Protein AF-A0A849BFB8-F1 (afdb_monomer)

Nearest PDB structures (foldseek):
  7qha-assembly1_B  TM=6.330E-01  e=1.660E-04  Photobacterium profundum SS9
  8thi-assembly1_A  TM=6.537E-01  e=2.462E-04  Haemophilus influenzae Rd KW20
  8y4x-assembly1_A  TM=5.215E-01  e=1.589E-04  Fusobacterium nucleatum
  3ja6-assembly1_I  TM=1.451E-01  e=2.533E+00  Escherichia coli

Mean predicted aligned error: 15.57 Å

Radius of gyration: 33.69 Å; Cα contacts (8 Å, |Δi|>4): 299; chains: 1; bounding box: 98×77×92 Å

Solvent-accessible surface area (backbone atoms only — not comparable to full-atom values): 21441 Å² total; per-residue (Å²): 131,62,72,68,59,50,52,56,53,52,51,43,49,50,50,53,48,49,51,63,71,72,50,71,61,85,90,73,65,47,72,68,53,54,51,52,50,50,54,52,49,49,53,46,42,48,74,72,65,48,62,60,69,58,51,54,52,51,50,51,52,52,48,43,31,51,52,33,42,73,74,43,66,89,48,13,66,59,54,36,52,51,49,50,51,52,53,51,50,57,58,74,71,34,73,65,58,62,49,45,62,55,43,49,51,50,19,49,52,52,58,71,66,56,47,60,65,56,48,38,54,51,43,28,62,76,32,50,88,46,56,23,19,66,55,45,22,48,34,51,44,26,51,62,46,7,35,53,40,13,42,36,69,62,47,27,54,51,38,48,68,59,47,39,59,56,37,49,74,59,50,30,35,67,69,56,42,53,46,39,35,49,58,18,13,54,35,4,49,41,24,50,56,24,50,55,48,43,54,48,18,62,75,69,76,43,61,45,68,59,51,37,64,64,28,40,60,59,29,52,50,52,52,50,51,52,45,48,51,46,37,51,44,17,69,77,39,40,79,48,24,42,73,78,60,67,79,83,60,59,74,90,62,58,76,68,57,45,51,45,35,77,75,67,35,89,49,68,68,65,31,50,53,48,53,74,72,41,99,77,59,85,84,64,64,67,72,59,54,53,52,51,48,52,62,69,44,44,65,57,51,52,50,50,50,53,52,48,50,50,48,51,63,70,69,45,75,74,74,74,77,77,72,82,65,83,76,64,95,81,75,78,59,77,70,58,61,63,62,66,76,68,70,77,78,79,86,81,81,81,84,83,88,88,83,89,88,83,89,84,89,83,85,83,90,84,81,90,81,83,86,88,134

InterPro domains:
  IPR004681 TRAP transporter large membrane protein DctM [PTHR33362] (35-322)
  IPR010656 TRAP C4-dicarboxylate transport system permease DctM subunit [PF06808] (40-264)

Structure (mmCIF, N/CA/C/O backbone):
data_AF-A0A849BFB8-F1
#
_entry.id   AF-A0A849BFB8-F1
#
loop_
_atom_site.group_PDB
_atom_site.id
_atom_site.type_symbol
_atom_site.label_atom_id
_atom_site.label_alt_id
_atom_site.label_comp_id
_atom_site.label_asym_id
_atom_site.label_entity_id
_atom_site.label_seq_id
_atom_site.pdbx_PDB_ins_code
_atom_site.Cartn_x
_atom_site.Cartn_y
_atom_site.Cartn_z
_atom_site.occupancy
_atom_site.B_iso_or_equiv
_atom_site.auth_seq_id
_atom_site.auth_comp_id
_atom_site.auth_asym_id
_atom_site.auth_atom_id
_atom_site.pdbx_PDB_model_num
ATOM 1 N N . MET A 1 1 ? -9.910 -25.657 -13.206 1.00 60.25 1 MET A N 1
ATOM 2 C CA . MET A 1 1 ? -9.090 -24.467 -12.866 1.00 60.25 1 MET A CA 1
ATOM 3 C C . MET A 1 1 ? -9.930 -23.477 -12.070 1.00 60.25 1 MET A C 1
ATOM 5 O O . MET A 1 1 ? -11.123 -23.379 -12.333 1.00 60.25 1 MET A O 1
ATOM 9 N N . ARG A 1 2 ? -9.343 -22.771 -11.092 1.00 81.62 2 ARG A N 1
ATOM 10 C CA . ARG A 1 2 ? -10.025 -21.696 -10.340 1.00 81.62 2 ARG A CA 1
ATOM 11 C C . ARG A 1 2 ? -10.373 -20.537 -11.289 1.00 81.62 2 ARG A C 1
ATOM 13 O O . ARG A 1 2 ? -9.585 -20.255 -12.188 1.00 81.62 2 ARG A O 1
ATOM 20 N N . LYS A 1 3 ? -11.518 -19.866 -11.090 1.00 79.62 3 LYS A N 1
ATOM 21 C CA . LYS A 1 3 ? -11.988 -18.744 -11.943 1.00 79.62 3 LYS A CA 1
ATOM 22 C C . LYS A 1 3 ? -10.941 -17.628 -12.092 1.00 79.62 3 LYS A C 1
ATOM 24 O O . LYS A 1 3 ? -10.833 -17.015 -13.144 1.00 79.62 3 LYS A O 1
ATOM 29 N N . GLU A 1 4 ? -10.131 -17.434 -11.060 1.00 76.06 4 GLU A N 1
ATOM 30 C CA . GLU A 1 4 ? -9.043 -16.452 -10.990 1.00 76.06 4 GLU A CA 1
ATOM 31 C C . GLU A 1 4 ? -7.912 -16.736 -11.994 1.00 76.06 4 GLU A C 1
ATOM 33 O O . GLU A 1 4 ? -7.419 -15.827 -12.653 1.00 76.06 4 GLU A O 1
ATOM 38 N N . LEU A 1 5 ? -7.552 -18.010 -12.186 1.00 78.31 5 LEU A N 1
ATOM 39 C CA . LEU A 1 5 ? -6.549 -18.412 -13.182 1.00 78.31 5 LEU A CA 1
ATOM 40 C C . LEU A 1 5 ? -7.065 -18.216 -14.608 1.00 78.31 5 LEU A C 1
ATOM 42 O O . LEU A 1 5 ? -6.296 -17.914 -15.514 1.00 78.31 5 LEU A O 1
ATOM 46 N N . TRP A 1 6 ? -8.376 -18.374 -14.796 1.00 82.44 6 TRP A N 1
ATOM 47 C CA . TRP A 1 6 ? -9.026 -18.109 -16.073 1.00 82.44 6 TRP A CA 1
ATOM 48 C C . TRP A 1 6 ? -8.952 -16.625 -16.433 1.00 82.44 6 TRP A C 1
ATOM 50 O O . TRP A 1 6 ? -8.632 -16.313 -17.571 1.00 82.44 6 TRP A O 1
ATOM 60 N N . PHE A 1 7 ? -9.141 -15.720 -15.468 1.00 83.44 7 PHE A N 1
ATOM 61 C CA . PHE A 1 7 ? -8.984 -14.280 -15.695 1.00 83.44 7 PHE A CA 1
ATOM 62 C C . PHE A 1 7 ? -7.570 -13.925 -16.183 1.00 83.44 7 PHE A C 1
ATOM 64 O O . PHE A 1 7 ? -7.424 -13.313 -17.242 1.00 83.44 7 PHE A O 1
ATOM 71 N N . GLY A 1 8 ? -6.529 -14.381 -15.476 1.00 82.62 8 GLY A N 1
ATOM 72 C CA . GLY A 1 8 ? -5.137 -14.138 -15.878 1.00 82.62 8 GLY A CA 1
ATOM 73 C C . GLY A 1 8 ? -4.814 -14.704 -17.265 1.00 82.62 8 GLY A C 1
ATOM 74 O O . GLY A 1 8 ? -4.275 -13.996 -18.115 1.00 82.62 8 GLY A O 1
ATOM 75 N N . ALA A 1 9 ? -5.230 -15.945 -17.536 1.00 85.38 9 ALA A N 1
ATOM 76 C CA . ALA A 1 9 ? -5.033 -16.579 -18.838 1.00 85.38 9 ALA A CA 1
ATOM 77 C C . ALA A 1 9 ? -5.788 -15.857 -19.968 1.00 85.38 9 ALA A C 1
ATOM 79 O O . ALA A 1 9 ? -5.238 -15.685 -21.053 1.00 85.38 9 ALA A O 1
ATOM 80 N N . THR A 1 10 ? -7.018 -15.390 -19.722 1.00 88.38 10 THR A N 1
ATOM 81 C CA . THR A 1 10 ? -7.793 -14.629 -20.718 1.00 88.38 10 THR A CA 1
ATOM 82 C C . THR A 1 10 ? -7.160 -13.279 -21.031 1.00 88.38 10 THR A C 1
ATOM 84 O O . THR A 1 10 ? -7.094 -12.904 -22.198 1.00 88.38 10 THR A O 1
ATOM 87 N N . LEU A 1 11 ? -6.638 -12.574 -20.023 1.00 85.81 11 LEU A N 1
ATOM 88 C CA . LEU A 1 11 ? -5.945 -11.305 -20.229 1.00 85.81 11 LEU A CA 1
ATOM 89 C C . LEU A 1 11 ? -4.642 -11.510 -21.010 1.00 85.81 11 LEU A C 1
ATOM 91 O O . LEU A 1 11 ? -4.362 -10.762 -21.940 1.00 85.81 11 LEU A O 1
ATOM 95 N N . MET A 1 12 ? -3.877 -12.556 -20.688 1.00 86.44 12 MET A N 1
ATOM 96 C CA . MET A 1 12 ? -2.682 -12.922 -21.449 1.00 86.44 12 MET A CA 1
ATOM 97 C C . MET A 1 12 ? -2.997 -13.288 -22.899 1.00 86.44 12 MET A C 1
ATOM 99 O O . MET A 1 12 ? -2.289 -12.851 -23.803 1.00 86.44 12 MET A O 1
ATOM 103 N N . ALA A 1 13 ? -4.064 -14.056 -23.132 1.00 86.81 13 ALA A N 1
ATOM 104 C CA . ALA A 1 13 ? -4.520 -14.375 -24.479 1.00 86.81 13 ALA A CA 1
ATOM 105 C C . ALA A 1 13 ? -4.924 -13.104 -25.239 1.00 86.81 13 ALA A C 1
ATOM 107 O O . ALA A 1 13 ? -4.563 -12.952 -26.400 1.00 86.81 13 ALA A O 1
ATOM 108 N N . LEU A 1 14 ? -5.601 -12.161 -24.576 1.00 89.25 14 LEU A N 1
ATOM 109 C CA . LEU A 1 14 ? -5.961 -10.871 -25.162 1.00 89.25 14 LEU A CA 1
ATOM 110 C C . LEU A 1 14 ? -4.719 -10.056 -25.531 1.00 89.25 14 LEU A C 1
ATOM 112 O O . LEU A 1 14 ? -4.660 -9.531 -26.637 1.00 89.25 14 LEU A O 1
ATOM 116 N N . ILE A 1 15 ? -3.709 -9.997 -24.658 1.00 87.06 15 ILE A N 1
ATOM 117 C CA . ILE A 1 15 ? -2.433 -9.329 -24.950 1.00 87.06 15 ILE A CA 1
ATOM 118 C C . ILE A 1 15 ? -1.743 -9.997 -26.143 1.00 87.06 15 ILE A C 1
ATOM 120 O O . ILE A 1 15 ? -1.310 -9.302 -27.055 1.00 87.06 15 ILE A O 1
ATOM 124 N N . ALA A 1 16 ? -1.677 -11.329 -26.182 1.00 85.06 16 ALA A N 1
ATOM 125 C CA . ALA A 1 16 ? -1.066 -12.060 -27.290 1.00 85.06 16 ALA A CA 1
ATOM 126 C C . ALA A 1 16 ? -1.806 -11.828 -28.618 1.00 85.06 16 ALA A C 1
ATOM 128 O O . ALA A 1 16 ? -1.171 -11.600 -29.644 1.00 85.06 16 ALA A O 1
ATOM 129 N N . VAL A 1 17 ? -3.142 -11.823 -28.599 1.00 86.62 17 VAL A N 1
ATOM 130 C CA . VAL A 1 17 ? -3.969 -11.496 -29.770 1.00 86.62 17 VAL A CA 1
ATOM 131 C C . VAL A 1 17 ? -3.758 -10.044 -30.190 1.00 86.62 17 VAL A C 1
ATOM 133 O O . VAL A 1 17 ? -3.581 -9.784 -31.374 1.00 86.62 17 VAL A O 1
ATOM 136 N N . ALA A 1 18 ? -3.721 -9.103 -29.245 1.00 84.75 18 ALA A N 1
ATOM 137 C CA . ALA A 1 18 ? -3.447 -7.701 -29.538 1.00 84.75 18 ALA A CA 1
ATOM 138 C C . ALA A 1 18 ? -2.070 -7.535 -30.192 1.00 84.75 18 ALA A C 1
ATOM 140 O O . ALA A 1 18 ? -1.971 -6.858 -31.207 1.00 84.75 18 ALA A O 1
ATOM 141 N N . VAL A 1 19 ? -1.036 -8.209 -29.680 1.00 84.56 19 VAL A N 1
ATOM 142 C CA . VAL A 1 19 ? 0.304 -8.234 -30.286 1.00 84.56 19 VAL A CA 1
ATOM 143 C C . VAL A 1 19 ? 0.253 -8.800 -31.706 1.00 84.56 19 VAL A C 1
ATOM 145 O O . VAL A 1 19 ? 0.786 -8.173 -32.612 1.00 84.56 19 VAL A O 1
ATOM 148 N N . LEU A 1 20 ? -0.427 -9.928 -31.931 1.00 82.00 20 LEU A N 1
ATOM 149 C CA . LEU A 1 20 ? -0.538 -10.547 -33.259 1.00 82.00 20 LEU A CA 1
ATOM 150 C C . LEU A 1 20 ? -1.318 -9.695 -34.272 1.00 82.00 20 LEU A C 1
ATOM 152 O O . LEU A 1 20 ? -1.008 -9.735 -35.456 1.00 82.00 20 LEU A O 1
ATOM 156 N N . VAL A 1 21 ? -2.333 -8.952 -33.824 1.00 83.06 21 VAL A N 1
ATOM 157 C CA . VAL A 1 21 ? -3.180 -8.117 -34.691 1.00 83.06 21 VAL A CA 1
ATOM 158 C C . VAL A 1 21 ? -2.534 -6.762 -34.983 1.00 83.06 21 VAL A C 1
ATOM 160 O O . VAL A 1 21 ? -2.650 -6.263 -36.099 1.00 83.06 21 VAL A O 1
ATOM 163 N N . LEU A 1 22 ? -1.878 -6.149 -33.993 1.00 79.06 22 LEU A N 1
ATOM 164 C CA . LEU A 1 22 ? -1.239 -4.837 -34.141 1.00 79.06 22 LEU A CA 1
ATOM 165 C C . LEU A 1 22 ? 0.158 -4.911 -34.760 1.00 79.06 22 LEU A C 1
ATOM 167 O O . LEU A 1 22 ? 0.633 -3.888 -35.252 1.00 79.06 22 LEU A O 1
ATOM 171 N N . MET A 1 23 ? 0.836 -6.063 -34.725 1.00 79.44 23 MET A N 1
ATOM 172 C CA . MET A 1 23 ? 2.180 -6.163 -35.288 1.00 79.44 23 MET A CA 1
ATOM 173 C C . MET A 1 23 ? 2.169 -6.490 -36.778 1.00 79.44 23 MET A C 1
ATOM 175 O O . MET A 1 23 ? 1.620 -7.519 -37.174 1.00 79.44 23 MET A O 1
ATOM 179 N N . PRO A 1 24 ? 2.836 -5.663 -37.605 1.00 79.06 24 PRO A N 1
ATOM 180 C CA . PRO A 1 24 ? 3.096 -6.002 -38.991 1.00 79.06 24 PRO A CA 1
ATOM 181 C C . PRO A 1 24 ? 4.101 -7.156 -39.081 1.00 79.06 24 PRO A C 1
ATOM 183 O O . PRO A 1 24 ? 4.661 -7.623 -38.079 1.00 79.06 24 PRO A O 1
ATOM 186 N N . SER A 1 25 ? 4.332 -7.620 -40.309 1.00 78.12 25 SER A N 1
ATOM 187 C CA . SER A 1 25 ? 5.287 -8.690 -40.583 1.00 78.12 25 SER A CA 1
ATOM 188 C C . SER A 1 25 ? 6.670 -8.372 -39.974 1.00 78.12 25 SER A C 1
ATOM 190 O O . SER A 1 25 ? 7.061 -7.202 -39.960 1.00 78.12 25 SER A O 1
ATOM 192 N N . PRO A 1 26 ? 7.439 -9.370 -39.490 1.00 72.69 26 PRO A N 1
ATOM 193 C CA . PRO A 1 26 ? 8.773 -9.150 -38.914 1.00 72.69 26 PRO A CA 1
ATOM 194 C C . PRO A 1 26 ? 9.764 -8.397 -39.811 1.00 72.69 26 PRO A C 1
ATOM 196 O O . PRO A 1 26 ? 10.757 -7.872 -39.314 1.00 72.69 26 PRO A O 1
ATOM 199 N N . ALA A 1 27 ? 9.504 -8.336 -41.119 1.00 70.56 27 ALA A N 1
ATOM 200 C CA . ALA A 1 27 ? 10.315 -7.587 -42.071 1.00 70.56 27 ALA A CA 1
ATOM 201 C C . ALA A 1 27 ? 10.123 -6.059 -41.967 1.00 70.56 27 ALA A C 1
ATOM 203 O O . ALA A 1 27 ? 11.041 -5.320 -42.310 1.00 70.56 27 ALA A O 1
ATOM 204 N N . ASP A 1 28 ? 8.984 -5.590 -41.443 1.00 76.81 28 ASP A N 1
ATOM 205 C CA . ASP A 1 28 ? 8.615 -4.165 -41.357 1.00 76.81 28 ASP A CA 1
ATOM 206 C C . ASP A 1 28 ? 8.747 -3.600 -39.930 1.00 76.81 28 ASP A C 1
ATOM 208 O O . ASP A 1 28 ? 8.205 -2.541 -39.593 1.00 76.81 28 ASP A O 1
ATOM 212 N N . TRP A 1 29 ? 9.423 -4.326 -39.038 1.00 81.12 29 TRP A N 1
ATOM 213 C CA . TRP A 1 29 ? 9.526 -3.943 -37.635 1.00 81.12 29 TRP A CA 1
ATOM 214 C C . TRP A 1 29 ? 10.404 -2.708 -37.446 1.00 81.12 29 TRP A C 1
ATOM 216 O O . TRP A 1 29 ? 11.618 -2.730 -37.633 1.00 81.12 29 TRP A O 1
ATOM 226 N N . THR A 1 30 ? 9.776 -1.626 -36.994 1.00 84.00 30 THR A N 1
ATOM 227 C CA . THR A 1 30 ? 10.477 -0.433 -36.502 1.00 84.00 30 THR A CA 1
ATOM 228 C C . THR A 1 30 ? 10.772 -0.539 -35.002 1.00 84.00 30 THR A C 1
ATOM 230 O O . THR A 1 30 ? 10.157 -1.331 -34.283 1.00 84.00 30 THR A O 1
ATOM 233 N N . ASN A 1 31 ? 11.641 0.337 -34.485 1.00 80.81 31 ASN A N 1
ATOM 234 C CA . ASN A 1 31 ? 11.945 0.425 -33.048 1.00 80.81 31 ASN A CA 1
ATOM 235 C C . ASN A 1 31 ? 10.694 0.620 -32.167 1.00 80.81 31 ASN A C 1
ATOM 237 O O . ASN A 1 31 ? 10.649 0.137 -31.037 1.00 80.81 31 ASN A O 1
ATOM 241 N N . GLY A 1 32 ? 9.650 1.279 -32.687 1.00 82.75 32 GLY A N 1
ATOM 242 C CA . GLY A 1 32 ? 8.376 1.433 -31.978 1.00 82.75 32 GLY A CA 1
ATOM 243 C C . GLY A 1 32 ? 7.646 0.102 -31.766 1.00 82.75 32 GLY A C 1
ATOM 244 O O . GLY A 1 32 ? 7.102 -0.137 -30.690 1.00 82.75 32 GLY A O 1
ATOM 245 N N . HIS A 1 33 ? 7.697 -0.799 -32.751 1.00 86.19 33 HIS A N 1
ATOM 246 C CA . HIS A 1 33 ? 7.096 -2.131 -32.646 1.00 86.19 33 HIS A CA 1
ATOM 247 C C . HIS A 1 33 ? 7.834 -2.989 -31.616 1.00 86.19 33 HIS A C 1
ATOM 249 O O . HIS A 1 33 ? 7.190 -3.638 -30.796 1.00 86.19 33 HIS A O 1
ATOM 255 N N . LEU A 1 34 ? 9.170 -2.918 -31.577 1.00 85.50 34 LEU A N 1
ATOM 256 C CA . LEU A 1 34 ? 9.971 -3.573 -30.535 1.00 85.50 34 LEU A CA 1
ATOM 257 C C . LEU A 1 34 ? 9.601 -3.062 -29.136 1.00 85.50 34 LEU A C 1
ATOM 259 O O . LEU A 1 34 ? 9.450 -3.861 -28.217 1.00 85.50 34 LEU A O 1
ATOM 263 N N . GLY A 1 35 ? 9.381 -1.753 -28.978 1.00 86.44 35 GLY A N 1
ATOM 264 C CA . GLY A 1 35 ? 8.912 -1.168 -27.718 1.00 86.44 35 GLY A CA 1
ATOM 265 C C . GLY A 1 35 ? 7.530 -1.676 -27.284 1.00 86.44 35 GLY A C 1
ATOM 266 O O . GLY A 1 35 ? 7.337 -2.013 -26.116 1.00 86.44 35 GLY A O 1
ATOM 267 N N . LEU A 1 36 ? 6.578 -1.795 -28.216 1.00 87.12 36 LEU A N 1
ATOM 268 C CA . LEU A 1 36 ? 5.254 -2.370 -27.940 1.00 87.12 36 LEU A CA 1
ATOM 269 C C . LEU A 1 36 ? 5.335 -3.862 -27.583 1.00 87.12 36 LEU A C 1
ATOM 271 O O . LEU A 1 36 ? 4.641 -4.312 -26.669 1.00 87.12 36 LEU A O 1
ATOM 275 N N . LEU A 1 37 ? 6.213 -4.615 -28.254 1.00 88.94 37 LEU A N 1
ATOM 276 C CA . LEU A 1 37 ? 6.481 -6.024 -27.952 1.00 88.94 37 LEU A CA 1
ATOM 277 C C . LEU A 1 37 ? 7.069 -6.174 -26.548 1.00 88.94 37 LEU A C 1
ATOM 279 O O . LEU A 1 37 ? 6.595 -6.998 -25.767 1.00 88.94 37 LEU A O 1
ATOM 283 N N . MET A 1 38 ? 8.048 -5.333 -26.206 1.00 90.31 38 MET A N 1
ATOM 284 C CA . MET A 1 38 ? 8.649 -5.276 -24.877 1.00 90.31 38 MET A CA 1
ATOM 285 C C . MET A 1 38 ? 7.584 -5.024 -23.808 1.00 90.31 38 MET A C 1
ATOM 287 O O . MET A 1 38 ? 7.518 -5.765 -22.829 1.00 90.31 38 MET A O 1
ATOM 291 N N . LEU A 1 39 ? 6.723 -4.019 -24.008 1.00 89.81 39 LEU A N 1
ATOM 292 C CA . LEU A 1 39 ? 5.652 -3.682 -23.072 1.00 89.81 39 LEU A CA 1
ATOM 293 C C . LEU A 1 39 ? 4.680 -4.857 -22.883 1.00 89.81 39 LEU A C 1
ATOM 295 O O . LEU A 1 39 ? 4.382 -5.230 -21.749 1.00 89.81 39 LEU A O 1
ATOM 299 N N . ALA A 1 40 ? 4.226 -5.472 -23.976 1.00 88.88 40 ALA A N 1
ATOM 300 C CA . ALA A 1 40 ? 3.308 -6.606 -23.927 1.00 88.88 40 ALA A CA 1
ATOM 301 C C . ALA A 1 40 ? 3.915 -7.822 -23.207 1.00 88.88 40 ALA A C 1
ATOM 303 O O . ALA A 1 40 ? 3.263 -8.433 -22.356 1.00 88.88 40 ALA A O 1
ATOM 304 N N . LEU A 1 41 ? 5.178 -8.146 -23.501 1.00 89.19 41 LEU A N 1
ATOM 305 C CA . LEU A 1 41 ? 5.893 -9.246 -22.858 1.00 89.19 41 LEU A CA 1
ATOM 306 C C . LEU A 1 41 ? 6.189 -8.971 -21.379 1.00 89.19 41 LEU A C 1
ATOM 308 O O . LEU A 1 41 ? 6.083 -9.895 -20.576 1.00 89.19 41 LEU A O 1
ATOM 312 N N . ILE A 1 42 ? 6.499 -7.728 -20.992 1.00 91.38 42 ILE A N 1
ATOM 313 C CA . ILE A 1 42 ? 6.648 -7.351 -19.578 1.00 91.38 42 ILE A CA 1
ATOM 314 C C . ILE A 1 42 ? 5.334 -7.608 -18.834 1.00 91.38 42 ILE A C 1
ATOM 316 O O . ILE A 1 42 ? 5.343 -8.269 -17.798 1.00 91.38 42 ILE A O 1
ATOM 320 N N . VAL A 1 43 ? 4.197 -7.151 -19.371 1.00 88.88 43 VAL A N 1
ATOM 321 C CA . VAL A 1 43 ? 2.886 -7.377 -18.739 1.00 88.88 43 VAL A CA 1
ATOM 322 C C . VAL A 1 43 ? 2.586 -8.875 -18.628 1.00 88.88 43 VAL A C 1
ATOM 324 O O . VAL A 1 43 ? 2.190 -9.341 -17.560 1.00 88.88 43 VAL A O 1
ATOM 327 N N . ALA A 1 44 ? 2.829 -9.648 -19.689 1.00 87.94 44 ALA A N 1
ATOM 328 C CA . ALA A 1 44 ? 2.638 -11.097 -19.678 1.00 87.94 44 ALA A CA 1
ATOM 329 C C . ALA A 1 44 ? 3.535 -11.805 -18.642 1.00 87.94 44 ALA A C 1
ATOM 331 O O . ALA A 1 44 ? 3.057 -12.664 -17.902 1.00 87.94 44 ALA A O 1
ATOM 332 N N . ALA A 1 45 ? 4.811 -11.424 -18.541 1.00 88.31 45 ALA A N 1
ATOM 333 C CA . ALA A 1 45 ? 5.759 -12.006 -17.591 1.00 88.31 45 ALA A CA 1
ATOM 334 C C . ALA A 1 45 ? 5.399 -11.681 -16.129 1.00 88.31 45 ALA A C 1
ATOM 336 O O . ALA A 1 45 ? 5.499 -12.553 -15.263 1.00 88.31 45 ALA A O 1
ATOM 337 N N . ILE A 1 46 ? 4.914 -10.461 -15.865 1.00 88.44 46 ILE A N 1
ATOM 338 C CA . ILE A 1 46 ? 4.396 -10.063 -14.547 1.00 88.44 46 ILE A CA 1
ATOM 339 C C . ILE A 1 46 ? 3.151 -10.889 -14.190 1.00 88.44 46 ILE A C 1
ATOM 341 O O . ILE A 1 46 ? 3.036 -11.360 -13.060 1.00 88.44 46 ILE A O 1
ATOM 345 N N . MET A 1 47 ? 2.239 -11.120 -15.142 1.00 85.50 47 MET A N 1
ATOM 346 C CA . MET A 1 47 ? 1.052 -11.964 -14.929 1.00 85.50 47 MET A CA 1
ATOM 347 C C . MET A 1 47 ? 1.401 -13.438 -14.687 1.00 85.50 47 MET A C 1
ATOM 349 O O . MET A 1 47 ? 0.701 -14.111 -13.931 1.00 85.50 47 MET A O 1
ATOM 353 N N . LEU A 1 48 ? 2.500 -13.932 -15.269 1.00 87.06 48 LEU A N 1
ATOM 354 C CA . LEU A 1 48 ? 3.048 -15.259 -14.969 1.00 87.06 48 LEU A CA 1
ATOM 355 C C . LEU A 1 48 ? 3.595 -15.372 -13.533 1.00 87.06 48 LEU A C 1
ATOM 357 O O . LEU A 1 48 ? 3.885 -16.476 -13.075 1.00 87.06 48 LEU A O 1
ATOM 361 N N . GLY A 1 49 ? 3.747 -14.246 -12.830 1.00 85.00 49 GLY A N 1
ATOM 362 C CA . GLY A 1 49 ? 4.293 -14.185 -11.478 1.00 85.00 49 GLY A CA 1
ATOM 363 C C . GLY A 1 49 ? 5.820 -14.227 -11.428 1.00 85.00 49 GLY A C 1
ATOM 364 O O . GLY A 1 49 ? 6.380 -14.494 -10.364 1.00 85.00 49 GLY A O 1
ATOM 365 N N . PHE A 1 50 ? 6.512 -13.978 -12.546 1.00 87.25 50 PHE A N 1
ATOM 366 C CA . PHE A 1 50 ? 7.969 -13.864 -12.521 1.00 87.25 50 PHE A CA 1
ATOM 367 C C . PHE A 1 50 ? 8.379 -12.607 -11.732 1.00 87.25 50 PHE A C 1
ATOM 369 O O . PHE A 1 50 ? 7.723 -11.569 -11.869 1.00 87.25 50 PHE A O 1
ATOM 376 N N . PRO A 1 51 ? 9.445 -12.651 -10.907 1.00 89.62 51 PRO A N 1
ATOM 377 C CA . PRO A 1 51 ? 9.835 -11.495 -10.110 1.00 89.62 51 PRO A CA 1
ATOM 378 C C . PRO A 1 51 ? 10.132 -10.277 -10.991 1.00 89.62 51 PRO A C 1
ATOM 380 O O . PRO A 1 51 ? 10.963 -10.324 -11.901 1.00 89.62 51 PRO A O 1
ATOM 383 N N . THR A 1 52 ? 9.458 -9.168 -10.690 1.00 87.81 52 THR A N 1
ATOM 384 C CA . THR A 1 52 ? 9.402 -7.988 -11.565 1.00 87.81 52 THR A CA 1
ATOM 385 C C . THR A 1 52 ? 10.768 -7.335 -11.799 1.00 87.81 52 THR A C 1
ATOM 387 O O . THR A 1 52 ? 11.040 -6.822 -12.882 1.00 87.81 52 THR A O 1
ATOM 390 N N . ALA A 1 53 ? 11.670 -7.392 -10.815 1.00 88.94 53 ALA A N 1
ATOM 391 C CA . ALA A 1 53 ? 13.032 -6.879 -10.959 1.00 88.94 53 ALA A CA 1
ATOM 392 C C . ALA A 1 53 ? 13.794 -7.601 -12.085 1.00 88.94 53 ALA A C 1
ATOM 394 O O . ALA A 1 53 ? 14.383 -6.959 -12.955 1.00 88.94 53 ALA A O 1
ATOM 395 N N . PHE A 1 54 ? 13.714 -8.934 -12.115 1.00 90.50 54 PHE A N 1
ATOM 396 C CA . PHE A 1 54 ? 14.363 -9.740 -13.144 1.00 90.50 54 PHE A CA 1
ATOM 397 C C . PHE A 1 54 ? 13.645 -9.629 -14.492 1.00 90.50 54 PHE A C 1
ATOM 399 O O . PHE A 1 54 ? 14.328 -9.606 -15.515 1.00 90.50 54 PHE A O 1
ATOM 406 N N . THR A 1 55 ? 12.306 -9.494 -14.521 1.00 92.06 55 THR A N 1
ATOM 407 C CA . THR A 1 55 ? 11.605 -9.221 -15.791 1.00 92.06 55 THR A CA 1
ATOM 408 C C . THR A 1 55 ? 12.087 -7.914 -16.403 1.00 92.06 55 THR A C 1
ATOM 410 O O . THR A 1 55 ? 12.416 -7.891 -17.579 1.00 92.06 55 THR A O 1
ATOM 413 N N . LEU A 1 56 ? 12.149 -6.825 -15.627 1.00 91.50 56 LEU A N 1
ATOM 414 C CA . LEU A 1 56 ? 12.492 -5.504 -16.159 1.00 91.50 56 LEU A CA 1
ATOM 415 C C . LEU A 1 56 ? 13.954 -5.437 -16.604 1.00 91.50 56 LEU A C 1
ATOM 417 O O . LEU A 1 56 ? 14.235 -4.909 -17.676 1.00 91.50 56 LEU A O 1
ATOM 421 N N . MET A 1 57 ? 14.868 -6.021 -15.825 1.00 91.00 57 MET A N 1
ATOM 422 C CA . MET A 1 57 ? 16.283 -6.100 -16.189 1.00 91.00 57 MET A CA 1
ATOM 423 C C . MET A 1 57 ? 16.491 -6.949 -17.450 1.00 91.00 57 MET A C 1
ATOM 425 O O . MET A 1 57 ? 17.096 -6.480 -18.411 1.00 91.00 57 MET A O 1
ATOM 429 N N . GLY A 1 58 ? 15.956 -8.174 -17.473 1.00 91.88 58 GLY A N 1
ATOM 430 C CA . GLY A 1 58 ? 16.125 -9.091 -18.599 1.00 91.88 58 GLY A CA 1
ATOM 431 C C . GLY A 1 58 ? 15.488 -8.562 -19.882 1.00 91.88 58 GLY A C 1
ATOM 432 O O . GLY A 1 58 ? 16.131 -8.554 -20.927 1.00 91.88 58 GLY A O 1
ATOM 433 N N . MET A 1 59 ? 14.257 -8.053 -19.796 1.00 91.88 59 MET A N 1
ATOM 434 C CA . MET A 1 59 ? 13.557 -7.460 -20.936 1.00 91.88 59 MET A CA 1
ATOM 435 C C . MET A 1 59 ? 14.242 -6.181 -21.418 1.00 91.88 59 MET A C 1
ATOM 437 O O . MET A 1 59 ? 14.391 -6.005 -22.621 1.00 91.88 59 MET A O 1
ATOM 441 N N . GLY A 1 60 ? 14.711 -5.322 -20.508 1.00 92.00 60 GLY A N 1
ATOM 442 C CA . GLY A 1 60 ? 15.432 -4.101 -20.865 1.00 92.00 60 GLY A CA 1
ATOM 443 C C . GLY A 1 60 ? 16.724 -4.389 -21.630 1.00 92.00 60 GLY A C 1
ATOM 444 O O . GLY A 1 60 ? 16.950 -3.803 -22.685 1.00 92.00 60 GLY A O 1
ATOM 445 N N . VAL A 1 61 ? 17.535 -5.339 -21.153 1.00 92.88 61 VAL A N 1
ATOM 446 C CA . VAL A 1 61 ? 18.784 -5.741 -21.825 1.00 92.88 61 VAL A CA 1
ATOM 447 C C . VAL A 1 61 ? 18.498 -6.460 -23.147 1.00 92.88 61 VAL A C 1
ATOM 449 O O . VAL A 1 61 ? 19.125 -6.146 -24.157 1.00 92.88 61 VAL A O 1
ATOM 452 N N . LEU A 1 62 ? 17.528 -7.380 -23.174 1.00 92.69 62 LEU A N 1
ATOM 453 C CA . LEU A 1 62 ? 17.157 -8.123 -24.382 1.00 92.69 62 LEU A CA 1
ATOM 454 C C . LEU A 1 62 ? 16.663 -7.191 -25.493 1.00 92.69 62 LEU A C 1
ATOM 456 O O . LEU A 1 62 ? 17.093 -7.316 -26.637 1.00 92.69 62 LEU A O 1
ATOM 460 N N . PHE A 1 63 ? 15.775 -6.251 -25.169 1.00 91.69 63 PHE A N 1
ATOM 461 C CA . PHE A 1 63 ? 15.222 -5.328 -26.158 1.00 91.69 63 PHE A CA 1
ATOM 462 C C . PHE A 1 63 ? 16.187 -4.214 -26.542 1.00 91.69 63 PHE A C 1
ATOM 464 O O . PHE A 1 63 ? 16.163 -3.796 -27.697 1.00 91.69 63 PHE A O 1
ATOM 471 N N . ALA A 1 64 ? 17.075 -3.786 -25.640 1.00 90.81 64 ALA A N 1
ATOM 472 C CA . ALA A 1 64 ? 18.201 -2.933 -26.012 1.00 90.81 64 ALA A CA 1
ATOM 473 C C . ALA A 1 64 ? 19.101 -3.644 -27.033 1.00 90.81 64 ALA A C 1
ATOM 475 O O . ALA A 1 64 ? 19.401 -3.075 -28.081 1.00 90.81 64 ALA A O 1
ATOM 476 N N . TRP A 1 65 ? 19.436 -4.916 -26.790 1.00 92.00 65 TRP A N 1
ATOM 477 C CA . TRP A 1 65 ? 20.212 -5.715 -27.736 1.00 92.00 65 TRP A CA 1
ATOM 478 C C . TRP A 1 65 ? 19.504 -5.884 -29.079 1.00 92.00 65 TRP A C 1
ATOM 480 O O . TRP A 1 65 ? 20.131 -5.666 -30.111 1.00 92.00 65 TRP A O 1
ATOM 490 N N . LEU A 1 66 ? 18.207 -6.210 -29.088 1.00 90.00 66 LEU A N 1
ATOM 491 C CA . LEU A 1 66 ? 17.427 -6.310 -30.326 1.00 90.00 66 LEU A CA 1
ATOM 492 C C . LEU A 1 66 ? 17.417 -4.977 -31.085 1.00 90.00 66 LEU A C 1
ATOM 494 O O . LEU A 1 66 ? 17.721 -4.958 -32.274 1.00 90.00 66 LEU A O 1
ATOM 498 N N . ALA A 1 67 ? 17.140 -3.861 -30.405 1.00 88.31 67 ALA A N 1
ATOM 499 C CA . ALA A 1 67 ? 17.107 -2.537 -31.021 1.00 88.31 67 ALA A CA 1
ATOM 500 C C . ALA A 1 67 ? 18.459 -2.156 -31.649 1.00 88.31 67 ALA A C 1
ATOM 502 O O . ALA A 1 67 ? 18.506 -1.756 -32.813 1.00 88.31 67 ALA A O 1
ATOM 503 N N . TYR A 1 68 ? 19.571 -2.352 -30.933 1.00 89.31 68 TYR A N 1
ATOM 504 C CA . TYR A 1 68 ? 20.900 -2.084 -31.486 1.00 89.31 68 TYR A CA 1
ATOM 505 C C . TYR A 1 68 ? 21.302 -3.089 -32.571 1.00 89.31 68 TYR A C 1
ATOM 507 O O . TYR A 1 68 ? 21.973 -2.714 -33.524 1.00 89.31 68 TYR A O 1
ATOM 515 N N . ARG A 1 69 ? 20.850 -4.347 -32.490 1.00 88.12 69 ARG A N 1
ATOM 516 C CA . ARG A 1 69 ? 21.096 -5.381 -33.510 1.00 88.12 69 ARG A CA 1
ATOM 517 C C . ARG A 1 69 ? 20.370 -5.102 -34.826 1.00 88.12 69 ARG A C 1
ATOM 519 O O . ARG A 1 69 ? 20.871 -5.532 -35.870 1.00 88.12 69 ARG A O 1
ATOM 526 N N . HIS A 1 70 ? 19.213 -4.440 -34.768 1.00 83.06 70 HIS A N 1
ATOM 527 C CA . HIS A 1 70 ? 18.487 -3.944 -35.938 1.00 83.06 70 HIS A CA 1
ATOM 528 C C . HIS A 1 70 ? 19.168 -2.726 -36.574 1.00 83.06 70 HIS A C 1
ATOM 530 O O . HIS A 1 70 ? 19.095 -2.583 -37.790 1.00 83.06 70 HIS A O 1
ATOM 536 N N . ALA A 1 71 ? 19.836 -1.887 -35.775 1.00 83.38 71 ALA A N 1
ATOM 537 C CA . ALA A 1 71 ? 20.608 -0.750 -36.270 1.00 83.38 71 ALA A CA 1
ATOM 538 C C . ALA A 1 71 ? 21.964 -1.188 -36.852 1.00 83.38 71 ALA A C 1
ATOM 540 O O . ALA A 1 71 ? 22.167 -1.080 -38.055 1.00 83.38 71 ALA A O 1
ATOM 541 N N . ASP A 1 72 ? 22.855 -1.738 -36.021 1.00 85.50 72 ASP A N 1
ATOM 542 C CA . ASP A 1 72 ? 24.204 -2.154 -36.408 1.00 85.50 72 ASP A CA 1
ATOM 543 C C . ASP A 1 72 ? 24.637 -3.438 -35.672 1.00 85.50 72 ASP A C 1
ATOM 545 O O . ASP A 1 72 ? 24.962 -3.421 -34.478 1.00 85.50 72 ASP A O 1
ATOM 549 N N . PRO A 1 73 ? 24.725 -4.583 -36.373 1.00 86.44 73 PRO A N 1
ATOM 550 C CA . PRO A 1 73 ? 24.986 -5.875 -35.740 1.00 86.44 73 PRO A CA 1
ATOM 551 C C . PRO A 1 73 ? 26.337 -5.996 -35.036 1.00 86.44 73 PRO A C 1
ATOM 553 O O . PRO A 1 73 ? 26.454 -6.729 -34.055 1.00 86.44 73 PRO A O 1
ATOM 556 N N . ASN A 1 74 ? 27.347 -5.289 -35.541 1.00 87.88 74 ASN A N 1
ATOM 557 C CA . ASN A 1 74 ? 28.735 -5.437 -35.104 1.00 87.88 74 ASN A CA 1
ATOM 558 C C . ASN A 1 74 ? 29.006 -4.764 -33.752 1.00 87.88 74 ASN A C 1
ATOM 560 O O . ASN A 1 74 ? 29.893 -5.198 -33.024 1.00 87.88 74 ASN A O 1
ATOM 564 N N . ILE A 1 75 ? 28.237 -3.729 -33.409 1.00 90.31 75 ILE A N 1
ATOM 565 C CA . ILE A 1 75 ? 28.415 -2.940 -32.180 1.00 90.31 75 ILE A CA 1
ATOM 566 C C . ILE A 1 75 ? 27.304 -3.184 -31.155 1.00 90.31 75 ILE A C 1
ATOM 568 O O . ILE A 1 75 ? 27.424 -2.750 -30.011 1.00 90.31 75 ILE A O 1
ATOM 572 N N . ALA A 1 76 ? 26.247 -3.912 -31.530 1.00 89.19 76 ALA A N 1
ATOM 573 C CA . ALA A 1 76 ? 25.060 -4.105 -30.703 1.00 89.19 76 ALA A CA 1
ATOM 574 C C . ALA A 1 76 ? 25.358 -4.683 -29.315 1.00 89.19 76 ALA A C 1
ATOM 576 O O . ALA A 1 76 ? 24.790 -4.235 -28.319 1.00 89.19 76 ALA A O 1
ATOM 577 N N . VAL A 1 77 ? 26.261 -5.666 -29.233 1.00 91.00 77 VAL A N 1
ATOM 578 C CA . VAL A 1 77 ? 26.649 -6.273 -27.951 1.00 91.00 77 VAL A CA 1
ATOM 579 C C . VAL A 1 77 ? 27.364 -5.250 -27.073 1.00 91.00 77 VAL A C 1
ATOM 581 O O . VAL A 1 77 ? 26.982 -5.071 -25.920 1.00 91.00 77 VAL A O 1
ATOM 584 N N . GLN A 1 78 ? 28.350 -4.542 -27.628 1.00 92.31 78 GLN A N 1
ATOM 585 C CA . GLN A 1 78 ? 29.120 -3.544 -26.892 1.00 92.31 78 GLN A CA 1
ATOM 586 C C . GLN A 1 78 ? 28.225 -2.398 -26.403 1.00 92.31 78 GLN A C 1
ATOM 588 O O . GLN A 1 78 ? 28.194 -2.125 -25.211 1.00 92.31 78 GLN A O 1
ATOM 593 N N . GLN A 1 79 ? 27.413 -1.803 -27.282 1.00 92.25 79 GLN A N 1
ATOM 594 C CA . GLN A 1 79 ? 26.508 -0.706 -26.919 1.00 92.25 79 GLN A CA 1
ATOM 595 C C . GLN A 1 79 ? 25.483 -1.107 -25.856 1.00 92.25 79 GLN A C 1
ATOM 597 O O . GLN A 1 79 ? 25.185 -0.321 -24.959 1.00 92.25 79 GLN A O 1
ATOM 602 N N . THR A 1 80 ? 24.954 -2.332 -25.929 1.00 93.19 80 THR A N 1
ATOM 603 C CA . THR A 1 80 ? 24.003 -2.825 -24.924 1.00 93.19 80 THR A CA 1
ATOM 604 C C . THR A 1 80 ? 24.663 -2.961 -23.556 1.00 93.19 80 THR A C 1
ATOM 606 O O . THR A 1 80 ? 24.088 -2.531 -22.555 1.00 93.19 80 THR A O 1
ATOM 609 N N . LEU A 1 81 ? 25.863 -3.546 -23.502 1.00 92.81 81 LEU A N 1
ATOM 610 C CA . LEU A 1 81 ? 26.601 -3.719 -22.251 1.00 92.81 81 LEU A CA 1
ATOM 611 C C . LEU A 1 81 ? 27.059 -2.372 -21.681 1.00 92.81 81 LEU A C 1
ATOM 613 O O . LEU A 1 81 ? 26.874 -2.131 -20.488 1.00 92.81 81 LEU A O 1
ATOM 617 N N . ASP A 1 82 ? 27.561 -1.472 -22.526 1.00 93.56 82 ASP A N 1
ATOM 618 C CA . ASP A 1 82 ? 27.964 -0.123 -22.130 1.00 93.56 82 ASP A CA 1
ATOM 619 C C . ASP A 1 82 ? 26.771 0.656 -21.562 1.00 93.56 82 ASP A C 1
ATOM 621 O O . ASP A 1 82 ? 26.865 1.230 -20.475 1.00 93.56 82 ASP A O 1
ATOM 625 N N . LEU A 1 83 ? 25.612 0.614 -22.231 1.00 93.12 83 LEU A N 1
ATOM 626 C CA . LEU A 1 83 ? 24.392 1.260 -21.746 1.00 93.12 83 LEU A CA 1
ATOM 627 C C . LEU A 1 83 ? 23.915 0.648 -20.423 1.00 93.12 83 LEU A C 1
ATOM 629 O O . LEU A 1 83 ? 23.500 1.381 -19.525 1.00 93.12 83 LEU A O 1
ATOM 633 N N . MET A 1 84 ? 23.988 -0.678 -20.274 1.00 92.50 84 MET A N 1
ATOM 634 C CA . MET A 1 84 ? 23.635 -1.360 -19.027 1.00 92.50 84 MET A CA 1
ATOM 635 C C . MET A 1 84 ? 24.520 -0.883 -17.869 1.00 92.50 84 MET A C 1
ATOM 637 O O . MET A 1 84 ? 24.000 -0.542 -16.802 1.00 92.50 84 MET A O 1
ATOM 641 N N . VAL A 1 85 ? 25.838 -0.805 -18.076 1.00 94.19 85 VAL A N 1
ATOM 642 C CA . VAL A 1 85 ? 26.791 -0.322 -17.065 1.00 94.19 85 VAL A CA 1
ATOM 643 C C . VAL A 1 85 ? 26.543 1.151 -16.747 1.00 94.19 85 VAL A C 1
ATOM 645 O O . VAL A 1 85 ? 26.414 1.499 -15.575 1.00 94.19 85 VAL A O 1
ATOM 648 N N . GLN A 1 86 ? 26.390 2.008 -17.761 1.00 94.31 86 GLN A N 1
ATOM 649 C CA . GLN A 1 86 ? 26.121 3.437 -17.572 1.00 94.31 86 GLN A CA 1
ATOM 650 C C . GLN A 1 86 ? 24.822 3.684 -16.799 1.00 94.31 86 GLN A C 1
ATOM 652 O O . GLN A 1 86 ? 24.795 4.503 -15.882 1.00 94.31 86 GLN A O 1
ATOM 657 N N . ARG A 1 87 ? 23.744 2.960 -17.126 1.00 91.94 87 ARG A N 1
ATOM 658 C CA . ARG A 1 87 ? 22.469 3.069 -16.402 1.00 91.94 87 ARG A CA 1
ATOM 659 C C . ARG A 1 87 ? 22.577 2.551 -14.976 1.00 91.94 87 ARG A C 1
ATOM 661 O O . ARG A 1 87 ? 22.014 3.169 -14.078 1.00 91.94 87 ARG A O 1
ATOM 668 N N . THR A 1 88 ? 23.327 1.474 -14.757 1.00 91.62 88 THR A N 1
ATOM 669 C CA . THR A 1 88 ? 23.594 0.956 -13.408 1.00 91.62 88 THR A CA 1
ATOM 670 C C . THR A 1 88 ? 24.359 1.985 -12.578 1.00 91.62 88 THR A C 1
ATOM 672 O O . THR A 1 88 ? 23.940 2.310 -11.470 1.00 91.62 88 THR A O 1
ATOM 675 N N . TYR A 1 89 ? 25.423 2.565 -13.138 1.00 92.94 89 TYR A N 1
ATOM 676 C CA . TYR A 1 89 ? 26.213 3.600 -12.477 1.00 92.94 89 TYR A CA 1
ATOM 677 C C . TYR A 1 89 ? 25.373 4.846 -12.165 1.00 92.94 89 TYR A C 1
ATOM 679 O O . TYR A 1 89 ? 25.383 5.310 -11.031 1.00 92.94 89 TYR A O 1
ATOM 687 N N . ALA A 1 90 ? 24.557 5.317 -13.116 1.00 89.88 90 ALA A N 1
ATOM 688 C CA . ALA A 1 90 ? 23.677 6.471 -12.921 1.00 89.88 90 ALA A CA 1
ATOM 689 C C . ALA A 1 90 ? 22.651 6.275 -11.787 1.00 89.88 90 ALA A C 1
ATOM 691 O O . ALA A 1 90 ? 22.304 7.229 -11.094 1.00 89.88 90 ALA A O 1
ATOM 692 N N . VAL A 1 91 ? 22.159 5.047 -11.588 1.00 89.44 91 VAL A N 1
ATOM 693 C CA . VAL A 1 91 ? 21.282 4.712 -10.454 1.00 89.44 91 VAL A CA 1
ATOM 694 C C . VAL A 1 91 ? 22.080 4.666 -9.147 1.00 89.44 91 VAL A C 1
ATOM 696 O O . VAL A 1 91 ? 21.602 5.160 -8.131 1.00 89.44 91 VAL A O 1
ATOM 699 N N . MET A 1 92 ? 23.298 4.114 -9.161 1.00 90.88 92 MET A N 1
ATOM 700 C CA . MET A 1 92 ? 24.160 4.036 -7.974 1.00 90.88 92 MET A CA 1
ATOM 701 C C . MET A 1 92 ? 24.615 5.408 -7.463 1.00 90.88 92 MET A C 1
ATOM 703 O O . MET A 1 92 ? 24.764 5.575 -6.256 1.00 90.88 92 MET A O 1
ATOM 707 N N . THR A 1 93 ? 24.820 6.383 -8.350 1.00 91.88 93 THR A N 1
ATOM 708 C CA . THR A 1 93 ? 25.241 7.748 -7.992 1.00 91.88 93 THR A CA 1
ATOM 709 C C . THR A 1 93 ? 24.072 8.691 -7.701 1.00 91.88 93 THR A C 1
ATOM 711 O O . THR A 1 93 ? 24.268 9.899 -7.631 1.00 91.88 93 THR A O 1
ATOM 714 N N . ASN A 1 94 ? 22.838 8.187 -7.597 1.00 88.81 94 ASN A N 1
ATOM 715 C CA . ASN A 1 94 ? 21.679 9.028 -7.323 1.00 88.81 94 ASN A CA 1
ATOM 716 C C . ASN A 1 94 ? 21.528 9.272 -5.813 1.00 88.81 94 ASN A C 1
ATOM 718 O O . ASN A 1 94 ? 21.112 8.380 -5.069 1.00 88.81 94 ASN A O 1
ATOM 722 N N . ASP A 1 95 ? 21.788 10.506 -5.382 1.00 89.88 95 ASP A N 1
ATOM 723 C CA . ASP A 1 95 ? 21.738 10.899 -3.968 1.00 89.88 95 ASP A CA 1
ATOM 724 C C . ASP A 1 95 ? 20.356 10.695 -3.328 1.00 89.88 95 ASP A C 1
ATOM 726 O O . ASP A 1 95 ? 20.245 10.360 -2.148 1.00 89.88 95 ASP A O 1
ATOM 730 N N . VAL A 1 96 ? 19.276 10.816 -4.107 1.00 88.81 96 VAL A N 1
ATOM 731 C CA . VAL A 1 96 ? 17.908 10.606 -3.612 1.00 88.81 96 VAL A CA 1
ATOM 732 C C . VAL A 1 96 ? 17.695 9.149 -3.195 1.00 88.81 96 VAL A C 1
ATOM 734 O O . VAL A 1 96 ? 17.011 8.883 -2.200 1.00 88.81 96 VAL A O 1
ATOM 737 N N . LEU A 1 97 ? 18.314 8.199 -3.904 1.00 90.31 97 LEU A N 1
ATOM 738 C CA . LEU A 1 97 ? 18.160 6.768 -3.639 1.00 90.31 97 LEU A CA 1
ATOM 739 C C . LEU A 1 97 ? 18.892 6.303 -2.373 1.00 90.31 97 LEU A C 1
ATOM 741 O O . LEU A 1 97 ? 18.501 5.275 -1.818 1.00 90.31 97 LEU A O 1
ATOM 745 N N . ILE A 1 98 ? 19.845 7.084 -1.844 1.00 90.62 98 ILE A N 1
ATOM 746 C CA . ILE A 1 98 ? 20.463 6.849 -0.521 1.00 90.62 98 ILE A CA 1
ATOM 747 C C . ILE A 1 98 ? 19.391 6.830 0.582 1.00 90.62 98 ILE A C 1
ATOM 749 O O . ILE A 1 98 ? 19.492 6.085 1.559 1.00 90.62 98 ILE A O 1
ATOM 753 N N . SER A 1 99 ? 18.310 7.591 0.394 1.00 87.94 99 SER A N 1
ATOM 754 C CA . SER A 1 99 ? 17.174 7.627 1.315 1.00 87.94 99 SER A CA 1
ATOM 755 C C . SER A 1 99 ? 16.464 6.273 1.425 1.00 87.94 99 SER A C 1
ATOM 757 O O . SER A 1 99 ? 15.964 5.936 2.495 1.00 87.94 99 SER A O 1
ATOM 759 N N . VAL A 1 100 ? 16.410 5.475 0.348 1.00 89.56 100 VAL A N 1
ATOM 760 C CA . VAL A 1 100 ? 15.618 4.233 0.311 1.00 89.56 100 VAL A CA 1
ATOM 761 C C . VAL A 1 100 ? 16.099 3.219 1.360 1.00 89.56 100 VAL A C 1
ATOM 763 O O . VAL A 1 100 ? 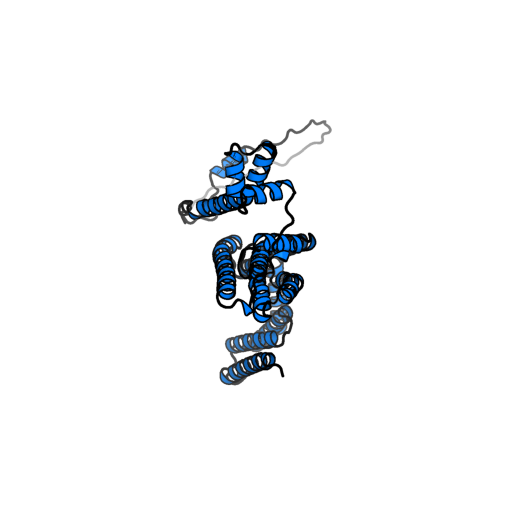15.276 2.826 2.189 1.00 89.56 100 VAL A O 1
ATOM 766 N N . PRO A 1 101 ? 17.388 2.824 1.424 1.00 89.56 101 PRO A N 1
ATOM 767 C CA . PRO A 1 101 ? 17.879 1.939 2.481 1.00 89.56 101 PRO A CA 1
ATOM 768 C C . PRO A 1 101 ? 17.641 2.470 3.897 1.00 89.56 101 PRO A C 1
ATOM 770 O O . PRO A 1 101 ? 17.257 1.697 4.772 1.00 89.56 101 PRO A O 1
ATOM 773 N N . LEU A 1 102 ? 17.821 3.776 4.127 1.00 90.31 102 LEU A N 1
ATOM 774 C CA . LEU A 1 102 ? 17.603 4.394 5.440 1.00 90.31 102 LEU A CA 1
ATOM 775 C C . LEU A 1 102 ? 16.128 4.323 5.864 1.00 90.31 102 LEU A C 1
ATOM 777 O O . LEU A 1 102 ? 15.835 3.999 7.016 1.00 90.31 102 LEU A O 1
ATOM 781 N N . PHE A 1 103 ? 15.196 4.545 4.932 1.00 85.38 103 PHE A N 1
ATOM 782 C CA . PHE A 1 103 ? 13.761 4.402 5.188 1.00 85.38 103 PHE A CA 1
ATOM 783 C C . PHE A 1 103 ? 13.349 2.949 5.425 1.00 85.38 103 PHE A C 1
ATOM 785 O O . PHE A 1 103 ? 12.589 2.676 6.353 1.00 85.38 103 PHE A O 1
ATOM 792 N N . VAL A 1 104 ? 13.876 2.004 4.642 1.00 86.69 104 VAL A N 1
ATOM 793 C CA . VAL A 1 104 ? 13.626 0.571 4.861 1.00 86.69 104 VAL A CA 1
ATOM 794 C C . VAL A 1 104 ? 14.174 0.136 6.224 1.00 86.69 104 VAL A C 1
ATOM 796 O O . VAL A 1 104 ? 13.500 -0.588 6.956 1.00 86.69 104 VAL A O 1
ATOM 799 N N . PHE A 1 105 ? 15.363 0.614 6.603 1.00 87.50 105 PHE A N 1
ATOM 800 C CA . PHE A 1 105 ? 15.964 0.346 7.908 1.00 87.50 105 PHE A CA 1
ATOM 801 C C . PHE A 1 105 ? 15.121 0.908 9.059 1.00 87.50 105 PHE A C 1
ATOM 803 O O . PHE A 1 105 ? 14.853 0.198 10.029 1.00 87.50 105 PHE A O 1
ATOM 810 N N . MET A 1 106 ? 14.641 2.148 8.935 1.00 86.19 106 MET A N 1
ATOM 811 C CA . MET A 1 106 ? 13.703 2.740 9.889 1.00 86.19 106 MET A CA 1
ATOM 812 C C . MET A 1 106 ? 12.427 1.894 10.009 1.00 86.19 106 MET A C 1
ATOM 814 O O . MET A 1 106 ? 12.038 1.536 11.120 1.00 86.19 106 MET A O 1
ATOM 818 N N . GLY A 1 107 ? 11.813 1.518 8.882 1.00 82.19 107 GLY A N 1
ATOM 819 C CA . GLY A 1 107 ? 10.623 0.666 8.861 1.00 82.19 107 GLY A CA 1
ATOM 820 C C . GLY A 1 107 ? 10.852 -0.669 9.574 1.00 82.19 107 GLY A C 1
ATOM 821 O O . GLY A 1 107 ? 10.043 -1.070 10.411 1.00 82.19 107 GLY A O 1
ATOM 822 N N . TYR A 1 108 ? 12.002 -1.301 9.328 1.00 84.38 108 TYR A N 1
ATOM 823 C CA . TYR A 1 108 ? 12.410 -2.535 9.995 1.00 84.38 108 TYR A CA 1
ATOM 824 C C . TYR A 1 108 ? 12.579 -2.367 11.513 1.00 84.38 108 TYR A C 1
ATOM 826 O O . TYR A 1 108 ? 12.135 -3.226 12.276 1.00 84.38 108 TYR A O 1
ATOM 834 N N . LEU A 1 109 ? 13.178 -1.264 11.982 1.00 85.69 109 LEU A N 1
ATOM 835 C CA . LEU A 1 109 ? 13.300 -0.977 13.418 1.00 85.69 109 LEU A CA 1
ATOM 836 C C . LEU A 1 109 ? 11.928 -0.820 14.088 1.00 85.69 109 LEU A C 1
ATOM 838 O O . LEU A 1 109 ? 11.695 -1.390 15.156 1.00 85.69 109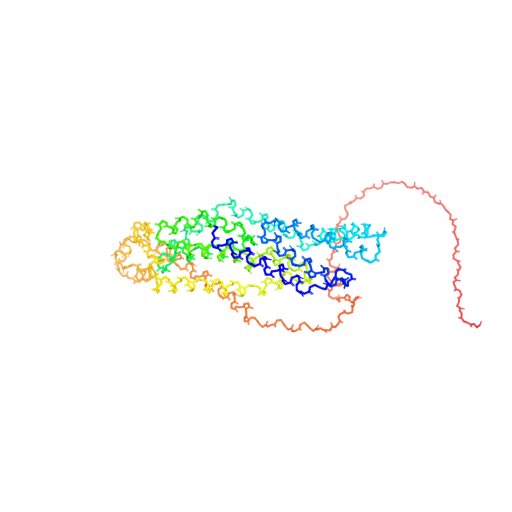 LEU A O 1
ATOM 842 N N . VAL A 1 110 ? 11.013 -0.079 13.456 1.00 80.38 110 VAL A N 1
ATOM 843 C CA . VAL A 1 110 ? 9.655 0.140 13.978 1.00 80.38 110 VAL A CA 1
ATOM 844 C C . VAL A 1 110 ? 8.865 -1.177 14.013 1.00 80.38 110 VAL A C 1
ATOM 846 O O . VAL A 1 110 ? 8.163 -1.449 14.990 1.00 80.38 110 VAL A O 1
ATOM 849 N N . GLU A 1 111 ? 9.012 -2.024 12.992 1.00 78.12 111 GLU A N 1
ATOM 850 C CA . GLU A 1 111 ? 8.399 -3.355 12.944 1.00 78.12 111 GLU A CA 1
ATOM 851 C C . GLU A 1 111 ? 8.950 -4.275 14.049 1.00 78.12 111 GLU A C 1
ATOM 853 O O . GLU A 1 111 ? 8.184 -4.888 14.800 1.00 78.12 111 GLU A O 1
ATOM 858 N N . ARG A 1 112 ? 10.279 -4.313 14.225 1.00 80.75 112 ARG A N 1
ATOM 859 C CA . ARG A 1 112 ? 10.952 -5.129 15.252 1.00 80.75 112 ARG A CA 1
ATOM 860 C C . ARG A 1 112 ? 10.653 -4.696 16.684 1.00 80.75 112 ARG A C 1
ATOM 862 O O . ARG A 1 112 ? 10.715 -5.535 17.580 1.00 80.75 112 ARG A O 1
ATOM 869 N N . ALA A 1 113 ? 10.280 -3.439 16.913 1.00 81.12 113 ALA A N 1
ATOM 870 C CA . ALA A 1 113 ? 9.905 -2.936 18.234 1.00 81.12 113 ALA A CA 1
ATOM 871 C C . ALA A 1 113 ? 8.569 -3.512 18.773 1.00 81.12 113 ALA A C 1
ATOM 873 O O . ALA A 1 113 ? 8.135 -3.141 19.865 1.00 81.12 113 ALA A O 1
ATOM 874 N N . ASN A 1 114 ? 7.900 -4.403 18.024 1.00 74.50 114 ASN A N 1
ATOM 875 C CA . ASN A 1 114 ? 6.576 -4.970 18.313 1.00 74.50 114 ASN A CA 1
ATOM 876 C C . ASN A 1 114 ? 5.523 -3.907 18.694 1.00 74.50 114 ASN A C 1
ATOM 878 O O . ASN A 1 114 ? 4.633 -4.116 19.526 1.00 74.50 114 ASN A O 1
ATOM 882 N N . LEU A 1 115 ? 5.638 -2.726 18.081 1.00 77.56 115 LEU A N 1
ATOM 883 C CA . LEU A 1 115 ? 4.695 -1.628 18.277 1.00 77.56 115 LEU A CA 1
ATOM 884 C C . LEU A 1 115 ? 3.348 -1.936 17.621 1.00 77.56 115 LEU A C 1
ATOM 886 O O . LEU A 1 115 ? 2.317 -1.469 18.098 1.00 77.56 115 LEU A O 1
ATOM 890 N N . ILE A 1 116 ? 3.351 -2.755 16.566 1.00 76.25 116 ILE A N 1
ATOM 891 C CA . ILE A 1 116 ? 2.174 -3.014 15.736 1.00 76.25 116 ILE A CA 1
ATOM 892 C C . ILE A 1 116 ? 1.089 -3.757 16.503 1.00 76.25 116 ILE A C 1
ATOM 894 O O . ILE A 1 116 ? -0.062 -3.330 16.496 1.00 76.25 116 ILE A O 1
ATOM 898 N N . GLU A 1 117 ? 1.440 -4.838 17.196 1.00 78.00 117 GLU A N 1
ATOM 899 C CA . GLU A 1 117 ? 0.468 -5.637 17.943 1.00 78.00 117 GLU A CA 1
ATOM 900 C C . GLU A 1 117 ? -0.178 -4.815 19.069 1.00 78.00 117 GLU A C 1
ATOM 902 O O . GLU A 1 117 ? -1.400 -4.820 19.253 1.00 78.00 117 GLU A O 1
ATOM 907 N N . ARG A 1 118 ? 0.642 -4.039 19.790 1.00 82.75 118 ARG A N 1
ATOM 908 C CA . ARG A 1 118 ? 0.182 -3.159 20.871 1.00 82.75 118 ARG A CA 1
ATOM 909 C C . ARG A 1 118 ? -0.700 -2.032 20.345 1.00 82.75 118 ARG A C 1
ATOM 911 O O . ARG A 1 118 ? -1.731 -1.753 20.957 1.00 82.75 118 ARG A O 1
ATOM 918 N N . LEU A 1 119 ? -0.318 -1.413 19.226 1.00 84.81 119 LEU A N 1
ATOM 919 C CA . LEU A 1 119 ? -1.093 -0.350 18.588 1.00 84.81 119 LEU A CA 1
ATOM 920 C C . LEU A 1 119 ? -2.417 -0.884 18.037 1.00 84.81 119 LEU A C 1
ATOM 922 O O . LEU A 1 119 ? -3.458 -0.276 18.257 1.00 84.81 119 LEU A O 1
ATOM 926 N N . PHE A 1 120 ? -2.399 -2.042 17.377 1.00 83.69 120 PHE A N 1
ATOM 927 C CA . PHE A 1 120 ? -3.610 -2.679 16.874 1.00 83.69 120 PHE A CA 1
ATOM 928 C C . PHE A 1 120 ? -4.588 -2.967 18.016 1.00 83.69 120 PHE A C 1
ATOM 930 O O . PHE A 1 120 ? -5.762 -2.610 17.930 1.00 83.69 120 PHE A O 1
ATOM 937 N N . ARG A 1 121 ? -4.107 -3.547 19.124 1.00 82.19 121 ARG A N 1
ATOM 938 C CA . ARG A 1 121 ? -4.953 -3.851 20.284 1.00 82.19 121 ARG A CA 1
ATOM 939 C C . ARG A 1 121 ? -5.491 -2.587 20.959 1.00 82.19 121 ARG A C 1
ATOM 941 O O . ARG A 1 121 ? -6.657 -2.569 21.351 1.00 82.19 121 ARG A O 1
ATOM 948 N N . SER A 1 122 ? -4.683 -1.533 21.083 1.00 84.56 122 SER A N 1
ATOM 949 C CA . SER A 1 122 ? -5.122 -0.273 21.692 1.00 84.56 122 SER A CA 1
ATOM 950 C C . SER A 1 122 ? -6.134 0.472 20.817 1.00 84.56 122 SER A C 1
ATOM 952 O O . SER A 1 122 ? -7.171 0.896 21.326 1.00 84.56 122 SER A O 1
ATOM 954 N N . LEU A 1 123 ? -5.895 0.559 19.504 1.00 84.94 123 LEU A N 1
ATOM 955 C CA . LEU A 1 123 ? -6.835 1.135 18.541 1.00 84.94 123 LEU A CA 1
ATOM 956 C C . LEU A 1 123 ? -8.129 0.327 18.482 1.00 84.94 123 LEU A C 1
ATOM 958 O O . LEU A 1 123 ? -9.212 0.902 18.492 1.00 84.94 123 LEU A O 1
ATOM 962 N N . HIS A 1 124 ? -8.041 -1.001 18.484 1.00 82.31 124 HIS A N 1
ATOM 963 C CA . HIS A 1 124 ? -9.220 -1.853 18.500 1.00 82.31 124 HIS A CA 1
ATOM 964 C C . HIS A 1 124 ? -10.121 -1.575 19.713 1.00 82.31 124 HIS A C 1
ATOM 966 O O . HIS A 1 124 ? -11.324 -1.362 19.544 1.00 82.31 124 HIS A O 1
ATOM 972 N N . LEU A 1 125 ? -9.538 -1.499 20.915 1.00 79.75 125 LEU A N 1
ATOM 973 C CA . LEU A 1 125 ? -10.270 -1.164 22.139 1.00 79.75 125 LEU A CA 1
ATOM 974 C C . LEU A 1 125 ? -10.842 0.260 22.093 1.00 79.75 125 LEU A C 1
ATOM 976 O O . LEU A 1 125 ? -12.002 0.469 22.447 1.00 79.75 125 LEU A O 1
ATOM 980 N N . ALA A 1 126 ? -10.069 1.233 21.605 1.00 81.75 126 ALA A N 1
ATOM 981 C CA . ALA A 1 126 ? -10.519 2.619 21.478 1.00 81.75 126 ALA A CA 1
ATOM 982 C C . ALA A 1 126 ? -11.682 2.778 20.479 1.00 81.75 126 ALA A C 1
ATOM 984 O O . ALA A 1 126 ? -12.541 3.644 20.648 1.00 81.75 126 ALA A O 1
ATOM 985 N N . LEU A 1 127 ? -11.742 1.927 19.453 1.00 82.88 127 LEU A N 1
ATOM 986 C CA . LEU A 1 127 ? -12.774 1.952 18.420 1.00 82.88 127 LEU A CA 1
ATOM 987 C C . LEU A 1 127 ? -13.893 0.922 18.630 1.00 82.88 127 LEU A C 1
ATOM 989 O O . LEU A 1 127 ? -14.775 0.816 17.782 1.00 82.88 127 LEU A O 1
ATOM 993 N N . ALA A 1 128 ? -13.943 0.234 19.773 1.00 79.00 128 ALA A N 1
ATOM 994 C CA . ALA A 1 128 ? -14.933 -0.806 20.078 1.00 79.00 128 ALA A CA 1
ATOM 995 C C . ALA A 1 128 ? -16.408 -0.352 19.951 1.00 79.00 128 ALA A C 1
ATOM 997 O O . ALA A 1 128 ? -17.293 -1.165 19.657 1.00 79.00 128 ALA A O 1
ATOM 998 N N . TRP A 1 129 ? -16.663 0.946 20.147 1.00 76.38 129 TRP A N 1
ATOM 999 C CA . TRP A 1 129 ? -17.956 1.615 19.975 1.00 76.38 129 TRP A CA 1
ATOM 1000 C C . TRP A 1 129 ? -18.409 1.805 18.516 1.00 76.38 129 TRP A C 1
ATOM 1002 O O . TRP A 1 129 ? -19.606 1.983 18.285 1.00 76.38 129 TRP A O 1
ATOM 1012 N N . LEU A 1 130 ? -17.506 1.744 17.527 1.00 82.31 130 LEU A N 1
ATOM 1013 C CA . LEU A 1 130 ? -17.874 1.865 16.112 1.00 82.31 130 LEU A CA 1
ATOM 1014 C C . LEU A 1 130 ? -18.417 0.538 15.546 1.00 82.31 130 LEU A C 1
ATOM 1016 O O . LEU A 1 130 ? -17.927 -0.543 15.890 1.00 82.31 130 LEU A O 1
ATOM 1020 N N . PRO A 1 131 ? -19.398 0.590 14.624 1.00 80.19 131 PRO A N 1
ATOM 1021 C CA . PRO A 1 131 ? -19.769 -0.573 13.827 1.00 80.19 131 PRO A CA 1
ATOM 1022 C C . PRO A 1 131 ? -18.603 -0.933 12.895 1.00 80.19 131 PRO A C 1
ATOM 1024 O O . PRO A 1 131 ? -18.031 -0.058 12.249 1.00 80.19 131 PRO A O 1
ATOM 1027 N N . GLY A 1 132 ? -18.231 -2.213 12.831 1.00 84.81 132 GLY A N 1
ATOM 1028 C CA . GLY A 1 132 ? -17.072 -2.637 12.039 1.00 84.81 132 GLY A CA 1
ATOM 1029 C C . GLY A 1 132 ? -15.711 -2.403 12.715 1.00 84.81 132 GLY A C 1
ATOM 1030 O O . GLY A 1 132 ? -14.697 -2.366 12.020 1.00 84.81 132 GLY A O 1
ATOM 1031 N N . SER A 1 133 ? -15.663 -2.217 14.041 1.00 86.69 133 SER A N 1
ATOM 1032 C CA . SER A 1 133 ? -14.475 -1.740 14.773 1.00 86.69 133 SER A CA 1
ATOM 1033 C C . SER A 1 133 ? -13.172 -2.496 14.502 1.00 86.69 133 SER A C 1
ATOM 1035 O O . SER A 1 133 ? -12.122 -1.863 14.509 1.00 86.69 133 SER A O 1
ATOM 1037 N N . LEU A 1 134 ? -13.200 -3.807 14.229 1.00 88.06 134 LEU A N 1
ATOM 1038 C CA . LEU A 1 134 ? -11.994 -4.559 13.857 1.00 88.06 134 LEU A CA 1
ATOM 1039 C C . LEU A 1 134 ? -11.430 -4.087 12.515 1.00 88.06 134 LEU A C 1
ATOM 1041 O O . LEU A 1 134 ? -10.242 -3.812 12.426 1.00 88.06 134 LEU A O 1
ATOM 1045 N N . ALA A 1 135 ? -12.278 -3.928 11.495 1.00 91.44 135 ALA A N 1
ATOM 1046 C CA . ALA A 1 135 ? -11.861 -3.444 10.176 1.00 91.44 135 ALA A CA 1
ATOM 1047 C C . ALA A 1 135 ? -11.408 -1.988 10.208 1.00 91.44 135 ALA A C 1
ATOM 1049 O O . ALA A 1 135 ? -10.400 -1.641 9.596 1.00 91.44 135 ALA A O 1
ATOM 1050 N N . VAL A 1 136 ? -12.113 -1.150 10.965 1.00 92.31 136 VAL A N 1
ATOM 1051 C CA . VAL A 1 136 ? -11.728 0.250 11.158 1.00 92.31 136 VAL A CA 1
ATOM 1052 C C . VAL A 1 136 ? -10.384 0.333 11.892 1.00 92.31 136 VAL A C 1
ATOM 1054 O O . VAL A 1 136 ? -9.499 1.066 11.460 1.00 92.31 136 VAL A O 1
ATOM 1057 N N . ALA A 1 137 ? -10.183 -0.465 12.946 1.00 90.94 137 ALA A N 1
ATOM 1058 C CA . ALA A 1 137 ? -8.910 -0.529 13.658 1.00 90.94 137 ALA A CA 1
ATOM 1059 C C . ALA A 1 137 ? -7.772 -1.030 12.759 1.00 90.94 137 ALA A C 1
ATOM 1061 O O . ALA A 1 137 ? -6.688 -0.452 12.802 1.00 90.94 137 ALA A O 1
ATOM 1062 N N . THR A 1 138 ? -8.007 -2.034 11.905 1.00 92.25 138 THR A N 1
ATOM 1063 C CA . THR A 1 138 ? -7.018 -2.485 10.913 1.00 92.25 138 THR A CA 1
ATOM 1064 C C . THR A 1 138 ? -6.635 -1.355 9.965 1.00 92.25 138 THR A C 1
ATOM 1066 O O . THR A 1 138 ? -5.452 -1.076 9.827 1.00 92.25 138 THR A O 1
ATOM 1069 N N . LEU A 1 139 ? -7.604 -0.652 9.368 1.00 93.94 139 LEU A N 1
ATOM 1070 C CA . LEU A 1 139 ? -7.331 0.440 8.427 1.00 93.94 139 LEU A CA 1
ATOM 1071 C C . LEU A 1 139 ? -6.563 1.602 9.072 1.00 93.94 139 LEU A C 1
ATOM 1073 O O . LEU A 1 139 ? -5.617 2.104 8.473 1.00 93.94 139 LEU A O 1
ATOM 1077 N N . ILE A 1 140 ? -6.927 2.006 10.293 1.00 92.06 140 ILE A N 1
ATOM 1078 C CA . ILE A 1 140 ? -6.203 3.062 11.020 1.00 92.06 140 ILE A CA 1
ATOM 1079 C C . ILE A 1 140 ? -4.797 2.594 11.391 1.00 92.06 140 ILE A C 1
ATOM 1081 O O . ILE A 1 140 ? -3.844 3.347 11.214 1.00 92.06 140 ILE A O 1
ATOM 1085 N N . THR A 1 141 ? -4.649 1.352 11.860 1.00 90.44 141 THR A N 1
ATOM 1086 C CA . THR A 1 141 ? -3.327 0.774 12.145 1.00 90.44 141 THR A CA 1
ATOM 1087 C C . THR A 1 141 ? -2.468 0.791 10.884 1.00 90.44 141 THR A C 1
ATOM 1089 O O . THR A 1 141 ? -1.341 1.269 10.934 1.00 90.44 141 THR A O 1
ATOM 1092 N N . CYS A 1 142 ? -3.014 0.362 9.741 1.00 90.56 142 CYS A N 1
ATOM 1093 C CA . CYS A 1 142 ? -2.325 0.422 8.457 1.00 90.56 142 CYS A CA 1
ATOM 1094 C C . CYS A 1 142 ? -1.948 1.851 8.067 1.00 90.56 142 CYS A C 1
ATOM 1096 O O . CYS A 1 142 ? -0.829 2.060 7.628 1.00 90.56 142 CYS A O 1
ATOM 1098 N N . ALA A 1 143 ? -2.836 2.834 8.238 1.00 90.88 143 ALA A N 1
ATOM 1099 C CA . ALA A 1 143 ? -2.555 4.226 7.892 1.00 90.88 143 ALA A CA 1
ATOM 1100 C C . ALA A 1 143 ? -1.444 4.839 8.765 1.00 90.88 143 ALA A C 1
ATOM 1102 O O . ALA A 1 143 ? -0.590 5.564 8.265 1.00 90.88 143 ALA A O 1
ATOM 1103 N N . VAL A 1 144 ? -1.420 4.516 10.061 1.00 88.12 144 VAL A N 1
ATOM 1104 C CA . VAL A 1 144 ? -0.359 4.962 10.977 1.00 88.12 144 VAL A CA 1
ATOM 1105 C C . VAL A 1 144 ? 0.957 4.235 10.700 1.00 88.12 144 VAL A C 1
ATOM 1107 O O . VAL A 1 144 ? 2.017 4.830 10.819 1.00 88.12 144 VAL A O 1
ATOM 1110 N N . PHE A 1 145 ? 0.921 2.961 10.310 1.00 83.62 145 PHE A N 1
ATOM 1111 C CA . PHE A 1 145 ? 2.133 2.219 9.947 1.00 83.62 145 PHE A CA 1
ATOM 1112 C C . PHE A 1 145 ? 2.634 2.507 8.533 1.00 83.62 145 PHE A C 1
ATOM 1114 O O . PHE A 1 145 ? 3.823 2.337 8.256 1.00 83.62 145 PHE A O 1
ATOM 1121 N N . ALA A 1 146 ? 1.750 2.965 7.650 1.00 86.56 146 ALA A N 1
ATOM 1122 C CA . ALA A 1 146 ? 2.080 3.393 6.302 1.00 86.56 146 ALA A CA 1
ATOM 1123 C C . ALA A 1 146 ? 3.113 4.521 6.329 1.00 86.56 146 ALA A C 1
ATOM 1125 O O . ALA A 1 146 ? 4.112 4.418 5.625 1.00 86.56 146 ALA A O 1
ATOM 1126 N N . THR A 1 147 ? 2.933 5.507 7.217 1.00 82.50 147 THR A N 1
ATOM 1127 C CA . THR A 1 147 ? 3.892 6.607 7.409 1.00 82.50 147 THR A CA 1
ATOM 1128 C C . THR A 1 147 ? 5.257 6.114 7.892 1.00 82.50 147 THR A C 1
ATOM 1130 O O . THR A 1 147 ? 6.270 6.733 7.610 1.00 82.50 147 THR A O 1
ATOM 1133 N N . ALA A 1 148 ? 5.326 5.010 8.637 1.00 79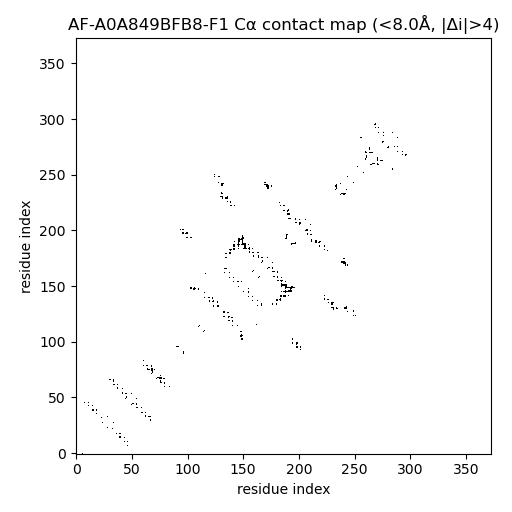.75 148 ALA A N 1
ATOM 1134 C CA . ALA A 1 148 ? 6.591 4.526 9.186 1.00 79.75 148 ALA A CA 1
ATOM 1135 C C . ALA A 1 148 ? 7.355 3.604 8.224 1.00 79.75 148 ALA A C 1
ATOM 1137 O O . ALA A 1 148 ? 8.579 3.540 8.274 1.00 79.75 148 ALA A O 1
ATOM 1138 N N . THR A 1 149 ? 6.647 2.841 7.389 1.00 77.94 149 THR A N 1
ATOM 1139 C CA . THR A 1 149 ? 7.253 1.737 6.623 1.00 77.94 149 THR A CA 1
ATOM 1140 C C . THR A 1 149 ? 7.332 2.006 5.130 1.00 77.94 149 THR A C 1
ATOM 1142 O O . THR A 1 149 ? 8.269 1.538 4.492 1.00 77.94 149 THR A O 1
ATOM 1145 N N . GLY A 1 150 ? 6.369 2.725 4.544 1.00 77.50 150 GLY A N 1
ATOM 1146 C CA . GLY A 1 150 ? 6.370 3.016 3.112 1.00 77.50 150 GLY A CA 1
ATOM 1147 C C . GLY A 1 150 ? 6.277 1.790 2.182 1.00 77.50 150 GLY A C 1
ATOM 1148 O O . GLY A 1 150 ? 6.525 1.931 0.983 1.00 77.50 150 GLY A O 1
ATOM 1149 N N . ILE A 1 151 ? 5.994 0.583 2.708 1.00 83.75 151 ILE A N 1
ATOM 1150 C CA . ILE A 1 151 ? 6.098 -0.706 1.993 1.00 83.75 151 ILE A CA 1
ATOM 1151 C C . ILE A 1 151 ? 4.794 -1.506 2.117 1.00 83.75 151 ILE A C 1
ATOM 1153 O O . ILE A 1 151 ? 4.418 -1.948 3.201 1.00 83.75 151 ILE A O 1
ATOM 1157 N N . VAL A 1 152 ? 4.145 -1.794 0.982 1.00 85.69 152 VAL A N 1
ATOM 1158 C CA . VAL A 1 152 ? 2.877 -2.556 0.946 1.00 85.69 152 VAL A CA 1
ATOM 1159 C C . VAL A 1 152 ? 3.046 -3.986 1.436 1.00 85.69 152 VAL A C 1
ATOM 1161 O O . VAL A 1 152 ? 2.267 -4.446 2.265 1.00 85.69 152 VAL A O 1
ATOM 1164 N N . GLY A 1 153 ? 4.048 -4.701 0.914 1.00 82.25 153 GLY A N 1
ATOM 1165 C CA . GLY A 1 153 ? 4.200 -6.140 1.143 1.00 82.25 153 GLY A CA 1
ATOM 1166 C C . GLY A 1 153 ? 4.283 -6.486 2.628 1.00 82.25 153 GLY A C 1
ATOM 1167 O O . GLY A 1 153 ? 3.490 -7.290 3.112 1.00 82.25 153 GLY A O 1
ATOM 1168 N N . ALA A 1 154 ? 5.174 -5.810 3.359 1.00 84.06 154 ALA A N 1
ATOM 1169 C CA . ALA A 1 154 ? 5.369 -6.015 4.792 1.00 84.06 154 ALA A CA 1
ATOM 1170 C C . ALA A 1 154 ? 4.076 -5.765 5.587 1.00 84.06 154 ALA A C 1
ATOM 1172 O O . ALA A 1 154 ? 3.592 -6.661 6.282 1.00 84.06 154 ALA A O 1
ATOM 1173 N N . VAL A 1 155 ? 3.444 -4.599 5.403 1.00 86.88 155 VAL A N 1
ATOM 1174 C CA . VAL A 1 155 ? 2.219 -4.225 6.131 1.00 86.88 155 VAL A CA 1
ATOM 1175 C C . VAL A 1 155 ? 1.069 -5.192 5.835 1.00 86.88 155 VAL A C 1
ATOM 1177 O O . VAL A 1 155 ? 0.395 -5.631 6.768 1.00 86.88 155 VAL A O 1
ATOM 1180 N N . VAL A 1 156 ? 0.865 -5.580 4.569 1.00 91.19 156 VAL A N 1
ATOM 1181 C CA . VAL A 1 156 ? -0.179 -6.550 4.185 1.00 91.19 156 VAL A CA 1
ATOM 1182 C C . VAL A 1 156 ? 0.082 -7.912 4.818 1.00 91.19 156 VAL A C 1
ATOM 1184 O O . VAL A 1 156 ? -0.846 -8.501 5.369 1.00 91.19 156 VAL A O 1
ATOM 1187 N N . THR A 1 157 ? 1.317 -8.422 4.767 1.00 90.12 157 THR A N 1
ATOM 1188 C CA . THR A 1 157 ? 1.635 -9.732 5.358 1.00 90.12 157 THR A CA 1
ATOM 1189 C C . THR A 1 157 ? 1.425 -9.736 6.864 1.00 90.12 157 THR A C 1
ATOM 1191 O O . THR A 1 157 ? 0.807 -10.653 7.402 1.00 90.12 157 THR A O 1
ATOM 1194 N N . LEU A 1 158 ? 1.848 -8.674 7.541 1.00 87.62 158 LEU A N 1
ATOM 1195 C CA . LEU A 1 158 ? 1.766 -8.577 8.986 1.00 87.62 158 LEU A CA 1
ATOM 1196 C C . LEU A 1 158 ? 0.314 -8.410 9.447 1.00 87.62 158 LEU A C 1
ATOM 1198 O O . LEU A 1 158 ? -0.153 -9.147 10.315 1.00 87.62 158 LEU A O 1
ATOM 1202 N N . MET A 1 159 ? -0.447 -7.510 8.824 1.00 90.62 159 MET A N 1
ATOM 1203 C CA . MET A 1 159 ? -1.882 -7.369 9.096 1.00 90.62 159 MET A CA 1
ATOM 1204 C C . MET A 1 159 ? -2.672 -8.613 8.679 1.00 90.62 159 MET A C 1
ATOM 1206 O O . MET A 1 159 ? -3.660 -8.960 9.323 1.00 90.62 159 MET A O 1
ATOM 1210 N N . GLY A 1 160 ? -2.221 -9.332 7.654 1.00 92.56 160 GLY A N 1
ATOM 1211 C CA . GLY A 1 160 ? -2.762 -10.633 7.277 1.00 92.56 160 GLY A CA 1
ATOM 1212 C C . GLY A 1 160 ? -2.566 -11.689 8.366 1.00 92.56 160 GLY A C 1
ATOM 1213 O O . GLY A 1 160 ? -3.470 -12.477 8.615 1.00 92.56 160 GLY A O 1
ATOM 1214 N N . LEU A 1 161 ? -1.433 -11.685 9.069 1.00 90.31 161 LEU A N 1
ATOM 1215 C CA . LEU A 1 161 ? -1.180 -12.624 10.165 1.00 90.31 161 LEU A CA 1
ATOM 1216 C C . LEU A 1 161 ? -1.835 -12.194 11.487 1.00 90.31 161 LEU A C 1
ATOM 1218 O O . LEU A 1 161 ? -2.247 -13.054 12.263 1.00 90.31 161 LEU A O 1
ATOM 1222 N N . LEU A 1 162 ? -1.972 -10.889 11.742 1.00 88.25 162 LEU A N 1
ATOM 1223 C CA . LEU A 1 162 ? -2.535 -10.369 12.995 1.00 88.25 162 LEU A CA 1
ATOM 1224 C C . LEU A 1 162 ? -4.050 -10.119 12.930 1.00 88.25 162 LEU A C 1
ATOM 1226 O O . LEU A 1 162 ? -4.801 -10.597 13.783 1.00 88.25 162 LEU A O 1
ATOM 1230 N N . ALA A 1 163 ? -4.518 -9.364 11.936 1.00 89.56 163 ALA A N 1
ATOM 1231 C CA . ALA A 1 163 ? -5.891 -8.869 11.882 1.00 89.56 163 ALA A CA 1
ATOM 1232 C C . ALA A 1 163 ? -6.860 -9.855 11.217 1.00 89.56 163 ALA A C 1
ATOM 1234 O O . ALA A 1 163 ? -7.951 -10.074 11.742 1.00 89.56 163 ALA A O 1
ATOM 1235 N N . LEU A 1 164 ? -6.474 -10.492 10.105 1.00 92.44 164 LEU A N 1
ATOM 1236 C CA . LEU A 1 164 ? -7.344 -11.432 9.382 1.00 92.44 164 LEU A CA 1
ATOM 1237 C C . LEU A 1 164 ? -7.899 -12.561 10.276 1.00 92.44 164 LEU A C 1
ATOM 1239 O O . LEU A 1 164 ? -9.122 -12.722 10.308 1.00 92.44 164 LEU A O 1
ATOM 1243 N N . PRO A 1 165 ? -7.089 -13.316 11.051 1.00 90.56 165 PRO A N 1
ATOM 1244 C CA . PRO A 1 165 ? -7.632 -14.365 11.915 1.00 90.56 165 PRO A CA 1
ATOM 1245 C C . PRO A 1 165 ? -8.514 -13.807 13.040 1.00 90.56 165 PRO A C 1
ATOM 1247 O O . PRO A 1 165 ? -9.500 -14.441 13.412 1.00 90.56 165 PRO A O 1
ATOM 1250 N N . ALA A 1 166 ? -8.205 -12.618 13.571 1.00 87.88 166 ALA A N 1
ATOM 1251 C CA . ALA A 1 166 ? -9.038 -11.966 14.581 1.00 87.88 166 ALA A CA 1
ATOM 1252 C C . ALA A 1 166 ? -10.422 -11.585 14.023 1.00 87.88 166 ALA A C 1
ATOM 1254 O O . ALA A 1 166 ? -11.436 -11.844 14.666 1.00 87.88 166 ALA A O 1
ATOM 1255 N N . MET A 1 167 ? -10.476 -11.054 12.799 1.00 90.38 167 MET A N 1
ATOM 1256 C CA . MET A 1 167 ? -11.725 -10.714 12.114 1.00 90.38 167 MET A CA 1
ATOM 1257 C C . MET A 1 167 ? -12.586 -11.941 11.808 1.00 90.38 167 MET A C 1
ATOM 1259 O O . MET A 1 167 ? -13.794 -11.912 12.038 1.00 90.38 167 MET A O 1
ATOM 1263 N N . LEU A 1 168 ? -11.972 -13.023 11.320 1.00 91.31 168 LEU A N 1
ATOM 1264 C CA . LEU A 1 168 ? -12.689 -14.261 11.010 1.00 91.31 168 LEU A CA 1
ATOM 1265 C C . LEU A 1 168 ? -13.278 -14.904 12.273 1.00 91.31 168 LEU A C 1
ATOM 1267 O O . LEU A 1 168 ? -14.432 -15.327 12.252 1.00 91.31 168 LEU A O 1
ATOM 1271 N N . ARG A 1 169 ? -12.536 -14.911 13.392 1.00 87.19 169 ARG A N 1
ATOM 1272 C CA . ARG A 1 169 ? -13.053 -15.376 14.694 1.00 87.19 169 ARG A CA 1
ATOM 1273 C C . ARG A 1 169 ? -14.216 -14.525 15.201 1.00 87.19 169 ARG A C 1
ATOM 1275 O O . ARG A 1 169 ? -15.151 -15.066 15.776 1.00 87.19 169 ARG A O 1
ATOM 1282 N N . ALA A 1 170 ? -14.184 -13.222 14.934 1.00 84.44 170 ALA A N 1
ATOM 1283 C CA . ALA A 1 170 ? -15.278 -12.310 15.250 1.00 84.44 170 ALA A CA 1
ATOM 1284 C C . ALA A 1 170 ? -16.471 -12.409 14.274 1.00 84.44 170 ALA A C 1
ATOM 1286 O O . ALA A 1 170 ? -17.423 -11.649 14.413 1.00 84.44 170 ALA A O 1
ATOM 1287 N N . GLY A 1 171 ? -16.441 -13.311 13.284 1.00 85.31 171 GLY A N 1
ATOM 1288 C CA . GLY A 1 171 ? -17.549 -13.545 12.352 1.00 85.31 171 GLY A CA 1
ATOM 1289 C C . GLY A 1 171 ? -17.600 -12.601 11.147 1.00 85.31 171 GLY A C 1
ATOM 1290 O O . GLY A 1 171 ? -18.650 -12.476 10.517 1.00 85.31 171 GLY A O 1
ATOM 1291 N N . TYR A 1 172 ? -16.501 -11.919 10.809 1.00 90.31 172 TYR A N 1
ATOM 1292 C CA . TYR A 1 172 ? -16.439 -11.097 9.596 1.00 90.31 172 TYR A CA 1
ATOM 1293 C C . TYR A 1 172 ? -16.375 -11.979 8.347 1.00 90.31 172 TYR A C 1
ATOM 1295 O O . TYR A 1 172 ? -15.782 -13.058 8.342 1.00 90.31 172 TYR A O 1
ATOM 1303 N N . SER A 1 173 ? -16.945 -11.486 7.247 1.00 93.12 173 SER A N 1
ATOM 1304 C CA . SER A 1 173 ? -16.802 -12.149 5.947 1.00 93.12 173 SER A CA 1
ATOM 1305 C C . SER A 1 173 ? -15.352 -12.101 5.448 1.00 93.12 173 SER A C 1
ATOM 1307 O O . SER A 1 173 ? -14.714 -11.048 5.482 1.00 93.12 173 SER A O 1
ATOM 1309 N N . ALA A 1 174 ? -14.854 -13.216 4.904 1.00 91.75 174 ALA A N 1
ATOM 1310 C CA . ALA A 1 174 ? -13.487 -13.308 4.384 1.00 91.75 174 ALA A CA 1
ATOM 1311 C C . ALA A 1 174 ? -13.183 -12.257 3.303 1.00 91.75 174 ALA A C 1
ATOM 1313 O O . ALA A 1 174 ? -12.083 -11.712 3.273 1.00 91.75 174 ALA A O 1
ATOM 1314 N N . SER A 1 175 ? -14.164 -11.916 2.460 1.00 91.81 175 SER A N 1
ATOM 1315 C CA . SER A 1 175 ? -14.023 -10.876 1.435 1.00 91.81 175 SER A CA 1
ATOM 1316 C C . SER A 1 175 ? -13.806 -9.486 2.033 1.00 91.81 175 SER A C 1
ATOM 1318 O O . SER A 1 175 ? -12.964 -8.738 1.545 1.00 91.81 175 SER A O 1
ATOM 1320 N N . LEU A 1 176 ? -14.539 -9.136 3.097 1.00 91.25 176 LEU A N 1
ATOM 1321 C CA . LEU A 1 176 ? -14.377 -7.844 3.764 1.00 91.25 176 LEU A CA 1
ATOM 1322 C C . LEU A 1 176 ? -13.049 -7.780 4.515 1.00 91.25 176 LEU A C 1
ATOM 1324 O O . LEU A 1 176 ? -12.359 -6.770 4.439 1.00 91.25 176 LEU A O 1
ATOM 1328 N N . SER A 1 177 ? -12.682 -8.852 5.216 1.00 93.12 177 SER A N 1
ATOM 1329 C CA . SER A 1 177 ? -11.429 -8.910 5.966 1.00 93.12 177 SER A CA 1
ATOM 1330 C C . SER A 1 177 ? -10.210 -8.859 5.046 1.00 93.12 177 SER A C 1
ATOM 1332 O O . SER A 1 177 ? -9.317 -8.045 5.268 1.00 93.12 177 SER A O 1
ATOM 1334 N N . ALA A 1 178 ? -10.196 -9.656 3.973 1.00 93.75 178 ALA A N 1
ATOM 1335 C CA . ALA A 1 178 ? -9.134 -9.610 2.972 1.00 93.75 178 ALA A CA 1
ATOM 1336 C C . ALA A 1 178 ? -9.080 -8.240 2.277 1.00 93.75 178 ALA A C 1
ATOM 1338 O O . ALA A 1 178 ? -7.999 -7.675 2.119 1.00 93.75 178 ALA A O 1
ATOM 1339 N N . GLY A 1 179 ? -10.238 -7.668 1.930 1.00 93.56 179 GLY A N 1
ATOM 1340 C CA . GLY A 1 179 ? -10.334 -6.327 1.353 1.00 93.56 179 GLY A CA 1
ATOM 1341 C C . GLY A 1 179 ? -9.787 -5.237 2.279 1.00 93.56 179 GLY A C 1
ATOM 1342 O O . GLY A 1 179 ? -9.010 -4.402 1.839 1.00 93.56 179 GLY A O 1
ATOM 1343 N N . ALA A 1 180 ? -10.124 -5.264 3.571 1.00 93.38 180 ALA A N 1
ATOM 1344 C CA . ALA A 1 180 ? -9.648 -4.278 4.542 1.00 93.38 180 ALA A CA 1
ATOM 1345 C C . ALA A 1 180 ? -8.128 -4.362 4.768 1.00 93.38 180 ALA A C 1
ATOM 1347 O O . ALA A 1 180 ? -7.459 -3.331 4.827 1.00 93.38 180 ALA A O 1
ATOM 1348 N N . VAL A 1 181 ? -7.575 -5.578 4.854 1.00 93.88 181 VAL A N 1
ATOM 1349 C CA . VAL A 1 181 ? -6.127 -5.796 5.014 1.00 93.88 181 VAL A CA 1
ATOM 1350 C C . VAL A 1 181 ? -5.362 -5.344 3.767 1.00 93.88 181 VAL A C 1
ATOM 1352 O O . VAL A 1 181 ? -4.379 -4.613 3.881 1.00 93.88 181 VAL A O 1
ATOM 1355 N N . THR A 1 182 ? -5.824 -5.737 2.578 1.00 93.50 182 THR A N 1
ATOM 1356 C CA . THR A 1 182 ? -5.166 -5.382 1.309 1.00 93.50 182 THR A CA 1
ATOM 1357 C C . THR A 1 182 ? -5.276 -3.888 1.007 1.00 93.50 182 THR A C 1
ATOM 1359 O O . THR A 1 182 ? -4.257 -3.251 0.752 1.00 93.50 182 THR A O 1
ATOM 1362 N N . ALA A 1 183 ? -6.470 -3.297 1.129 1.00 93.19 183 ALA A N 1
ATOM 1363 C CA . ALA A 1 183 ? -6.675 -1.861 0.935 1.00 93.19 183 ALA A CA 1
ATOM 1364 C C . ALA A 1 183 ? -5.882 -1.026 1.949 1.00 93.19 183 ALA A C 1
ATOM 1366 O O . ALA A 1 183 ? -5.256 -0.037 1.572 1.00 93.19 183 ALA A O 1
ATOM 1367 N N . GLY A 1 184 ? -5.866 -1.448 3.219 1.00 90.69 184 GLY A N 1
ATOM 1368 C CA . GLY A 1 184 ? -5.077 -0.804 4.262 1.00 90.69 184 GLY A CA 1
ATOM 1369 C C . GLY A 1 184 ? -3.581 -0.850 3.961 1.00 9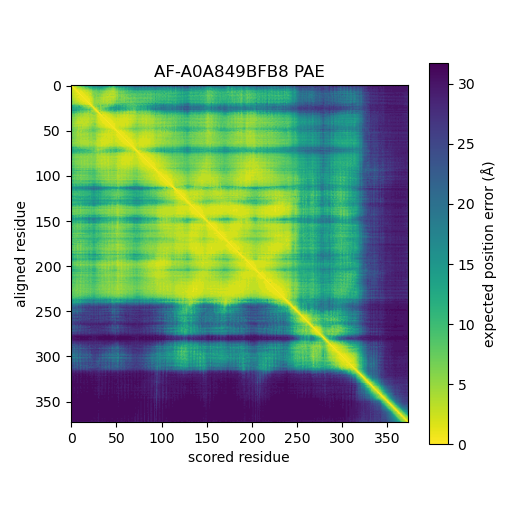0.69 184 GLY A C 1
ATOM 1370 O O . GLY A 1 184 ? -2.915 0.174 4.047 1.00 90.69 184 GLY A O 1
ATOM 1371 N N . GLY A 1 185 ? -3.046 -2.001 3.553 1.00 89.81 185 GLY A N 1
ATOM 1372 C CA . GLY A 1 185 ? -1.624 -2.112 3.231 1.00 89.81 185 GLY A CA 1
ATOM 1373 C C . GLY A 1 185 ? -1.195 -1.284 2.014 1.00 89.81 185 GLY A C 1
ATOM 1374 O O . GLY A 1 185 ? -0.084 -0.758 1.997 1.00 89.81 185 GLY A O 1
ATOM 1375 N N . CYS A 1 186 ? -2.080 -1.073 1.034 1.00 89.44 186 CYS A N 1
ATOM 1376 C CA . CYS A 1 186 ? -1.811 -0.173 -0.092 1.00 89.44 186 CYS A CA 1
ATOM 1377 C C . CYS A 1 186 ? -1.656 1.302 0.325 1.00 89.44 186 CYS A C 1
ATOM 1379 O O . CYS A 1 186 ? -1.003 2.058 -0.394 1.00 89.44 186 CYS A O 1
ATOM 1381 N N . LEU A 1 187 ? -2.179 1.715 1.490 1.00 90.69 187 LEU A N 1
ATOM 1382 C CA . LEU A 1 187 ? -1.957 3.068 2.024 1.00 90.69 187 LEU A CA 1
ATOM 1383 C C . LEU A 1 187 ? -0.470 3.347 2.288 1.00 90.69 187 LEU A C 1
ATOM 1385 O O . LEU A 1 187 ? -0.059 4.503 2.215 1.00 90.69 187 LEU A O 1
ATOM 1389 N N . GLY A 1 188 ? 0.340 2.300 2.501 1.00 84.44 188 GLY A N 1
ATOM 1390 C CA . GLY A 1 188 ? 1.799 2.377 2.644 1.00 84.44 188 GLY A CA 1
ATOM 1391 C C . GLY A 1 188 ? 2.512 3.054 1.477 1.00 84.44 188 GLY A C 1
ATOM 1392 O O . GLY A 1 188 ? 3.563 3.648 1.667 1.00 84.44 188 GLY A O 1
ATOM 1393 N N . ILE A 1 189 ? 1.944 3.010 0.271 1.00 87.88 189 ILE A N 1
ATOM 1394 C CA . ILE A 1 189 ? 2.521 3.708 -0.886 1.00 87.88 189 ILE A CA 1
ATOM 1395 C C . ILE A 1 189 ? 2.238 5.209 -0.840 1.00 87.88 189 ILE A C 1
ATOM 1397 O O . ILE A 1 189 ? 3.057 6.009 -1.295 1.00 87.88 189 ILE A O 1
ATOM 1401 N N . LEU A 1 190 ? 1.055 5.579 -0.354 1.00 85.81 190 LEU A N 1
ATOM 1402 C CA . LEU A 1 190 ? 0.487 6.899 -0.586 1.00 85.81 190 LEU A CA 1
ATOM 1403 C C . LEU A 1 190 ? 0.765 7.868 0.562 1.00 85.81 190 LEU A C 1
ATOM 1405 O O . LEU A 1 190 ? 0.943 9.052 0.306 1.00 85.81 190 LEU A O 1
ATOM 1409 N N . ILE A 1 191 ? 0.791 7.387 1.809 1.00 88.69 191 ILE A N 1
ATOM 1410 C CA . ILE A 1 191 ? 0.974 8.251 2.978 1.00 88.69 191 ILE A CA 1
ATOM 1411 C C . ILE A 1 191 ? 2.478 8.444 3.240 1.00 88.69 191 ILE A C 1
ATOM 1413 O O . ILE A 1 191 ? 3.163 7.464 3.526 1.00 88.69 191 ILE A O 1
ATOM 1417 N N . PRO A 1 192 ? 3.003 9.680 3.168 1.00 85.12 192 PRO A N 1
ATOM 1418 C CA . PRO A 1 192 ? 4.422 9.939 3.384 1.00 85.12 192 PRO A CA 1
ATOM 1419 C C . PRO A 1 192 ? 4.897 9.655 4.819 1.00 85.12 192 PRO A C 1
ATOM 1421 O O . PRO A 1 192 ? 4.119 9.841 5.762 1.00 85.12 192 PRO A O 1
ATOM 1424 N N . PRO A 1 193 ? 6.198 9.349 5.002 1.00 84.88 193 PRO A N 1
ATOM 1425 C CA . PRO A 1 193 ? 7.206 9.032 3.976 1.00 84.88 193 PRO A CA 1
ATOM 1426 C C . PRO A 1 193 ? 6.983 7.665 3.300 1.00 84.88 193 PRO A C 1
ATOM 1428 O O . PRO A 1 193 ? 6.635 6.691 3.960 1.00 84.88 193 PRO A O 1
ATOM 1431 N N . SER A 1 194 ? 7.217 7.570 1.983 1.00 87.69 194 SER A N 1
ATOM 1432 C CA . SER A 1 194 ? 7.044 6.314 1.237 1.00 87.69 194 SER A CA 1
ATOM 1433 C C . SER A 1 194 ? 8.154 6.052 0.220 1.00 87.69 194 SER A C 1
ATOM 1435 O O . SER A 1 194 ? 8.555 6.931 -0.544 1.00 87.69 194 SER A O 1
ATOM 1437 N N . VAL A 1 195 ? 8.631 4.803 0.177 1.00 88.81 195 VAL A N 1
ATOM 1438 C CA . VAL A 1 195 ? 9.733 4.385 -0.706 1.00 88.81 195 VAL A CA 1
ATOM 1439 C C . VAL A 1 195 ? 9.367 4.569 -2.177 1.00 88.81 195 VAL A C 1
ATOM 1441 O O . VAL A 1 195 ? 10.206 4.980 -2.976 1.00 88.81 195 VAL A O 1
ATOM 1444 N N . LEU A 1 196 ? 8.105 4.320 -2.542 1.00 88.81 196 LEU A N 1
ATOM 1445 C CA . LEU A 1 196 ? 7.669 4.463 -3.929 1.00 88.81 196 LEU A CA 1
ATOM 1446 C C . LEU A 1 196 ? 7.746 5.916 -4.411 1.00 88.81 196 LEU A C 1
ATOM 1448 O O . LEU A 1 196 ? 8.191 6.146 -5.531 1.00 88.81 196 LEU A O 1
ATOM 1452 N N . LEU A 1 197 ? 7.358 6.893 -3.583 1.00 89.62 197 LEU A N 1
ATOM 1453 C CA . LEU A 1 197 ? 7.448 8.309 -3.954 1.00 89.62 197 LEU A CA 1
ATOM 1454 C C . LEU A 1 197 ? 8.904 8.786 -4.048 1.00 89.62 197 LEU A C 1
ATOM 1456 O O . LEU A 1 197 ? 9.198 9.624 -4.895 1.00 89.62 197 LEU A O 1
ATOM 1460 N N . ILE A 1 198 ? 9.821 8.222 -3.251 1.00 89.38 198 ILE A N 1
ATOM 1461 C CA . ILE A 1 198 ? 11.267 8.481 -3.377 1.00 89.38 198 ILE A CA 1
ATOM 1462 C C . ILE A 1 198 ? 11.776 7.998 -4.733 1.00 89.38 198 ILE A C 1
ATOM 1464 O O . ILE A 1 198 ? 12.402 8.761 -5.465 1.00 89.38 198 ILE A O 1
ATOM 1468 N N . VAL A 1 199 ? 11.487 6.739 -5.081 1.00 89.62 199 VAL A N 1
ATOM 1469 C CA . VAL A 1 199 ? 11.914 6.152 -6.359 1.00 89.62 199 VAL 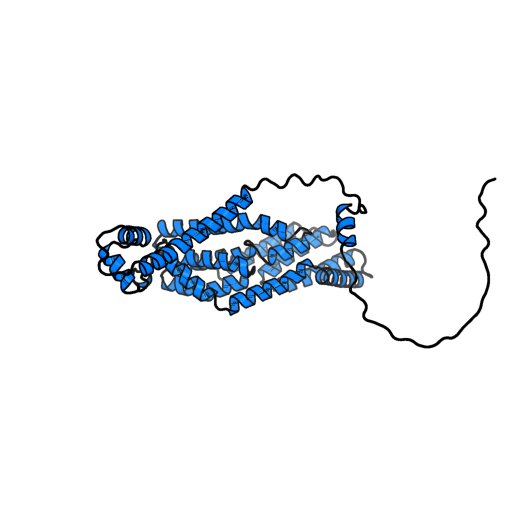A CA 1
ATOM 1470 C C . VAL A 1 199 ? 11.282 6.910 -7.524 1.00 89.62 199 VAL A C 1
ATOM 1472 O O . VAL A 1 199 ? 11.979 7.256 -8.473 1.00 89.62 199 VAL A O 1
ATOM 1475 N N . TYR A 1 200 ? 9.992 7.243 -7.432 1.00 90.50 200 TYR A N 1
ATOM 1476 C CA . TYR A 1 200 ? 9.312 8.046 -8.443 1.00 90.50 200 TYR A CA 1
ATOM 1477 C C . TYR A 1 200 ? 9.975 9.420 -8.603 1.00 90.50 200 TYR A C 1
ATOM 1479 O O . TYR A 1 200 ? 10.331 9.778 -9.721 1.00 90.50 200 TYR A O 1
ATOM 1487 N N . GLY A 1 201 ? 10.231 10.143 -7.507 1.00 90.19 201 GLY A N 1
ATOM 1488 C CA . GLY A 1 201 ? 10.923 11.435 -7.529 1.00 90.19 201 GLY A CA 1
ATOM 1489 C C . GLY A 1 201 ? 12.312 11.357 -8.159 1.00 90.19 201 GLY A C 1
ATOM 1490 O O . GLY A 1 201 ? 12.630 12.157 -9.037 1.00 90.19 201 GLY A O 1
ATOM 1491 N N . ALA A 1 202 ? 13.092 10.333 -7.802 1.00 90.00 202 ALA A N 1
ATOM 1492 C CA . ALA A 1 202 ? 14.411 10.084 -8.380 1.00 90.00 202 ALA A CA 1
ATOM 1493 C C . ALA A 1 202 ? 14.353 9.809 -9.893 1.00 90.00 202 ALA A C 1
ATOM 1495 O O . ALA A 1 202 ? 15.212 10.281 -10.634 1.00 90.00 202 ALA A O 1
ATOM 1496 N N . THR A 1 203 ? 13.342 9.070 -10.364 1.00 88.50 203 THR A N 1
ATOM 1497 C CA . THR A 1 203 ? 13.180 8.753 -11.796 1.00 88.50 203 THR A CA 1
ATOM 1498 C C . THR A 1 203 ? 12.583 9.894 -12.616 1.00 88.50 203 THR A C 1
ATOM 1500 O O . THR A 1 203 ? 12.960 10.076 -13.769 1.00 88.50 203 THR A O 1
ATOM 1503 N N . ALA A 1 204 ? 11.661 10.663 -12.034 1.00 90.06 204 ALA A N 1
ATOM 1504 C CA . ALA A 1 204 ? 10.979 11.771 -12.692 1.00 90.06 204 ALA A CA 1
ATOM 1505 C C . ALA A 1 204 ? 11.753 13.097 -12.585 1.00 90.06 204 ALA A C 1
ATOM 1507 O O . ALA A 1 204 ? 11.352 14.081 -13.200 1.00 90.06 204 ALA A O 1
ATOM 1508 N N . GLY A 1 205 ? 12.840 13.140 -11.805 1.00 86.88 205 GLY A N 1
ATOM 1509 C CA . GLY A 1 205 ? 13.636 14.351 -11.590 1.00 86.88 205 GLY A CA 1
ATOM 1510 C C . GLY A 1 205 ? 12.889 15.438 -10.814 1.00 86.88 205 GLY A C 1
ATOM 1511 O O . GLY A 1 205 ? 13.187 16.618 -10.972 1.00 86.88 205 GLY A O 1
ATOM 1512 N N . VAL A 1 206 ? 11.899 15.058 -9.999 1.00 91.38 206 VAL A N 1
ATOM 1513 C CA . VAL A 1 206 ? 11.094 15.989 -9.194 1.00 91.38 206 VAL A CA 1
ATOM 1514 C C . VAL A 1 206 ? 11.421 15.850 -7.711 1.00 91.38 206 VAL A C 1
ATOM 1516 O O . VAL A 1 206 ? 11.819 14.785 -7.236 1.00 91.38 206 VAL A O 1
ATOM 1519 N N . SER A 1 207 ? 11.222 16.929 -6.954 1.00 88.94 207 SER A N 1
ATOM 1520 C CA . SER A 1 207 ? 11.504 16.939 -5.518 1.00 88.94 207 SER A CA 1
ATOM 1521 C C . SER A 1 207 ? 10.625 15.939 -4.758 1.00 88.94 207 SER A C 1
ATOM 1523 O O . SER A 1 207 ? 9.395 16.017 -4.782 1.00 88.94 207 SER A O 1
ATOM 1525 N N . VAL A 1 208 ? 11.264 15.036 -4.008 1.00 88.31 208 VAL A N 1
ATOM 1526 C CA . VAL A 1 208 ? 10.583 14.068 -3.130 1.00 88.31 208 VAL A CA 1
ATOM 1527 C C . VAL A 1 208 ? 9.745 14.776 -2.066 1.00 88.31 208 VAL A C 1
ATOM 1529 O O . VAL A 1 208 ? 8.640 14.341 -1.756 1.00 88.31 208 VAL A O 1
ATOM 1532 N N . VAL A 1 209 ? 10.228 15.903 -1.539 1.00 87.31 209 VAL A N 1
ATOM 1533 C CA . VAL A 1 209 ? 9.508 16.683 -0.522 1.00 87.31 209 VAL A CA 1
ATOM 1534 C C . VAL A 1 209 ? 8.210 17.258 -1.095 1.00 87.31 209 VAL A C 1
ATOM 1536 O O . VAL A 1 209 ? 7.173 17.216 -0.434 1.00 87.31 209 VAL A O 1
ATOM 1539 N N . GLN A 1 210 ? 8.237 17.731 -2.345 1.00 87.62 210 GLN A N 1
ATOM 1540 C CA . GLN A 1 210 ? 7.031 18.207 -3.030 1.00 87.62 210 GLN A CA 1
ATOM 1541 C C . GLN A 1 210 ? 6.050 17.063 -3.305 1.00 87.62 210 GLN A C 1
ATOM 1543 O O . GLN A 1 210 ? 4.849 17.225 -3.093 1.00 87.62 210 GLN A O 1
ATOM 1548 N N . LEU A 1 211 ? 6.549 15.887 -3.707 1.00 89.75 211 LEU A N 1
ATOM 1549 C CA . LEU A 1 211 ? 5.718 14.690 -3.861 1.00 89.75 211 LEU A CA 1
ATOM 1550 C C . LEU A 1 211 ? 5.066 14.272 -2.540 1.00 89.75 211 LEU A C 1
ATOM 1552 O O . LEU A 1 211 ? 3.890 13.919 -2.531 1.00 89.75 211 LEU A O 1
ATOM 1556 N N . TYR A 1 212 ? 5.791 14.348 -1.422 1.00 88.12 212 TYR A N 1
ATOM 1557 C CA . TYR A 1 212 ? 5.236 14.078 -0.097 1.00 88.12 212 TYR A CA 1
ATOM 1558 C C . TYR A 1 212 ? 4.131 15.067 0.270 1.00 88.12 212 TYR A C 1
ATOM 1560 O O . TYR A 1 212 ? 3.042 14.644 0.660 1.00 88.12 212 TYR A O 1
ATOM 1568 N N . ALA A 1 213 ? 4.367 16.367 0.090 1.00 86.88 213 ALA A N 1
ATOM 1569 C CA . ALA A 1 213 ? 3.345 17.381 0.331 1.00 86.88 213 ALA A CA 1
ATOM 1570 C C . ALA A 1 213 ? 2.093 17.140 -0.537 1.00 86.88 213 ALA A C 1
ATOM 1572 O O . ALA A 1 213 ? 0.971 17.176 -0.032 1.00 86.88 213 ALA A O 1
ATOM 1573 N N . GLY A 1 214 ? 2.284 16.808 -1.819 1.00 88.25 214 GLY A N 1
ATOM 1574 C CA . GLY A 1 214 ? 1.198 16.514 -2.754 1.00 88.25 214 GLY A CA 1
ATOM 1575 C C . GLY A 1 214 ? 0.439 15.217 -2.453 1.00 88.25 214 GLY A C 1
ATOM 1576 O O . GLY A 1 214 ? -0.769 15.151 -2.671 1.00 88.25 214 GLY A O 1
ATOM 1577 N N . ALA A 1 215 ? 1.110 14.192 -1.922 1.00 89.44 215 ALA A N 1
ATOM 1578 C CA . ALA A 1 215 ? 0.504 12.894 -1.617 1.00 89.44 215 ALA A CA 1
ATOM 1579 C C . ALA A 1 215 ? -0.221 12.853 -0.260 1.00 89.44 215 ALA A C 1
ATOM 1581 O O . ALA A 1 215 ? -1.093 12.005 -0.053 1.00 89.44 215 ALA A O 1
ATOM 1582 N N . PHE A 1 216 ? 0.081 13.787 0.647 1.00 86.38 216 PHE A N 1
ATOM 1583 C CA . PHE A 1 216 ? -0.490 13.820 1.994 1.00 86.38 216 PHE A CA 1
ATOM 1584 C C . PHE A 1 216 ? -2.025 13.908 1.996 1.00 86.38 216 PHE A C 1
ATOM 1586 O O . PHE A 1 216 ? -2.700 13.091 2.630 1.00 86.38 216 PHE A O 1
ATOM 1593 N N . PHE A 1 217 ? -2.592 14.863 1.250 1.00 88.94 217 PHE A N 1
ATOM 1594 C CA . PHE A 1 217 ? -4.043 15.048 1.182 1.00 88.94 217 PHE A CA 1
ATOM 1595 C C . PHE A 1 217 ? -4.765 13.850 0.532 1.00 88.94 217 PHE A C 1
ATOM 1597 O O . PHE A 1 217 ? -5.680 13.311 1.162 1.00 88.94 217 PHE A O 1
ATOM 1604 N N . PRO A 1 218 ? -4.351 13.352 -0.653 1.00 90.94 218 PRO A N 1
ATOM 1605 C CA . PRO A 1 218 ? -4.901 12.124 -1.227 1.00 90.94 218 PRO A CA 1
ATOM 1606 C C . PRO A 1 218 ? -4.810 10.914 -0.288 1.00 90.94 218 PRO A C 1
ATOM 1608 O O . PRO A 1 218 ? -5.763 10.141 -0.202 1.00 90.94 218 PRO A O 1
ATOM 1611 N N . GLY A 1 219 ? -3.701 10.763 0.447 1.00 90.50 219 GLY A N 1
ATOM 1612 C CA . GLY A 1 219 ? -3.495 9.676 1.406 1.00 90.50 219 GLY A CA 1
ATOM 1613 C C . GLY A 1 219 ? -4.522 9.668 2.537 1.00 90.50 219 GLY A C 1
ATOM 1614 O O . GLY A 1 219 ? -5.158 8.642 2.810 1.00 90.50 219 GLY A O 1
ATOM 1615 N N . LEU A 1 220 ? -4.742 10.824 3.163 1.00 90.62 220 LEU A N 1
ATOM 1616 C CA . LEU A 1 220 ? -5.750 10.973 4.214 1.00 90.62 220 LEU A CA 1
ATOM 1617 C C . LEU A 1 220 ? -7.176 10.865 3.671 1.00 90.62 220 LEU A C 1
ATOM 1619 O O . LEU A 1 220 ? -8.018 10.220 4.300 1.00 90.62 220 LEU A O 1
ATOM 1623 N N . MET A 1 221 ? -7.443 11.439 2.496 1.00 92.69 221 MET A N 1
ATOM 1624 C CA . MET A 1 221 ? -8.742 11.336 1.836 1.00 92.69 221 MET A CA 1
ATOM 1625 C C . MET A 1 221 ? -9.107 9.871 1.572 1.00 92.69 221 MET A C 1
ATOM 1627 O O . MET A 1 221 ? -10.195 9.432 1.943 1.00 92.69 221 MET A O 1
ATOM 1631 N N . LEU A 1 222 ? -8.189 9.096 0.990 1.00 93.50 222 LEU A N 1
ATOM 1632 C CA . LEU A 1 222 ? -8.407 7.683 0.687 1.00 93.50 222 LEU A CA 1
ATOM 1633 C C . LEU A 1 222 ? -8.599 6.853 1.964 1.00 93.50 222 LEU A C 1
ATOM 1635 O O . LEU A 1 222 ? -9.512 6.031 2.035 1.00 93.50 222 LEU A O 1
ATOM 1639 N N . THR A 1 223 ? -7.804 7.132 3.002 1.00 93.44 223 THR A N 1
ATOM 1640 C CA . THR A 1 223 ? -7.986 6.530 4.331 1.00 93.44 223 THR A CA 1
ATOM 1641 C C . THR A 1 223 ? -9.393 6.806 4.863 1.00 93.44 223 THR A C 1
ATOM 1643 O O . THR A 1 223 ? -10.098 5.880 5.263 1.00 93.44 223 THR A O 1
ATOM 1646 N N . GLY A 1 224 ? -9.845 8.062 4.812 1.00 94.00 224 GLY A N 1
ATOM 1647 C CA . GLY A 1 224 ? -11.187 8.461 5.230 1.00 94.00 224 GLY A CA 1
ATOM 1648 C C . GLY A 1 224 ? -12.293 7.753 4.445 1.00 94.00 224 GLY A C 1
ATOM 1649 O O . GLY A 1 224 ? -13.240 7.245 5.046 1.00 94.00 224 GLY A O 1
ATOM 1650 N N . LEU A 1 225 ? -12.148 7.647 3.121 1.00 95.25 225 LEU A N 1
ATOM 1651 C CA . LEU A 1 225 ? -13.089 6.929 2.259 1.00 95.25 225 LEU A CA 1
ATOM 1652 C C . LEU A 1 225 ? -13.173 5.438 2.614 1.00 95.25 225 LEU A C 1
ATOM 1654 O O . LEU A 1 225 ? -14.275 4.893 2.677 1.00 95.25 225 LEU A O 1
ATOM 1658 N N . TYR A 1 226 ? -12.046 4.785 2.910 1.00 94.81 226 TYR A N 1
ATOM 1659 C CA . TYR A 1 226 ? -12.034 3.384 3.341 1.00 94.81 226 TYR A CA 1
ATOM 1660 C C . TYR A 1 226 ? -12.715 3.185 4.697 1.00 94.81 226 TYR A C 1
ATOM 1662 O O . TYR A 1 226 ? -13.526 2.268 4.849 1.00 94.81 226 TYR A O 1
ATOM 1670 N N . LEU A 1 227 ? -12.445 4.062 5.670 1.00 93.81 227 LEU A N 1
ATOM 1671 C CA . LEU A 1 227 ? -13.105 4.020 6.978 1.00 93.81 227 LEU A CA 1
ATOM 1672 C C . LEU A 1 227 ? -14.616 4.217 6.829 1.00 93.81 227 LEU A C 1
ATOM 1674 O O . LEU A 1 227 ? -15.402 3.443 7.377 1.00 93.81 227 LEU A O 1
ATOM 1678 N N . LEU A 1 228 ? -15.023 5.217 6.045 1.00 94.69 228 LEU A N 1
ATOM 1679 C CA . LEU A 1 228 ? -16.425 5.516 5.784 1.00 94.69 228 LEU A CA 1
ATOM 1680 C C . LEU A 1 228 ? -17.128 4.338 5.103 1.00 94.69 228 LEU A C 1
ATOM 1682 O O . LEU A 1 228 ? -18.204 3.935 5.544 1.00 94.69 228 LEU A O 1
ATOM 1686 N N . TYR A 1 229 ? -16.503 3.744 4.084 1.00 94.62 229 TYR A N 1
ATOM 1687 C CA . TYR A 1 229 ? -17.027 2.572 3.389 1.00 94.62 229 TYR A CA 1
ATOM 1688 C C . TYR A 1 229 ? -17.277 1.403 4.348 1.00 94.62 229 TYR A C 1
ATOM 1690 O O . TYR A 1 229 ? -18.373 0.840 4.360 1.00 94.62 229 TYR A O 1
ATOM 1698 N N . VAL A 1 230 ? -16.305 1.074 5.206 1.00 92.62 230 VAL A N 1
ATOM 1699 C CA . VAL A 1 230 ? -16.439 -0.005 6.197 1.00 92.62 230 VAL A CA 1
ATOM 1700 C C . VAL A 1 230 ? -17.552 0.292 7.204 1.00 92.62 230 VAL A C 1
ATOM 1702 O O . VAL A 1 230 ? -18.362 -0.589 7.490 1.00 92.62 230 VAL A O 1
ATOM 1705 N N . ILE A 1 231 ? -17.633 1.523 7.717 1.00 91.31 231 ILE A N 1
ATOM 1706 C CA . ILE A 1 231 ? -18.654 1.936 8.693 1.00 91.31 231 ILE A CA 1
ATOM 1707 C C . ILE A 1 231 ? -20.058 1.863 8.081 1.00 91.31 231 ILE A C 1
ATOM 1709 O O . ILE A 1 231 ? -20.983 1.342 8.712 1.00 91.31 231 ILE A O 1
ATOM 1713 N N . ILE A 1 232 ? -20.230 2.370 6.856 1.00 93.19 232 ILE A N 1
ATOM 1714 C CA . ILE A 1 232 ? -21.504 2.320 6.129 1.00 93.19 232 ILE A CA 1
ATOM 1715 C C . ILE A 1 232 ? -21.890 0.865 5.862 1.00 93.19 232 ILE A C 1
ATOM 1717 O O . ILE A 1 232 ? -23.018 0.464 6.152 1.00 93.19 232 ILE A O 1
ATOM 1721 N N . LEU A 1 233 ? -20.957 0.050 5.367 1.00 91.62 233 LEU A N 1
ATOM 1722 C CA . LEU A 1 233 ? -21.211 -1.354 5.070 1.00 91.62 233 LEU A CA 1
ATOM 1723 C C . LEU A 1 233 ? -21.570 -2.148 6.331 1.00 91.62 233 LEU A C 1
ATOM 1725 O O . LEU A 1 233 ? -22.502 -2.949 6.291 1.00 91.62 233 LEU A O 1
ATOM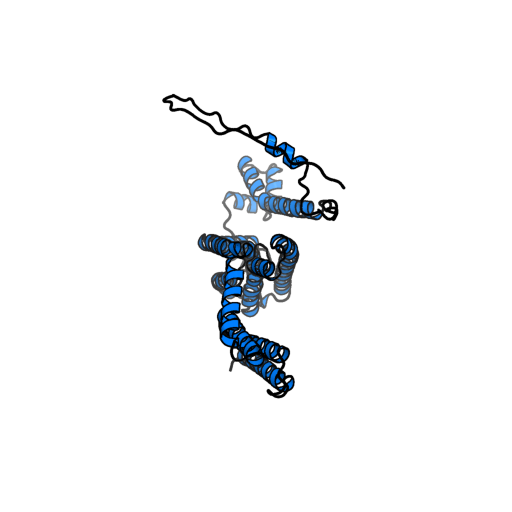 1729 N N . ALA A 1 234 ? -20.897 -1.893 7.455 1.00 88.94 234 ALA A N 1
ATOM 1730 C CA . ALA A 1 234 ? -21.202 -2.527 8.735 1.00 88.94 234 ALA A CA 1
ATOM 1731 C C . ALA A 1 234 ? -22.600 -2.150 9.256 1.00 88.94 234 ALA A C 1
ATOM 1733 O O . ALA A 1 234 ? -23.281 -2.991 9.842 1.00 88.94 234 ALA A O 1
ATOM 1734 N N . LYS A 1 235 ? -23.063 -0.915 9.005 1.00 87.69 235 LYS A N 1
ATOM 1735 C CA . LYS A 1 235 ? -24.434 -0.487 9.335 1.00 87.69 235 LYS A CA 1
ATOM 1736 C C . LYS A 1 235 ? -25.487 -1.104 8.412 1.00 87.69 235 LYS A C 1
ATOM 1738 O O . LYS A 1 235 ? -26.522 -1.549 8.896 1.00 87.69 235 LYS A O 1
ATOM 1743 N N . LEU A 1 236 ? -25.241 -1.128 7.100 1.00 90.81 236 LEU A N 1
ATOM 1744 C CA . LEU A 1 236 ? -26.207 -1.615 6.106 1.00 90.81 236 LEU A CA 1
ATOM 1745 C C . LEU A 1 236 ? -26.279 -3.144 6.041 1.00 90.81 236 LEU A C 1
ATOM 1747 O O . LEU A 1 236 ? -27.334 -3.710 5.763 1.00 90.81 236 LEU A O 1
ATOM 1751 N N . ARG A 1 237 ? -25.158 -3.831 6.278 1.00 89.00 237 ARG A N 1
ATOM 1752 C CA . ARG A 1 237 ? -25.053 -5.295 6.230 1.00 89.00 237 ARG A CA 1
ATOM 1753 C C . ARG A 1 237 ? -24.320 -5.835 7.465 1.00 89.00 237 ARG A C 1
ATOM 1755 O O . ARG A 1 237 ? -23.201 -6.337 7.337 1.00 89.00 237 ARG A O 1
ATOM 1762 N N . PRO A 1 238 ? -24.980 -5.864 8.640 1.00 81.56 238 PRO A N 1
ATOM 1763 C CA . PRO A 1 238 ? -24.379 -6.355 9.884 1.00 81.56 238 PRO A CA 1
ATOM 1764 C C . PRO A 1 238 ? -23.904 -7.811 9.812 1.00 81.56 238 PRO A C 1
ATOM 1766 O O . PRO A 1 238 ? -23.023 -8.209 10.560 1.00 81.56 238 PRO A O 1
ATOM 1769 N N . ARG A 1 239 ? -24.442 -8.615 8.882 1.00 82.44 239 ARG A N 1
ATOM 1770 C CA . ARG A 1 239 ? -23.991 -9.998 8.642 1.00 82.44 239 ARG A CA 1
ATOM 1771 C C . ARG A 1 239 ? -22.538 -10.094 8.159 1.00 82.44 239 ARG A C 1
ATOM 1773 O O . ARG A 1 239 ? -21.918 -11.126 8.362 1.00 82.44 239 ARG A O 1
ATOM 1780 N N . LEU A 1 240 ? -22.015 -9.063 7.489 1.00 80.00 240 LEU A N 1
ATOM 1781 C CA . LEU A 1 240 ? -20.647 -9.059 6.946 1.00 80.00 240 LEU A CA 1
ATOM 1782 C C . LEU A 1 240 ? -19.604 -8.581 7.965 1.00 80.00 240 LEU A C 1
ATOM 1784 O O . LEU A 1 240 ? -18.424 -8.901 7.813 1.00 80.00 240 LEU A O 1
ATOM 1788 N N . ALA A 1 241 ? -20.045 -7.813 8.964 1.00 81.38 241 ALA A N 1
ATOM 1789 C CA . ALA A 1 241 ? -19.241 -7.233 10.033 1.00 81.38 241 ALA A CA 1
ATOM 1790 C C . ALA A 1 241 ? -20.094 -7.150 11.314 1.00 81.38 241 ALA A C 1
ATOM 1792 O O . ALA A 1 241 ? -20.605 -6.071 11.643 1.00 81.38 241 ALA A O 1
ATOM 1793 N N . PRO A 1 242 ? -20.314 -8.282 12.005 1.00 73.94 242 PRO A N 1
ATOM 1794 C CA . PRO A 1 242 ? -21.163 -8.306 13.186 1.00 73.94 242 PRO A CA 1
ATOM 1795 C C . PRO A 1 242 ? -20.569 -7.434 14.304 1.00 73.94 242 PRO A C 1
ATOM 1797 O O . PRO A 1 242 ? -19.344 -7.336 14.450 1.00 73.94 242 PRO A O 1
ATOM 1800 N N . PRO A 1 243 ? -21.419 -6.759 15.098 1.00 70.31 243 PRO A N 1
ATOM 1801 C CA . PRO A 1 243 ? -20.956 -6.025 16.263 1.00 70.31 243 PRO A CA 1
ATOM 1802 C C . PRO A 1 243 ? -20.392 -7.008 17.291 1.00 70.31 243 PRO A C 1
ATOM 1804 O O . PRO A 1 243 ? -20.999 -8.041 17.566 1.00 70.31 243 PRO A O 1
ATOM 1807 N N . LEU A 1 244 ? -19.244 -6.668 17.876 1.00 65.19 244 LEU A N 1
ATOM 1808 C CA . LEU A 1 244 ? -18.604 -7.524 18.872 1.00 65.19 244 LEU A CA 1
ATOM 1809 C C . LEU A 1 244 ? -19.487 -7.716 20.116 1.00 65.19 244 LEU A C 1
ATOM 1811 O O . LEU A 1 244 ? -20.170 -6.764 20.530 1.00 65.19 244 LEU A O 1
ATOM 1815 N N . PRO A 1 245 ? -19.439 -8.908 20.741 1.00 63.06 245 PRO A N 1
ATOM 1816 C CA . PRO A 1 245 ? -20.061 -9.160 22.035 1.00 63.06 245 PRO A CA 1
ATOM 1817 C C . PRO A 1 245 ? -19.586 -8.148 23.081 1.00 63.06 245 PRO A C 1
ATOM 1819 O O . PRO A 1 245 ? -18.420 -7.753 23.100 1.00 63.06 245 PRO A O 1
ATOM 1822 N N . LEU A 1 246 ? -20.480 -7.738 23.984 1.00 59.00 246 LEU A N 1
ATOM 1823 C CA . LEU A 1 246 ? -20.172 -6.747 25.026 1.00 59.00 246 LEU A CA 1
ATOM 1824 C C . LEU A 1 246 ? -18.981 -7.168 25.907 1.00 59.00 246 LEU A C 1
ATOM 1826 O O . LEU A 1 246 ? -18.191 -6.315 26.291 1.00 59.00 246 LEU A O 1
ATOM 1830 N N . ALA A 1 247 ? -18.788 -8.473 26.125 1.00 59.00 247 ALA A N 1
ATOM 1831 C CA . ALA A 1 247 ? -17.676 -9.024 26.904 1.00 59.00 247 ALA A CA 1
ATOM 1832 C C . ALA A 1 247 ? -16.279 -8.711 26.327 1.00 59.00 247 ALA A C 1
ATOM 1834 O O . ALA A 1 247 ? -15.325 -8.587 27.085 1.00 59.00 247 ALA A O 1
ATOM 1835 N N . GLU A 1 248 ? -16.148 -8.544 25.006 1.00 59.59 248 GLU A N 1
ATOM 1836 C CA . GLU A 1 248 ? -14.878 -8.170 24.355 1.00 59.59 248 GLU A CA 1
ATOM 1837 C C . GLU A 1 248 ? -14.713 -6.648 24.215 1.00 59.59 248 GLU A C 1
ATOM 1839 O O . GLU A 1 248 ? -13.628 -6.155 23.909 1.00 59.59 248 GLU A O 1
ATOM 1844 N N . ARG A 1 249 ? -15.789 -5.887 24.460 1.00 60.78 249 ARG A N 1
ATOM 1845 C CA . ARG A 1 249 ? -15.790 -4.416 24.458 1.00 60.78 249 ARG A CA 1
ATOM 1846 C C . ARG A 1 249 ? -15.458 -3.819 25.824 1.00 60.78 249 ARG A C 1
ATOM 1848 O O . ARG A 1 249 ? -15.146 -2.631 25.903 1.00 60.78 249 ARG A O 1
ATOM 1855 N N . GLU A 1 250 ? -15.562 -4.602 26.892 1.00 60.94 250 GLU A N 1
ATOM 1856 C CA . GLU A 1 250 ? -15.334 -4.127 28.251 1.00 60.94 250 GLU A CA 1
ATOM 1857 C C . GLU A 1 250 ? -13.857 -4.220 28.639 1.00 60.94 250 GLU A C 1
ATOM 1859 O O . GLU A 1 250 ? -13.273 -5.292 28.767 1.00 60.94 250 GLU A O 1
ATOM 1864 N N . VAL A 1 251 ? -13.248 -3.058 28.873 1.00 64.88 251 VAL A N 1
ATOM 1865 C CA . VAL A 1 251 ? -11.949 -2.967 29.541 1.00 64.88 251 VAL A CA 1
ATOM 1866 C C . VAL A 1 251 ? -12.200 -2.988 31.053 1.00 64.88 251 VAL A C 1
ATOM 1868 O O . VAL A 1 251 ? -13.003 -2.177 31.527 1.00 64.88 251 VAL A O 1
ATOM 1871 N N . PRO A 1 252 ? -11.537 -3.863 31.835 1.00 64.00 252 PRO A N 1
ATOM 1872 C CA . PRO A 1 252 ? -11.687 -3.873 33.285 1.00 64.00 252 PRO A CA 1
ATOM 1873 C C . PRO A 1 252 ? -11.225 -2.529 33.856 1.00 64.00 252 PRO A C 1
ATOM 1875 O O . PRO A 1 252 ? -10.045 -2.179 33.820 1.00 64.00 252 PRO A O 1
ATOM 1878 N N . LEU A 1 253 ? -12.184 -1.751 34.355 1.00 64.25 253 LEU A N 1
ATOM 1879 C CA . LEU A 1 253 ? -11.918 -0.437 34.926 1.00 64.25 253 LEU A CA 1
ATOM 1880 C C . LEU A 1 253 ? -11.294 -0.585 36.327 1.00 64.25 253 LEU A C 1
ATOM 1882 O O . LEU A 1 253 ? -11.767 -1.409 37.109 1.00 64.25 253 LEU A O 1
ATOM 1886 N N . PRO A 1 254 ? -10.296 0.238 36.694 1.00 74.88 254 PRO A N 1
ATOM 1887 C CA . PRO A 1 254 ? -9.866 0.430 38.074 1.00 74.88 254 PRO A CA 1
ATOM 1888 C C . PRO A 1 254 ? -11.055 0.659 39.028 1.00 74.88 254 PRO A C 1
ATOM 1890 O O . PRO A 1 254 ? -12.016 1.337 38.651 1.00 74.88 254 PRO A O 1
ATOM 1893 N N . PRO A 1 255 ? -10.987 0.196 40.291 1.00 68.69 255 PRO A N 1
ATOM 1894 C CA . PRO A 1 255 ? -12.122 0.194 41.227 1.00 68.69 255 PRO A CA 1
ATOM 1895 C C . PRO A 1 255 ? -12.729 1.585 41.474 1.00 68.69 255 PRO A C 1
ATOM 1897 O O . PRO A 1 255 ? -13.919 1.723 41.740 1.00 68.69 255 PRO A O 1
ATOM 1900 N N . LEU A 1 256 ? -11.934 2.646 41.335 1.00 66.25 256 LEU A N 1
ATOM 1901 C CA . LEU A 1 256 ? -12.388 4.032 41.469 1.00 66.25 256 LEU A CA 1
ATOM 1902 C C . LEU A 1 256 ? -13.209 4.495 40.246 1.00 66.25 256 LEU A C 1
ATOM 1904 O O . LEU A 1 256 ? -14.214 5.186 40.391 1.00 66.25 256 LEU A O 1
ATOM 1908 N N . GLN A 1 257 ? -12.829 4.060 39.044 1.00 66.44 257 GLN A N 1
ATOM 1909 C CA . GLN A 1 257 ? -13.549 4.361 37.801 1.00 66.44 257 GLN A CA 1
ATOM 1910 C C . GLN A 1 257 ? -14.838 3.545 37.680 1.00 66.44 257 GLN A C 1
ATOM 1912 O O . GLN A 1 257 ? -15.823 4.058 37.158 1.00 66.44 257 GLN A O 1
ATOM 1917 N N . GLN A 1 258 ? -14.865 2.329 38.237 1.00 68.81 258 GLN A N 1
ATOM 1918 C CA . GLN A 1 258 ? -16.105 1.568 38.424 1.00 68.81 258 GLN A CA 1
ATOM 1919 C C . GLN A 1 258 ? -17.071 2.328 39.338 1.00 68.81 258 GLN A C 1
ATOM 1921 O O . GLN A 1 258 ? -18.192 2.613 38.936 1.00 68.81 258 GLN A O 1
ATOM 1926 N N . ARG A 1 259 ? -16.596 2.799 40.503 1.00 65.19 259 ARG A N 1
ATOM 1927 C CA . ARG A 1 259 ? -17.412 3.620 41.413 1.00 65.19 259 ARG A CA 1
ATOM 1928 C C . ARG A 1 259 ? -17.964 4.878 40.740 1.00 65.19 259 ARG A C 1
ATOM 1930 O O . ARG A 1 259 ? -19.135 5.181 40.930 1.00 65.19 259 ARG A O 1
ATOM 1937 N N . LEU A 1 260 ? -17.163 5.595 39.945 1.00 65.19 260 LEU A N 1
ATOM 1938 C CA . LEU A 1 260 ? -17.615 6.762 39.165 1.00 65.19 260 LEU A CA 1
ATOM 1939 C C . LEU A 1 260 ? -18.675 6.394 38.113 1.00 65.19 260 LEU A C 1
ATOM 1941 O O . LEU A 1 260 ? -19.668 7.110 37.965 1.00 65.19 260 LEU A O 1
ATOM 1945 N N . ARG A 1 261 ? -18.484 5.272 37.408 1.00 68.62 261 ARG A N 1
ATOM 1946 C CA . ARG A 1 261 ? -19.436 4.754 36.418 1.00 68.62 261 ARG A CA 1
ATOM 1947 C C . ARG A 1 261 ? -20.788 4.435 37.053 1.00 68.62 261 ARG A C 1
ATOM 1949 O O . ARG A 1 261 ? -21.815 4.835 36.512 1.00 68.62 261 ARG A O 1
ATOM 1956 N N . ASP A 1 262 ? -20.760 3.773 38.205 1.00 68.31 262 ASP A N 1
ATOM 1957 C CA . ASP A 1 262 ? -21.952 3.277 38.893 1.00 68.31 262 ASP A CA 1
ATOM 1958 C C . ASP A 1 262 ? -22.700 4.393 39.646 1.00 68.31 262 ASP A C 1
ATOM 1960 O O . ASP A 1 262 ? -23.917 4.332 39.798 1.00 68.31 262 ASP A O 1
ATOM 1964 N N . THR A 1 263 ? -21.997 5.443 40.095 1.00 63.03 263 THR A N 1
ATOM 1965 C CA . THR A 1 263 ? -22.605 6.557 40.854 1.00 63.03 263 THR A CA 1
ATOM 1966 C C . THR A 1 263 ? -23.086 7.726 39.998 1.00 63.03 263 THR A C 1
ATOM 1968 O O . THR A 1 263 ? -24.018 8.419 40.409 1.00 63.03 263 THR A O 1
ATOM 1971 N N . ILE A 1 264 ? -22.453 7.989 38.850 1.00 63.91 264 ILE A N 1
ATOM 1972 C CA . ILE A 1 264 ? -22.693 9.216 38.071 1.00 63.91 264 ILE A CA 1
ATOM 1973 C C . ILE A 1 264 ? -23.091 8.918 36.623 1.00 63.91 264 ILE A C 1
ATOM 1975 O O . ILE A 1 264 ? -23.983 9.578 36.090 1.00 63.91 264 ILE A O 1
ATOM 1979 N N . GLY A 1 265 ? -22.466 7.930 35.980 1.00 64.94 265 GLY A N 1
ATOM 1980 C CA . GLY A 1 265 ? -22.884 7.462 34.660 1.00 64.94 265 GLY A CA 1
ATOM 1981 C C . GLY A 1 265 ? -21.755 6.936 33.776 1.00 64.94 265 GLY A C 1
ATOM 1982 O O . GLY A 1 265 ? -20.570 7.139 34.026 1.00 64.94 265 GLY A O 1
ATOM 1983 N N . ALA A 1 266 ? -22.144 6.288 32.675 1.00 62.19 266 ALA A N 1
ATOM 1984 C CA . ALA A 1 266 ? -21.237 5.584 31.764 1.00 62.19 266 ALA A CA 1
ATOM 1985 C C . ALA A 1 266 ? -20.318 6.480 30.907 1.00 62.19 266 ALA A C 1
ATOM 1987 O O . ALA A 1 266 ? -19.389 5.979 30.276 1.00 62.19 266 ALA A O 1
ATOM 1988 N N . ARG A 1 267 ? -20.558 7.798 30.848 1.00 69.50 267 ARG A N 1
ATOM 1989 C CA . ARG A 1 267 ? -19.782 8.731 30.011 1.00 69.50 267 ARG A CA 1
ATOM 1990 C C . ARG A 1 267 ? -18.679 9.402 30.833 1.00 69.50 267 ARG A C 1
ATOM 1992 O O . ARG A 1 267 ? -18.983 10.174 31.736 1.00 69.50 267 ARG A O 1
ATOM 1999 N N . ALA A 1 268 ? -17.416 9.174 30.463 1.00 68.06 268 ALA A N 1
ATOM 2000 C CA . ALA A 1 268 ? -16.243 9.618 31.224 1.00 68.06 268 ALA A CA 1
ATOM 2001 C C . ALA A 1 268 ? -16.171 11.143 31.454 1.00 68.06 268 ALA A C 1
ATOM 2003 O O . ALA A 1 268 ? -16.032 11.583 32.592 1.00 68.06 268 ALA A O 1
ATOM 2004 N N . LEU A 1 269 ? -16.304 11.960 30.401 1.00 67.75 269 LEU A N 1
ATOM 2005 C CA . LEU A 1 269 ? -16.189 13.424 30.501 1.00 67.75 269 LEU A CA 1
ATOM 2006 C C . LEU A 1 269 ? -17.312 14.069 31.338 1.00 67.75 269 LEU A C 1
ATOM 2008 O O . LEU A 1 269 ? -16.989 14.783 32.286 1.00 67.75 269 LEU A O 1
ATOM 2012 N N . PRO A 1 270 ? -18.610 13.808 31.069 1.00 69.31 270 PRO A N 1
ATOM 2013 C CA . PRO A 1 270 ? -19.691 14.323 31.902 1.00 69.31 270 PRO A CA 1
ATOM 2014 C C . PRO A 1 270 ? -19.550 13.872 33.350 1.00 69.31 270 PRO A C 1
ATOM 2016 O O . PRO A 1 270 ? -19.648 14.714 34.233 1.00 69.31 270 PRO A O 1
ATOM 2019 N N . ALA A 1 271 ? -19.248 12.586 33.582 1.00 67.25 271 ALA A N 1
ATOM 2020 C CA . ALA A 1 271 ? -19.145 12.030 34.924 1.00 67.25 271 ALA A CA 1
ATOM 2021 C C . ALA A 1 271 ? -18.028 12.691 35.741 1.00 67.25 271 ALA A C 1
ATOM 2023 O O . ALA A 1 271 ? -18.248 13.049 36.897 1.00 67.25 271 ALA A O 1
ATOM 2024 N N . LEU A 1 272 ? -16.862 12.926 35.129 1.00 70.94 272 LEU A N 1
ATOM 2025 C CA . LEU A 1 272 ? -15.743 13.622 35.764 1.00 70.94 272 LEU A CA 1
ATOM 2026 C C . LEU A 1 272 ? -16.054 15.101 36.025 1.00 70.94 272 LEU A C 1
ATOM 2028 O O . LEU A 1 272 ? -15.743 15.596 37.104 1.00 70.94 272 LEU A O 1
ATOM 2032 N N . VAL A 1 273 ? -16.715 15.800 35.094 1.00 71.00 273 VAL A N 1
ATOM 2033 C CA . VAL A 1 273 ? -17.107 17.212 35.275 1.00 71.00 273 VAL A CA 1
ATOM 2034 C C . VAL A 1 273 ? -18.162 17.362 36.374 1.00 71.00 273 VAL A C 1
ATOM 2036 O O . VAL A 1 273 ? -18.064 18.268 37.203 1.00 71.00 273 VAL A O 1
ATOM 2039 N N . THR A 1 274 ? -19.154 16.471 36.430 1.00 67.25 274 THR A N 1
ATOM 2040 C CA . THR A 1 274 ? -20.170 16.473 37.493 1.00 67.25 274 THR A CA 1
ATOM 2041 C C . THR A 1 274 ? -19.608 16.022 38.835 1.00 67.25 274 THR A C 1
ATOM 2043 O O . THR A 1 274 ? -20.015 16.563 39.858 1.00 67.25 274 THR A O 1
ATOM 2046 N N . ALA A 1 275 ? -18.642 15.099 38.849 1.00 67.06 275 ALA A N 1
ATOM 2047 C CA . ALA A 1 275 ? -17.901 14.754 40.057 1.00 67.06 275 ALA A CA 1
ATOM 2048 C C . ALA A 1 275 ? -17.079 15.955 40.550 1.00 67.06 275 ALA A C 1
ATOM 2050 O O . ALA A 1 275 ? -17.062 16.235 41.740 1.00 67.06 275 ALA A O 1
ATOM 2051 N N . LEU A 1 276 ? -16.453 16.722 39.652 1.00 69.12 276 LEU A N 1
ATOM 2052 C CA . LEU A 1 276 ? -15.684 17.914 40.020 1.00 69.12 276 LEU A CA 1
ATOM 2053 C C . LEU A 1 276 ? -16.574 19.056 40.557 1.00 69.12 276 LEU A C 1
ATOM 2055 O O . LEU A 1 276 ? -16.139 19.816 41.417 1.00 69.12 276 LEU A O 1
ATOM 2059 N N . LYS A 1 277 ? -17.814 19.178 40.053 1.00 68.06 277 LYS A N 1
ATOM 2060 C CA . LYS A 1 277 ? -18.777 20.238 40.423 1.00 68.06 277 LYS A CA 1
ATOM 2061 C C . LYS A 1 277 ? -19.746 19.866 41.560 1.00 68.06 277 LYS A C 1
ATOM 2063 O O . LYS A 1 277 ? -20.401 20.753 42.103 1.00 68.06 277 LYS A O 1
ATOM 2068 N N . GLY A 1 278 ? -19.909 18.586 41.896 1.00 61.34 278 GLY A N 1
ATOM 2069 C CA . GLY A 1 278 ? -20.995 18.101 42.756 1.00 61.34 278 GLY A CA 1
ATOM 2070 C C . GLY A 1 278 ? -20.626 17.894 44.230 1.00 61.34 278 GLY A C 1
ATOM 2071 O O . GLY A 1 278 ? -19.618 17.272 44.552 1.00 61.34 278 GLY A O 1
ATOM 2072 N N . LYS A 1 279 ? -21.540 18.271 45.142 1.00 54.91 279 LYS A N 1
ATOM 2073 C CA . LYS A 1 279 ? -21.511 17.986 46.601 1.00 54.91 279 LYS A CA 1
ATOM 2074 C C . LYS A 1 279 ? -21.548 16.481 46.980 1.00 54.91 279 LYS A C 1
ATOM 2076 O O . LYS A 1 279 ? -21.710 16.157 48.150 1.00 54.91 279 LYS A O 1
ATOM 2081 N N . ARG A 1 280 ? -21.421 15.550 46.022 1.00 54.62 280 ARG A N 1
ATOM 2082 C CA . ARG A 1 280 ? -21.496 14.082 46.230 1.00 54.62 280 ARG A CA 1
ATOM 2083 C C . ARG A 1 280 ? -20.122 13.390 46.280 1.00 54.62 280 ARG A C 1
ATOM 2085 O O . ARG A 1 280 ? -20.063 12.169 46.375 1.00 54.62 280 ARG A O 1
ATOM 2092 N N . ASN A 1 281 ? -19.021 14.143 46.261 1.00 56.88 281 ASN A N 1
ATOM 2093 C CA . ASN A 1 281 ? -17.654 13.606 46.301 1.00 56.88 281 ASN A CA 1
ATOM 2094 C C . ASN A 1 281 ? -17.157 13.304 47.728 1.00 56.88 281 ASN A C 1
ATOM 2096 O O . ASN A 1 281 ? -16.129 13.813 48.161 1.00 56.88 281 ASN A O 1
ATOM 2100 N N . ALA A 1 282 ? -17.858 12.448 48.471 1.00 53.97 282 ALA A N 1
ATOM 2101 C CA . ALA A 1 282 ? -17.447 12.094 49.833 1.00 53.97 282 ALA A CA 1
ATOM 2102 C C . ALA A 1 282 ? -16.349 11.004 49.914 1.00 53.97 282 ALA A C 1
ATOM 2104 O O . ALA A 1 282 ? -15.978 10.615 51.015 1.00 53.97 282 ALA A O 1
ATOM 2105 N N . ALA A 1 283 ? -15.816 10.486 48.794 1.00 58.75 283 ALA A N 1
ATOM 2106 C CA . ALA A 1 283 ? -14.891 9.338 48.841 1.00 58.75 283 ALA A CA 1
ATOM 2107 C C . ALA A 1 283 ? -13.770 9.299 47.778 1.00 58.75 283 ALA A C 1
ATOM 2109 O O . ALA A 1 283 ? -13.104 8.271 47.649 1.00 58.75 283 ALA A O 1
ATOM 2110 N N . ILE A 1 284 ? -13.549 10.365 46.995 1.00 65.19 284 ILE A N 1
ATOM 2111 C CA . ILE A 1 284 ? -12.521 10.382 45.935 1.00 65.19 284 ILE A CA 1
ATOM 2112 C C . ILE A 1 284 ? -11.638 11.636 46.073 1.00 65.19 284 ILE A C 1
ATOM 2114 O O . ILE A 1 284 ? -12.170 12.744 46.019 1.00 65.19 284 ILE A O 1
ATOM 2118 N N . PRO A 1 285 ? -10.303 11.502 46.212 1.00 74.12 285 PRO A N 1
ATOM 2119 C CA . PRO A 1 285 ? -9.401 12.645 46.347 1.00 74.12 285 PRO A CA 1
ATOM 2120 C C . PRO A 1 285 ? -9.332 13.495 45.064 1.00 74.12 285 PRO A C 1
ATOM 2122 O O . PRO A 1 285 ? -9.123 12.985 43.960 1.00 74.12 285 PRO A O 1
ATOM 2125 N N . THR A 1 286 ? -9.442 14.818 45.220 1.00 69.00 286 THR A N 1
ATOM 2126 C CA . THR A 1 286 ? -9.551 15.815 44.135 1.00 69.00 286 THR A CA 1
ATOM 2127 C C . THR A 1 286 ? -8.366 15.793 43.165 1.00 69.00 286 THR A C 1
ATOM 2129 O O . THR A 1 286 ? -8.549 15.947 41.957 1.00 69.00 286 THR A O 1
ATOM 2132 N N . GLY A 1 287 ? -7.152 15.526 43.664 1.00 70.88 287 GLY A N 1
ATOM 2133 C CA . GLY A 1 287 ? -5.945 15.414 42.835 1.00 70.88 287 GLY A CA 1
ATOM 2134 C C . GLY A 1 287 ? -5.971 14.223 41.867 1.00 70.88 287 GLY A C 1
ATOM 2135 O O . GLY A 1 287 ? -5.492 14.327 40.739 1.00 70.88 287 GLY A O 1
ATOM 2136 N N . GLN A 1 288 ? -6.594 13.103 42.253 1.00 71.62 288 GLN A N 1
ATOM 2137 C CA . GLN A 1 288 ? -6.759 11.956 41.353 1.00 71.62 288 GLN A CA 1
ATOM 2138 C C . GLN A 1 288 ? -7.840 12.214 40.298 1.00 71.62 288 GLN A C 1
ATOM 2140 O O . GLN A 1 288 ? -7.674 11.790 39.154 1.00 71.62 288 GLN A O 1
ATOM 2145 N N . LEU A 1 289 ? -8.900 12.949 40.652 1.00 73.44 289 LEU A N 1
ATOM 2146 C CA . LEU A 1 289 ? -9.950 13.352 39.713 1.00 73.44 289 LEU A CA 1
ATOM 2147 C C . LEU A 1 289 ? -9.391 14.262 38.607 1.00 73.44 289 LEU A C 1
ATOM 2149 O O . LEU A 1 289 ? -9.642 14.025 37.429 1.00 73.44 289 LEU A O 1
ATOM 2153 N N . MET A 1 290 ? -8.568 15.246 38.985 1.00 73.81 290 MET A N 1
ATOM 2154 C CA . MET A 1 290 ? -7.855 16.136 38.059 1.00 73.81 290 MET A CA 1
ATOM 2155 C C . MET A 1 290 ? -6.901 15.36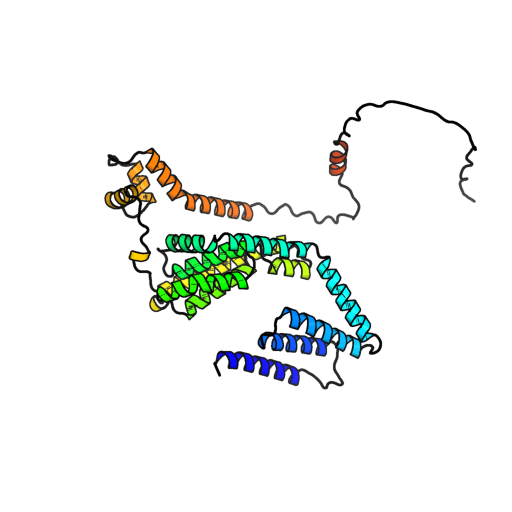9 37.134 1.00 73.81 290 MET A C 1
ATOM 2157 O O . MET A 1 290 ? -6.906 15.594 35.925 1.00 73.81 290 MET A O 1
ATOM 2161 N N . ARG A 1 291 ? -6.138 14.401 37.665 1.00 77.12 291 ARG A N 1
ATOM 2162 C CA . ARG A 1 291 ? -5.251 13.554 36.847 1.00 77.12 291 ARG A CA 1
ATOM 2163 C C . ARG A 1 291 ? -6.031 12.713 35.834 1.00 77.12 291 ARG A C 1
ATOM 2165 O O . ARG A 1 291 ? -5.619 12.597 34.684 1.00 77.12 291 ARG A O 1
ATOM 2172 N N . GLN A 1 292 ? -7.155 12.128 36.248 1.00 74.94 292 GLN A N 1
ATOM 2173 C CA . GLN A 1 292 ? -8.012 11.344 35.354 1.00 74.94 292 GLN A CA 1
ATOM 2174 C C . GLN A 1 292 ? -8.712 12.213 34.309 1.00 74.94 292 GLN A C 1
ATOM 2176 O O . GLN A 1 292 ? -8.824 11.794 33.161 1.00 74.94 292 GLN A O 1
ATOM 2181 N N . PHE A 1 293 ? -9.121 13.429 34.674 1.00 77.56 293 PHE A N 1
ATOM 2182 C CA . PHE A 1 293 ? -9.641 14.411 33.728 1.00 77.56 293 PHE A CA 1
ATOM 2183 C C . PHE A 1 293 ? -8.588 14.799 32.683 1.00 77.56 293 PHE A C 1
ATOM 2185 O O . PHE A 1 293 ? -8.883 14.771 31.492 1.00 77.56 293 PHE A O 1
ATOM 2192 N N . GLY A 1 294 ? -7.343 15.045 33.106 1.00 76.81 294 GLY A N 1
ATOM 2193 C CA . GLY A 1 294 ? -6.224 15.292 32.195 1.00 76.81 294 GLY A CA 1
ATOM 2194 C C . GLY A 1 294 ? -6.002 14.144 31.205 1.00 76.81 294 GLY A C 1
ATOM 2195 O O . GLY A 1 294 ? -5.935 14.380 30.003 1.00 76.81 294 GLY A O 1
ATOM 2196 N N . ILE A 1 295 ? -5.982 12.893 31.682 1.00 79.44 295 ILE A N 1
ATOM 2197 C CA . ILE A 1 295 ? -5.846 11.705 30.817 1.00 79.44 295 ILE A CA 1
ATOM 2198 C C . ILE A 1 295 ? -7.040 11.569 29.856 1.00 79.44 295 ILE A C 1
ATOM 2200 O O . ILE A 1 295 ? -6.848 11.239 28.689 1.00 79.44 295 ILE A O 1
ATOM 2204 N N . ALA A 1 296 ? -8.264 11.839 30.317 1.00 76.88 296 ALA A N 1
ATOM 2205 C CA . ALA A 1 296 ? -9.471 11.726 29.497 1.00 76.88 296 ALA A CA 1
ATOM 2206 C C . ALA A 1 296 ? -9.557 12.791 28.387 1.00 76.88 296 ALA A C 1
ATOM 2208 O O . ALA A 1 296 ? -10.101 12.513 27.320 1.00 76.88 296 ALA A O 1
ATOM 2209 N N . VAL A 1 297 ? -9.027 13.997 28.623 1.00 81.06 297 VAL A N 1
ATOM 2210 C CA . VAL A 1 297 ? -9.008 15.099 27.642 1.00 81.06 297 VAL A CA 1
ATOM 2211 C C . VAL A 1 297 ? -7.821 14.990 26.678 1.00 81.06 297 VAL A C 1
ATOM 2213 O O . VAL A 1 297 ? -7.886 15.521 25.571 1.00 81.06 297 VAL A O 1
ATOM 2216 N N . LEU A 1 298 ? -6.762 14.266 27.051 1.00 81.00 298 LEU A N 1
ATOM 2217 C CA . LEU A 1 298 ? -5.513 14.177 26.290 1.00 81.00 298 LEU A CA 1
ATOM 2218 C C . LEU A 1 298 ? -5.706 13.823 24.801 1.00 81.00 298 LEU A C 1
ATOM 2220 O O . LEU A 1 298 ? -5.166 14.551 23.972 1.00 81.00 298 LEU A O 1
ATOM 2224 N N . PRO A 1 299 ? -6.512 12.815 24.405 1.00 74.62 299 PRO A N 1
ATOM 2225 C CA . PRO A 1 299 ? -6.731 12.519 22.988 1.00 74.62 299 PRO A CA 1
ATOM 2226 C C . PRO A 1 299 ? -7.401 13.673 22.230 1.00 74.62 299 PRO A C 1
ATOM 2228 O O . PRO A 1 299 ? -7.041 13.953 21.091 1.00 74.62 299 PRO A O 1
ATOM 2231 N N . ALA A 1 300 ? -8.348 14.375 22.863 1.00 77.38 300 ALA A N 1
ATOM 2232 C CA . ALA A 1 300 ? -9.022 15.522 22.259 1.00 77.38 300 ALA A CA 1
ATOM 2233 C C . ALA A 1 300 ? -8.072 16.719 22.107 1.00 77.38 300 ALA A C 1
ATOM 2235 O O . ALA A 1 300 ? -8.110 17.400 21.088 1.00 77.38 300 ALA A O 1
ATOM 2236 N N . LEU A 1 301 ? -7.187 16.934 23.085 1.00 82.81 301 LEU A N 1
ATOM 2237 C CA . LEU A 1 301 ? -6.122 17.935 23.013 1.00 82.81 301 LEU A CA 1
ATOM 2238 C C . LEU A 1 301 ? -5.140 17.634 21.878 1.00 82.81 301 LEU A C 1
ATOM 2240 O O . LEU A 1 301 ? -4.801 18.536 21.121 1.00 82.81 301 LEU A O 1
ATOM 2244 N N . VAL A 1 302 ? -4.731 16.371 21.722 1.00 80.81 302 VAL A N 1
ATOM 2245 C CA . VAL A 1 302 ? -3.858 15.937 20.621 1.00 80.81 302 VAL A CA 1
ATOM 2246 C C . VAL A 1 302 ? -4.530 16.172 19.269 1.00 80.81 302 VAL A C 1
ATOM 2248 O O . VAL A 1 302 ? -3.906 16.732 18.373 1.00 80.81 302 VAL A O 1
ATOM 2251 N N . VAL A 1 303 ? -5.807 15.806 19.121 1.00 77.31 303 VAL A N 1
ATOM 2252 C CA . VAL A 1 303 ? -6.558 16.054 17.880 1.00 77.31 303 VAL A CA 1
ATOM 2253 C C . VAL A 1 303 ? -6.715 17.551 17.617 1.00 77.31 303 VAL A C 1
ATOM 2255 O O . VAL A 1 303 ? -6.530 17.975 16.484 1.00 77.31 303 VAL A O 1
ATOM 2258 N N . ALA A 1 304 ? -7.013 18.361 18.634 1.00 79.19 304 ALA A N 1
ATOM 2259 C CA . ALA A 1 304 ? -7.136 19.810 18.484 1.00 79.19 304 ALA A CA 1
ATOM 2260 C C . ALA A 1 304 ? -5.802 20.467 18.102 1.00 79.19 304 ALA A C 1
ATOM 2262 O O . ALA A 1 304 ? -5.784 21.341 17.242 1.00 79.19 304 ALA A O 1
ATOM 2263 N N . LEU A 1 305 ? -4.690 20.016 18.689 1.00 84.69 305 LEU A N 1
ATOM 2264 C CA . LEU A 1 305 ? -3.344 20.469 18.338 1.00 84.69 305 LEU A CA 1
ATOM 2265 C C . LEU A 1 305 ? -3.007 20.108 16.888 1.00 84.69 305 LEU A C 1
ATOM 2267 O O . LEU A 1 305 ? -2.536 20.955 16.138 1.00 84.69 305 LEU A O 1
ATOM 2271 N N . LEU A 1 306 ? -3.279 18.864 16.492 1.00 74.62 306 LEU A N 1
ATOM 2272 C CA . LEU A 1 306 ? -2.983 18.354 15.157 1.00 74.62 306 LEU A CA 1
ATOM 2273 C C . LEU A 1 306 ? -3.871 19.013 14.093 1.00 74.62 306 LEU A C 1
ATOM 2275 O O . LEU A 1 306 ? -3.398 19.388 13.027 1.00 74.62 306 LEU A O 1
ATOM 2279 N N . ME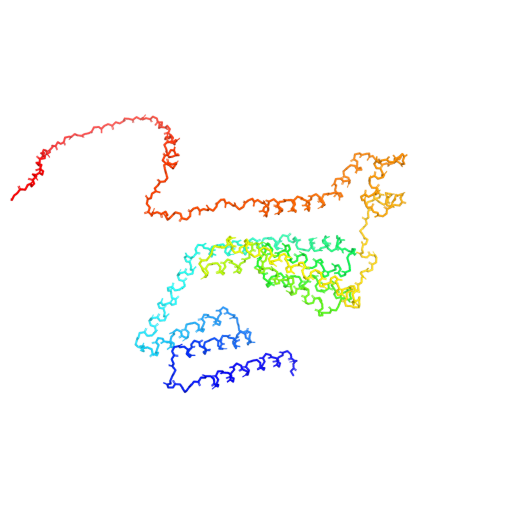T A 1 307 ? -5.152 19.222 14.390 1.00 71.44 307 MET A N 1
ATOM 2280 C CA . MET A 1 307 ? -6.051 19.938 13.489 1.00 71.44 307 MET A CA 1
ATOM 2281 C C . MET A 1 307 ? -5.720 21.433 13.442 1.00 71.44 307 MET A C 1
ATOM 2283 O O . MET A 1 307 ? -5.821 22.045 12.385 1.00 71.44 307 MET A O 1
ATOM 2287 N N . GLY A 1 308 ? -5.272 22.010 14.560 1.00 79.38 308 GLY A N 1
ATOM 2288 C CA . GLY A 1 308 ? -4.792 23.386 14.641 1.00 79.38 308 GLY A CA 1
ATOM 2289 C C . GLY A 1 308 ? -3.509 23.610 13.845 1.00 79.38 308 GLY A C 1
ATOM 2290 O O . GLY A 1 308 ? -3.405 24.621 13.160 1.00 79.38 308 GLY A O 1
ATOM 2291 N N . SER A 1 309 ? -2.565 22.664 13.865 1.00 75.00 309 SER A N 1
ATOM 2292 C CA . SER A 1 309 ? -1.336 22.755 13.070 1.00 75.00 309 SER A CA 1
ATOM 2293 C C . SER A 1 309 ? -1.603 22.576 11.577 1.00 75.00 309 SER A C 1
ATOM 2295 O O . SER A 1 309 ? -1.052 23.327 10.775 1.00 75.00 309 SER A O 1
ATOM 2297 N N . ILE A 1 310 ? -2.496 21.654 11.196 1.00 74.62 310 ILE A N 1
ATOM 2298 C CA . ILE A 1 310 ? -2.940 21.504 9.802 1.00 74.62 310 ILE A CA 1
ATOM 2299 C C . ILE A 1 310 ? -3.672 22.764 9.341 1.00 74.62 310 ILE A C 1
ATOM 2301 O O . ILE A 1 310 ? -3.366 23.279 8.272 1.00 74.62 310 ILE A O 1
ATOM 2305 N N . TYR A 1 311 ? -4.604 23.286 10.143 1.00 77.00 311 TYR A N 1
ATOM 2306 C CA . TYR A 1 311 ? -5.324 24.515 9.820 1.00 77.00 311 TYR A CA 1
ATOM 2307 C C . TYR A 1 311 ? -4.351 25.680 9.655 1.00 77.00 311 TYR A C 1
ATOM 2309 O O . TYR A 1 311 ? -4.352 26.305 8.605 1.00 77.00 311 TYR A O 1
ATOM 2317 N N . ALA A 1 312 ? -3.455 25.902 10.620 1.00 80.62 312 ALA A N 1
ATOM 2318 C CA . ALA A 1 312 ? -2.453 26.960 10.547 1.00 80.62 312 ALA A CA 1
ATOM 2319 C C . ALA A 1 312 ? -1.526 26.811 9.332 1.00 80.62 312 ALA A C 1
ATOM 2321 O O . ALA A 1 312 ? -1.200 27.813 8.709 1.00 80.62 312 ALA A O 1
ATOM 2322 N N . GLY A 1 313 ? -1.137 25.586 8.966 1.00 75.56 313 GLY A N 1
ATOM 2323 C CA . GLY A 1 313 ? -0.319 25.325 7.781 1.00 75.56 313 GLY A CA 1
ATOM 2324 C C . GLY A 1 313 ? -1.063 25.536 6.459 1.00 75.56 313 GLY A C 1
ATOM 2325 O O . GLY A 1 313 ? -0.469 26.015 5.501 1.00 75.56 313 GLY A O 1
ATOM 2326 N N . VAL A 1 314 ? -2.360 25.217 6.403 1.00 71.06 314 VAL A N 1
ATOM 2327 C CA . VAL A 1 314 ? -3.203 25.378 5.203 1.00 71.06 314 VAL A CA 1
ATOM 2328 C C . VAL A 1 314 ? -3.699 26.818 5.036 1.00 71.06 314 VAL A C 1
ATOM 2330 O O . VAL A 1 314 ? -3.862 27.277 3.909 1.00 71.06 314 VAL A O 1
ATOM 2333 N N . THR A 1 315 ? -3.947 27.538 6.134 1.00 77.50 315 THR A N 1
ATOM 2334 C CA . THR A 1 315 ? -4.388 28.942 6.120 1.00 77.50 315 THR A CA 1
ATOM 2335 C C . THR A 1 315 ? -3.246 29.939 6.265 1.00 77.50 315 THR A C 1
ATOM 2337 O O . THR A 1 315 ? -3.499 31.144 6.261 1.00 77.50 315 THR A O 1
ATOM 2340 N N . ALA A 1 316 ? -2.004 29.473 6.428 1.00 72.94 316 ALA A N 1
ATOM 2341 C CA . ALA A 1 316 ? -0.841 30.336 6.289 1.00 72.94 316 ALA A CA 1
ATOM 2342 C C . ALA A 1 316 ? -0.890 30.972 4.898 1.00 72.94 316 ALA A C 1
ATOM 2344 O O . ALA A 1 316 ? -1.145 30.286 3.905 1.00 72.94 316 ALA A O 1
ATOM 2345 N N . ALA A 1 317 ? -0.695 32.291 4.834 1.00 59.28 317 ALA A N 1
ATOM 2346 C CA . ALA A 1 317 ? -0.626 32.990 3.560 1.00 59.28 317 ALA A CA 1
ATOM 2347 C C . ALA A 1 317 ? 0.403 32.277 2.668 1.00 59.28 317 ALA A C 1
ATOM 2349 O O . ALA A 1 317 ? 1.467 31.907 3.182 1.00 59.28 317 ALA A O 1
ATOM 2350 N N . PRO A 1 318 ? 0.107 32.052 1.370 1.00 62.53 318 PRO A N 1
ATOM 2351 C CA . PRO A 1 318 ? 1.111 31.517 0.467 1.00 62.53 318 PRO A CA 1
ATOM 2352 C C . PRO A 1 318 ? 2.363 32.385 0.616 1.00 62.53 318 PRO A C 1
ATOM 2354 O O . PRO A 1 318 ? 2.218 33.614 0.686 1.00 62.53 318 PRO A O 1
ATOM 2357 N N . PRO A 1 319 ? 3.566 31.786 0.733 1.00 60.91 319 PRO A N 1
ATOM 2358 C CA . PRO A 1 319 ? 4.782 32.581 0.719 1.00 60.91 319 PRO A CA 1
ATOM 2359 C C . PRO A 1 319 ? 4.682 33.506 -0.490 1.00 60.91 319 PRO A C 1
ATOM 2361 O O . PRO A 1 319 ? 4.256 33.057 -1.562 1.00 60.91 319 PRO A O 1
ATOM 2364 N N . ALA A 1 320 ? 4.958 34.799 -0.276 1.00 49.03 320 ALA A N 1
ATOM 2365 C CA . ALA A 1 320 ? 4.998 35.781 -1.350 1.00 49.03 320 ALA A CA 1
ATOM 2366 C C . ALA A 1 320 ? 5.705 35.124 -2.530 1.00 49.03 320 ALA A C 1
ATOM 2368 O O . ALA A 1 320 ? 6.738 34.482 -2.311 1.00 49.03 320 ALA A O 1
ATOM 2369 N N . ALA A 1 321 ? 5.072 35.174 -3.710 1.00 45.38 321 ALA A N 1
ATOM 2370 C CA . ALA A 1 321 ? 5.605 34.585 -4.926 1.00 45.38 321 ALA A CA 1
ATOM 2371 C C . ALA A 1 321 ? 7.111 34.823 -4.921 1.00 45.38 321 ALA A C 1
ATOM 2373 O O . ALA A 1 321 ? 7.538 35.972 -4.825 1.00 45.38 321 ALA A O 1
ATOM 2374 N N . VAL A 1 322 ? 7.895 33.742 -4.890 1.00 47.00 322 VAL A N 1
ATOM 2375 C CA . VAL A 1 322 ? 9.327 33.863 -5.120 1.00 47.00 322 VAL A CA 1
ATOM 2376 C C . VAL A 1 322 ? 9.386 34.513 -6.484 1.00 47.00 322 VAL A C 1
ATOM 2378 O O . VAL A 1 322 ? 8.964 33.886 -7.461 1.00 47.00 322 VAL A O 1
ATOM 2381 N N . ASP A 1 323 ? 9.751 35.795 -6.515 1.00 39.41 323 ASP A N 1
ATOM 2382 C CA . ASP A 1 323 ? 9.961 36.514 -7.751 1.00 39.41 323 ASP A CA 1
ATOM 2383 C C . ASP A 1 323 ? 10.878 35.616 -8.564 1.00 39.41 323 ASP A C 1
ATOM 2385 O O . ASP A 1 323 ? 12.031 35.376 -8.208 1.00 39.41 323 ASP A O 1
ATOM 2389 N N . ALA A 1 324 ? 10.335 35.048 -9.635 1.00 43.91 324 ALA A N 1
ATOM 2390 C CA . ALA A 1 324 ? 11.119 34.385 -10.653 1.00 43.91 324 ALA A CA 1
ATOM 2391 C C . ALA A 1 324 ? 11.829 35.475 -11.467 1.00 43.91 324 ALA A C 1
ATOM 2393 O O . ALA A 1 324 ? 11.707 35.546 -12.688 1.00 43.91 324 ALA A O 1
ATOM 2394 N N . THR A 1 325 ? 12.544 36.371 -10.788 1.00 40.81 325 THR A N 1
ATOM 2395 C CA . THR A 1 325 ? 13.652 37.079 -11.392 1.00 40.81 325 THR A CA 1
ATOM 2396 C C . THR A 1 325 ? 14.720 36.023 -11.613 1.00 40.81 325 THR A C 1
ATOM 2398 O O . THR A 1 325 ? 15.200 35.373 -10.687 1.00 40.81 325 THR A O 1
ATOM 2401 N N . LEU A 1 326 ? 15.001 35.769 -12.889 1.00 47.47 326 LEU A N 1
ATOM 2402 C CA . LEU A 1 326 ? 16.074 34.896 -13.340 1.00 47.47 326 LEU A CA 1
ATOM 2403 C C . LEU A 1 326 ? 17.348 35.245 -12.562 1.00 47.47 326 LEU A C 1
ATOM 2405 O O . LEU A 1 326 ? 17.938 36.300 -12.784 1.00 47.47 326 LEU A O 1
ATOM 2409 N N . MET A 1 327 ? 17.748 34.379 -11.631 1.00 51.62 327 MET A N 1
ATOM 2410 C CA . MET A 1 327 ? 19.020 34.524 -10.941 1.00 51.62 327 MET A CA 1
ATOM 2411 C C . MET A 1 327 ? 20.105 34.056 -11.905 1.00 51.62 327 MET A C 1
ATOM 2413 O O . MET A 1 327 ? 20.190 32.875 -12.249 1.00 51.62 327 MET A O 1
ATOM 2417 N N . GLU A 1 328 ? 20.888 35.010 -12.399 1.00 45.78 328 GLU A N 1
ATOM 2418 C CA . GLU A 1 328 ? 22.049 34.736 -13.231 1.00 45.78 328 GLU A CA 1
ATOM 2419 C C . GLU A 1 328 ? 23.071 33.949 -12.400 1.00 45.78 328 GLU A C 1
ATOM 2421 O O . GLU A 1 328 ? 23.358 34.277 -11.244 1.00 45.78 328 GLU A O 1
ATOM 2426 N N . LEU A 1 329 ? 23.570 32.855 -12.971 1.00 39.88 329 LEU A N 1
ATOM 2427 C CA . LEU A 1 329 ? 24.435 31.895 -12.295 1.00 39.88 329 LEU A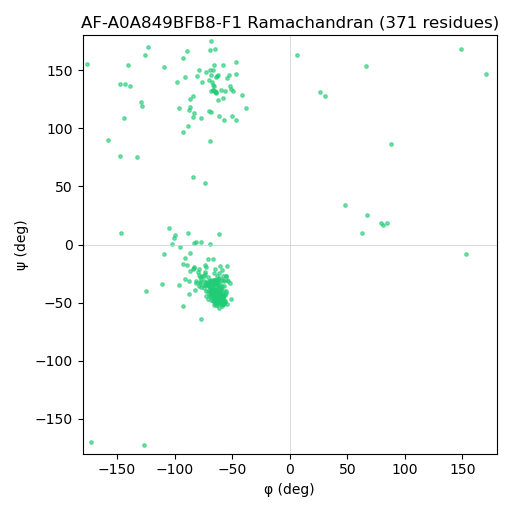 CA 1
ATOM 2428 C C . LEU A 1 329 ? 25.799 32.558 -12.023 1.00 39.88 329 LEU A C 1
ATOM 2430 O O . LEU A 1 329 ? 26.690 32.516 -12.864 1.00 39.88 329 LEU A O 1
ATOM 2434 N N . GLY A 1 330 ? 25.933 33.223 -10.869 1.00 50.53 330 GLY A N 1
ATOM 2435 C CA . GLY A 1 330 ? 27.168 33.909 -10.466 1.00 50.53 330 GLY A CA 1
ATOM 2436 C C . GLY A 1 330 ? 27.032 35.099 -9.508 1.00 50.53 330 GLY A C 1
ATOM 2437 O O . GLY A 1 330 ? 28.055 35.575 -9.021 1.00 50.53 330 GLY A O 1
ATOM 2438 N N . ALA A 1 331 ? 25.830 35.587 -9.189 1.00 44.94 331 ALA A N 1
ATOM 2439 C CA . ALA A 1 331 ? 25.681 36.702 -8.249 1.00 44.94 331 ALA A CA 1
ATOM 2440 C C . ALA A 1 331 ? 25.565 36.205 -6.795 1.00 44.94 331 ALA A C 1
ATOM 2442 O O . ALA A 1 331 ? 24.507 35.743 -6.369 1.00 44.94 331 ALA A O 1
ATOM 2443 N N . GLN A 1 332 ? 26.657 36.300 -6.030 1.00 42.81 332 GLN A N 1
ATOM 2444 C CA . GLN A 1 332 ? 26.624 36.159 -4.571 1.00 42.81 332 GLN A CA 1
ATOM 2445 C C . GLN A 1 332 ? 25.810 37.302 -3.948 1.00 42.81 332 GLN A C 1
ATOM 2447 O O . GLN A 1 332 ? 26.032 38.477 -4.249 1.00 42.81 332 GLN A O 1
ATOM 2452 N N . SER A 1 333 ? 24.880 36.951 -3.062 1.00 40.62 333 SER A N 1
ATOM 2453 C CA . SER A 1 333 ? 24.149 37.877 -2.197 1.00 40.62 333 SER A CA 1
ATOM 2454 C C . SER A 1 333 ? 25.117 38.651 -1.300 1.00 40.62 333 SER A C 1
ATOM 2456 O O . SER A 1 333 ? 25.964 38.058 -0.635 1.00 40.62 333 SER A O 1
ATOM 2458 N N . ALA A 1 334 ? 24.955 39.975 -1.217 1.00 44.22 334 ALA A N 1
ATOM 2459 C CA . ALA A 1 334 ? 25.728 40.827 -0.307 1.00 44.22 334 ALA A CA 1
ATOM 2460 C C . ALA A 1 334 ? 25.545 40.458 1.185 1.00 44.22 334 ALA A C 1
ATOM 2462 O O . ALA A 1 334 ? 26.396 40.800 2.001 1.00 44.22 334 ALA A O 1
ATOM 2463 N N . ASP A 1 335 ? 24.487 39.714 1.528 1.00 41.97 335 ASP A N 1
ATOM 2464 C CA . ASP A 1 335 ? 24.254 39.192 2.882 1.00 41.97 335 ASP A CA 1
ATOM 2465 C C . ASP A 1 335 ? 25.179 38.017 3.261 1.00 41.97 335 ASP A C 1
ATOM 2467 O O . ASP A 1 335 ? 25.495 37.852 4.439 1.00 41.97 335 ASP A O 1
ATOM 2471 N N . ASP A 1 336 ? 25.698 37.243 2.297 1.00 41.75 336 ASP A N 1
ATOM 2472 C CA . ASP A 1 336 ? 26.630 36.138 2.592 1.00 41.75 336 ASP A CA 1
ATOM 2473 C C . ASP A 1 336 ? 28.063 36.633 2.844 1.00 41.75 336 ASP A C 1
ATOM 2475 O O . ASP A 1 336 ? 28.826 36.010 3.587 1.00 41.75 336 ASP A O 1
ATOM 2479 N N . ALA A 1 337 ? 28.426 37.790 2.280 1.00 40.69 337 ALA A N 1
ATOM 2480 C CA . ALA A 1 337 ? 29.721 38.425 2.524 1.00 40.69 337 ALA A CA 1
ATOM 2481 C C . ALA A 1 337 ? 29.850 38.927 3.974 1.00 40.69 337 ALA A C 1
ATOM 2483 O O . ALA A 1 337 ? 30.932 38.864 4.552 1.00 40.69 337 ALA A O 1
ATOM 2484 N N . ALA A 1 338 ? 28.743 39.359 4.589 1.00 40.16 338 ALA A N 1
ATOM 2485 C CA . ALA A 1 338 ? 28.727 39.801 5.982 1.00 40.16 338 ALA A CA 1
ATOM 2486 C C . ALA A 1 338 ? 28.811 38.633 6.984 1.00 40.16 338 ALA A C 1
ATOM 2488 O O . ALA A 1 338 ? 29.312 38.811 8.092 1.00 40.16 338 ALA A O 1
ATOM 2489 N N . ALA A 1 339 ? 28.355 37.432 6.610 1.00 39.81 339 ALA A N 1
ATOM 2490 C CA . ALA A 1 339 ? 28.393 36.259 7.484 1.00 39.81 339 ALA A CA 1
ATOM 2491 C C . ALA A 1 339 ? 29.794 35.621 7.569 1.00 39.81 339 ALA A C 1
ATOM 2493 O O . ALA A 1 339 ? 30.178 35.118 8.626 1.00 39.81 339 ALA A O 1
ATOM 2494 N N . LEU A 1 340 ? 30.583 35.678 6.490 1.00 40.66 340 LEU A N 1
ATOM 2495 C CA . LEU A 1 340 ? 31.929 35.088 6.438 1.00 40.66 340 LEU A CA 1
ATOM 2496 C C . LEU A 1 340 ? 33.010 35.941 7.125 1.00 40.66 340 LEU A C 1
ATOM 2498 O O . LEU A 1 340 ? 34.024 35.390 7.545 1.00 40.66 340 LEU A O 1
ATOM 2502 N N . ASP A 1 341 ? 32.776 37.242 7.311 1.00 43.78 341 ASP A N 1
ATOM 2503 C CA . ASP A 1 341 ? 33.725 38.170 7.955 1.00 43.78 341 ASP A CA 1
ATOM 2504 C C . ASP A 1 341 ? 33.646 38.148 9.502 1.00 43.78 341 ASP A C 1
ATOM 2506 O O . ASP A 1 341 ? 34.356 38.872 10.197 1.00 43.78 341 ASP A O 1
ATOM 2510 N N . THR A 1 342 ? 32.777 37.300 10.075 1.00 40.03 342 THR A N 1
ATOM 2511 C CA . THR A 1 342 ? 32.552 37.199 11.536 1.00 40.03 342 THR A CA 1
ATOM 2512 C C . THR A 1 342 ? 33.238 36.004 12.205 1.00 40.03 342 THR A C 1
ATOM 2514 O O . THR A 1 342 ? 33.134 35.826 13.422 1.00 40.03 342 THR A O 1
ATOM 2517 N N . LEU A 1 343 ? 33.974 35.186 11.448 1.00 44.25 343 LEU A N 1
ATOM 2518 C CA . LEU A 1 343 ? 34.711 34.043 11.987 1.00 44.25 343 LEU A CA 1
ATOM 2519 C C . LEU A 1 343 ? 36.147 34.452 12.339 1.00 44.25 343 LEU A C 1
ATOM 2521 O O . LEU A 1 343 ? 37.037 34.465 11.492 1.00 44.25 343 LEU A O 1
ATOM 2525 N N . ALA A 1 344 ? 36.380 34.764 13.615 1.00 48.31 344 ALA A N 1
ATOM 2526 C CA . ALA A 1 344 ? 37.727 34.969 14.142 1.00 48.31 344 ALA A CA 1
ATOM 2527 C C . ALA A 1 344 ? 38.539 33.654 14.086 1.00 48.31 344 ALA A C 1
ATOM 2529 O O . ALA A 1 344 ? 38.039 32.618 14.539 1.00 48.31 344 ALA A O 1
ATOM 2530 N N . PRO A 1 345 ? 39.785 33.657 13.575 1.00 45.38 345 PRO A N 1
ATOM 2531 C CA . PRO A 1 345 ? 40.640 32.476 13.628 1.00 45.38 345 PRO A CA 1
ATOM 2532 C C . PRO A 1 345 ? 41.069 32.170 15.079 1.00 45.38 345 PRO A C 1
ATOM 2534 O O . PRO A 1 345 ? 41.250 33.097 15.874 1.00 45.38 345 PRO A O 1
ATOM 2537 N N . PRO A 1 346 ? 41.229 30.884 15.450 1.00 37.47 346 PRO A N 1
ATOM 2538 C CA . PRO A 1 346 ? 41.585 30.489 16.812 1.00 37.47 346 PRO A CA 1
ATOM 2539 C C . PRO A 1 346 ? 43.004 30.955 17.192 1.00 37.47 346 PRO A C 1
ATOM 2541 O O . PRO A 1 346 ? 43.870 31.052 16.318 1.00 37.47 346 PRO A O 1
ATOM 2544 N N . PRO A 1 347 ? 43.263 31.232 18.485 1.00 36.44 347 PRO A N 1
ATOM 2545 C CA . PRO A 1 347 ? 44.544 31.755 18.943 1.00 36.44 347 PRO A CA 1
ATOM 2546 C C . PRO A 1 347 ? 45.647 30.700 18.795 1.00 36.44 347 PRO A C 1
ATOM 2548 O O . PRO A 1 347 ? 45.477 29.542 19.175 1.00 36.44 347 PRO A O 1
ATOM 2551 N N . SER A 1 348 ? 46.778 31.110 18.227 1.00 35.47 348 SER A N 1
ATOM 2552 C CA . SER A 1 348 ? 47.995 30.308 18.125 1.00 35.47 348 SER A CA 1
ATOM 2553 C C . SER A 1 348 ? 48.795 30.401 19.425 1.00 35.47 348 SER A C 1
ATOM 2555 O O . SER A 1 348 ? 49.322 31.472 19.734 1.00 35.47 348 SER A O 1
ATOM 2557 N N . ASP A 1 349 ? 48.901 29.291 20.154 1.00 33.41 349 ASP A N 1
ATOM 2558 C CA . ASP A 1 349 ? 49.831 29.154 21.277 1.00 33.41 349 ASP A CA 1
ATOM 2559 C C . ASP A 1 349 ? 51.298 29.114 20.801 1.00 33.41 349 ASP A C 1
ATOM 2561 O O . ASP A 1 349 ? 51.622 28.710 19.682 1.00 33.41 349 ASP A O 1
ATOM 2565 N N . GLU A 1 350 ? 52.159 29.604 21.687 1.00 33.09 350 GLU A N 1
ATOM 2566 C CA . GLU A 1 350 ? 53.522 30.105 21.508 1.00 33.09 350 GLU A CA 1
ATOM 2567 C C . GLU A 1 350 ? 54.580 29.160 20.889 1.00 33.09 350 GLU A C 1
ATOM 2569 O O . GLU A 1 350 ? 54.552 27.936 20.992 1.00 33.09 350 GLU A O 1
ATOM 2574 N N . SER A 1 351 ? 55.581 29.815 20.285 1.00 33.78 351 SER A N 1
ATOM 2575 C CA . SER A 1 351 ? 56.845 29.305 19.718 1.00 33.78 351 SER A CA 1
ATOM 2576 C C . SER A 1 351 ? 57.792 28.707 20.789 1.00 33.78 351 SER A C 1
ATOM 2578 O O . SER A 1 351 ? 57.601 28.973 21.976 1.00 33.78 351 SER A O 1
ATOM 2580 N N . PRO A 1 352 ? 58.880 27.988 20.419 1.00 37.06 352 PRO A N 1
ATOM 2581 C CA . PRO A 1 352 ? 60.142 28.718 20.215 1.00 37.06 352 PRO A CA 1
ATOM 2582 C C . PRO A 1 352 ? 61.100 28.172 19.125 1.00 37.06 352 PRO A C 1
ATOM 2584 O O . PRO A 1 352 ? 61.363 26.979 19.021 1.00 37.06 352 PRO A O 1
ATOM 2587 N N . ALA A 1 353 ? 61.661 29.123 18.368 1.00 30.11 353 ALA A N 1
ATOM 2588 C CA . ALA A 1 353 ? 63.039 29.271 17.859 1.00 30.11 353 ALA A CA 1
ATOM 2589 C C . ALA A 1 353 ? 63.930 28.039 17.540 1.00 30.11 353 ALA A C 1
ATOM 2591 O O . ALA A 1 353 ? 64.283 27.280 18.435 1.00 30.11 353 ALA A O 1
ATOM 2592 N N . ALA A 1 354 ? 64.501 27.995 16.318 1.00 26.80 354 ALA A N 1
ATOM 2593 C CA . ALA A 1 354 ? 65.940 28.251 16.059 1.00 26.80 354 ALA A CA 1
ATOM 2594 C C . ALA A 1 354 ? 66.404 27.908 14.616 1.00 26.80 354 ALA A C 1
ATOM 2596 O O . ALA A 1 354 ? 65.996 26.908 14.038 1.00 26.80 354 ALA A O 1
ATOM 2597 N N . ALA A 1 355 ? 67.378 28.706 14.145 1.00 28.38 355 ALA A N 1
ATOM 2598 C CA . ALA A 1 355 ? 68.450 28.406 13.173 1.00 28.38 355 ALA A CA 1
ATOM 2599 C C . ALA A 1 355 ? 68.225 28.589 11.645 1.00 28.38 355 ALA A C 1
ATOM 2601 O O . ALA A 1 355 ? 67.949 27.658 10.902 1.00 28.38 355 ALA A O 1
ATOM 2602 N N . THR A 1 356 ? 68.465 29.831 11.195 1.00 27.95 356 THR A N 1
ATOM 2603 C CA . THR A 1 356 ? 69.432 30.267 10.146 1.00 27.95 356 THR A CA 1
ATOM 2604 C C . THR A 1 356 ? 69.877 29.315 9.018 1.00 27.95 356 THR A C 1
ATOM 2606 O O . THR A 1 356 ? 70.489 28.292 9.310 1.00 27.95 356 THR A O 1
ATOM 2609 N N . ALA A 1 357 ? 69.822 29.792 7.758 1.00 31.31 357 ALA A N 1
ATOM 2610 C CA . ALA A 1 357 ? 70.954 29.844 6.800 1.00 31.31 357 ALA A CA 1
ATOM 2611 C C . ALA A 1 357 ? 70.568 30.553 5.465 1.00 31.31 357 ALA A C 1
ATOM 2613 O O . ALA A 1 357 ? 69.381 30.618 5.157 1.00 31.31 357 ALA A O 1
ATOM 2614 N N . PRO A 1 358 ? 71.531 31.127 4.703 1.00 38.31 358 PRO A N 1
ATOM 2615 C CA . PRO A 1 358 ? 71.361 32.420 4.015 1.00 38.31 358 PRO A CA 1
ATOM 2616 C C . PRO A 1 358 ? 71.624 32.434 2.489 1.00 38.31 358 PRO A C 1
ATOM 2618 O O . PRO A 1 358 ? 72.363 31.589 2.000 1.00 38.31 358 PRO A O 1
ATOM 2621 N N . GLY A 1 359 ? 71.134 33.492 1.811 1.00 29.42 359 GLY A N 1
ATOM 2622 C CA . GLY A 1 359 ? 71.661 34.077 0.553 1.00 29.42 359 GLY A CA 1
ATOM 2623 C C . GLY A 1 359 ? 71.581 33.204 -0.715 1.00 29.42 359 GLY A C 1
ATOM 2624 O O . GLY A 1 359 ? 71.618 31.989 -0.651 1.00 29.42 359 GLY A O 1
ATOM 2625 N N . ASP A 1 360 ? 71.514 33.701 -1.944 1.00 33.19 360 ASP A N 1
ATOM 2626 C CA . ASP A 1 360 ? 71.572 35.046 -2.522 1.00 33.19 360 ASP A CA 1
ATOM 2627 C C . ASP A 1 360 ? 71.226 34.869 -4.047 1.00 33.19 360 ASP A C 1
ATOM 2629 O O . ASP A 1 360 ? 70.752 33.792 -4.421 1.00 33.19 360 ASP A O 1
ATOM 2633 N N . PRO A 1 361 ? 71.365 35.841 -4.971 1.00 46.53 361 PRO A N 1
ATOM 2634 C CA . PRO A 1 361 ? 70.219 36.446 -5.658 1.00 46.53 361 PRO A CA 1
ATOM 2635 C C . PRO A 1 361 ? 70.267 36.358 -7.204 1.00 46.53 361 PRO A C 1
ATOM 2637 O O . PRO A 1 361 ? 71.302 36.064 -7.794 1.00 46.53 361 PRO A O 1
ATOM 2640 N N . ALA A 1 362 ? 69.168 36.709 -7.889 1.00 33.62 362 ALA A N 1
ATOM 2641 C CA . ALA A 1 362 ? 69.205 37.196 -9.280 1.00 33.62 362 ALA A CA 1
ATOM 2642 C C . ALA A 1 362 ? 67.943 38.021 -9.635 1.00 33.62 362 ALA A C 1
ATOM 2644 O O . ALA A 1 362 ? 66.905 37.491 -10.013 1.00 33.62 362 ALA A O 1
ATOM 2645 N N . THR A 1 363 ? 68.057 39.327 -9.383 1.00 36.12 363 THR A N 1
ATOM 2646 C CA . THR A 1 363 ? 67.742 40.525 -10.202 1.00 36.12 363 THR A CA 1
ATOM 2647 C C . THR A 1 363 ? 67.031 40.389 -11.582 1.00 36.12 363 THR A C 1
ATOM 2649 O O . THR A 1 363 ? 67.108 39.351 -12.223 1.00 36.12 363 THR A O 1
ATOM 2652 N N . PRO A 1 364 ? 66.453 41.479 -12.148 1.00 40.53 364 PRO A N 1
ATOM 2653 C CA . PRO A 1 364 ? 65.074 41.923 -11.942 1.00 40.53 364 PRO A CA 1
ATOM 2654 C C . PRO A 1 364 ? 64.297 42.129 -13.275 1.00 40.53 364 PRO A C 1
ATOM 2656 O O . PRO A 1 364 ? 64.765 41.824 -14.367 1.00 40.53 364 PRO A O 1
ATOM 2659 N N . ALA A 1 365 ? 63.091 42.682 -13.149 1.00 35.81 365 ALA A N 1
ATOM 2660 C CA . ALA A 1 365 ? 62.092 42.996 -14.171 1.00 35.81 365 ALA A CA 1
ATOM 2661 C C . ALA A 1 365 ? 62.558 43.719 -15.458 1.00 35.81 365 ALA A C 1
ATOM 2663 O O . ALA A 1 365 ? 63.486 44.525 -15.458 1.00 35.81 365 ALA A O 1
ATOM 2664 N N . THR A 1 366 ? 61.776 43.561 -16.533 1.00 31.77 366 THR A N 1
ATOM 2665 C CA . THR A 1 366 ? 61.586 44.586 -17.581 1.00 31.77 366 THR A CA 1
ATOM 2666 C C . THR A 1 366 ? 60.118 44.551 -18.061 1.00 31.77 366 THR A C 1
ATOM 2668 O O . THR A 1 366 ? 59.557 43.458 -18.161 1.00 31.77 366 THR A O 1
ATOM 2671 N N . PRO A 1 367 ? 59.460 45.709 -18.275 1.00 42.16 367 PRO A N 1
ATOM 2672 C CA . PRO A 1 367 ? 58.002 45.827 -18.318 1.00 42.16 367 PRO A CA 1
ATOM 2673 C C . PRO A 1 367 ? 57.415 45.699 -19.733 1.00 42.16 367 PRO A C 1
ATOM 2675 O O . PRO A 1 367 ? 58.094 45.913 -20.734 1.00 42.16 367 PRO A O 1
ATOM 2678 N N . ALA A 1 368 ? 56.119 45.390 -19.801 1.00 37.19 368 ALA A N 1
ATOM 2679 C CA . ALA A 1 368 ? 55.335 45.409 -21.031 1.00 37.19 368 ALA A CA 1
ATOM 2680 C C . ALA A 1 368 ? 55.231 46.837 -21.602 1.00 37.19 368 ALA A C 1
ATOM 2682 O O . ALA A 1 368 ? 54.876 47.777 -20.889 1.00 37.19 368 ALA A O 1
ATOM 2683 N N . ALA A 1 369 ? 55.527 46.984 -22.894 1.00 43.38 369 ALA A N 1
ATOM 2684 C CA . ALA A 1 369 ? 55.284 48.199 -23.665 1.00 43.38 369 ALA A CA 1
ATOM 2685 C C . ALA A 1 369 ? 53.800 48.303 -24.084 1.00 43.38 369 ALA A C 1
ATOM 2687 O O . ALA A 1 369 ? 53.167 47.268 -24.312 1.00 43.38 369 ALA A O 1
ATOM 2688 N N . PRO A 1 370 ? 53.241 49.518 -24.234 1.00 48.47 370 PRO A N 1
ATOM 2689 C CA . PRO A 1 370 ? 51.900 49.723 -24.767 1.00 48.47 370 PRO A CA 1
ATOM 2690 C C . PRO A 1 370 ? 51.926 49.905 -26.300 1.00 48.47 370 PRO A C 1
ATOM 2692 O O . PRO A 1 370 ? 52.834 50.518 -26.855 1.00 48.47 370 PRO A O 1
ATOM 2695 N N . SER A 1 371 ? 50.904 49.396 -26.986 1.00 37.62 371 SER A N 1
ATOM 2696 C CA . SER A 1 371 ? 50.507 49.775 -28.360 1.00 37.62 371 SER A CA 1
ATOM 2697 C C . SER A 1 371 ? 49.938 51.215 -28.397 1.00 37.62 371 SER A C 1
ATOM 2699 O O . SER A 1 371 ? 49.573 51.684 -27.316 1.00 37.62 371 SER A O 1
ATOM 2701 N N . PRO A 1 372 ? 49.732 51.914 -29.548 1.00 49.66 372 PRO A N 1
ATOM 2702 C CA . PRO A 1 372 ? 49.684 51.424 -30.942 1.00 49.66 372 PRO A CA 1
ATOM 2703 C C . PRO A 1 372 ? 50.348 52.323 -32.031 1.00 49.66 372 PRO A C 1
ATOM 2705 O O . PRO A 1 372 ? 50.373 53.546 -31.908 1.00 49.66 372 PRO A O 1
ATOM 2708 N N . GLN A 1 373 ? 50.782 51.714 -33.144 1.00 33.03 373 GLN A N 1
ATOM 2709 C CA . GLN A 1 373 ? 50.579 52.140 -34.549 1.00 33.03 373 GLN A CA 1
ATOM 2710 C C . GLN A 1 373 ? 51.135 51.084 -35.505 1.00 33.03 373 GLN A C 1
ATOM 2712 O O . GLN A 1 373 ? 52.226 50.550 -35.204 1.00 33.03 373 GLN A O 1
#

Foldseek 3Di:
DPVVVVVLVVVLVVLVVCLVVPDDDPVPDDLVNLVSVLVSVLSNCVSVVPPNVCSCLVSQLVSQLVNVCVVPVVCSVVVSVVVSVVVVVLVVPQPLCVVLVVLQVQLVVCVVVVVLLVQLLVQLLVQLVAQLSLLLSLLVSLLVSLARHQALVVQLVVCCVRRQVVQVVQQADNVSSNCSSNLSSVLSNQAPPHSVLSVVCSVVVHDSVVSNVVSHVVSVVSSVVSSVVSRVCCVVPVNNGPRGDVVSNDDDDDPVVVVLCVPQHDDQQRSLVCCQVDPPVPDDDPVVSVVSNCVVCVVVVVVCVVVVVVCCVVPPDDPDPPPPPPDDPPDDDPVVVVVVVPDDDDDDDDDDDDDDDDDDDDDDDDDDDDDDD

Sequence (373 aa):
MRKELWFGATLMALIAVAVLVLMPSPADWTNGHLGLLMLALIVAAIMLGFPTAFTLMGMGVLFAWLAYRHADPNIAVQQTLDLMVQRTYAVMTNDVLISVPLFVFMGYLVERANLIERLFRSLHLALAWLPGSLAVATLITCAVFATATGIVGAVVTLMGLLALPAMLRAGYSASLSAGAVTAGGCLGILIPPSVLLIVYGATAGVSVVQLYAGAFFPGLMLTGLYLLYVIILAKLRPRLAPPLPLAEREVPLPPLQQRLRDTIGARALPALVTALKGKRNAAIPTGQLMRQFGIAVLPALVVALLMGSIYAGVTAAPPAAVDATLMELGAQSADDAAALDTLAPPPSDESPAAATAPGDPATPATPAAPSPQ

pLDDT: mean 76.76, std 17.76, range [26.8, 95.25]

Secondary structure (DSSP, 8-state):
--HHHHHHHHHHHHHHHHHHHH---GGG--HHHHHHHHHHHHHHHHHTT--HHHHHHHHHHHHHHHHHHHH-TTTHHHHHHHHHHHHHHHHHT-GGGGHHHHHHHHHHHHHHTTHHHHHHHHHHHHTTTSTTHHHHHHHHHHHHHHHHH--HHHHHHHHHHHHHHHHHHTT--HHHHHHHHHHHHHHHHHSSS-HHHHHHHHHHT--HHHHHHHHHHHHHHHHHHHHHHHHHHHHH-TTTSPPPPHHHH-----HHHHHHHHHT-S-HHHHHHHHHH-TT-SSS-HHHHHHHHHHHHHHHHHHHHHHHHHHHHHHSPPP---------TT---HHHHHHHTT-PPPP-PPP---------------PPPPP--

Organism: NCBI:txid82541